Protein AF-A0A8J6Y4W2-F1 (afdb_monomer_lite)

Structure (mmCIF, N/CA/C/O backbone):
data_AF-A0A8J6Y4W2-F1
#
_entry.id   AF-A0A8J6Y4W2-F1
#
loop_
_atom_site.group_PDB
_atom_site.id
_atom_site.type_symbol
_atom_site.label_atom_id
_atom_site.label_alt_id
_atom_site.label_comp_id
_atom_site.label_asym_id
_atom_site.label_entity_id
_atom_site.label_seq_id
_atom_site.pdbx_PDB_ins_code
_atom_site.Cartn_x
_atom_site.Cartn_y
_atom_site.Cartn_z
_atom_site.occupancy
_atom_site.B_iso_or_equiv
_atom_site.auth_seq_id
_atom_site.auth_comp_id
_atom_site.auth_asym_id
_atom_site.auth_atom_id
_atom_site.pdbx_PDB_model_num
ATOM 1 N N . MET A 1 1 ? 24.959 13.293 -28.624 1.00 49.94 1 MET A N 1
ATOM 2 C CA . MET A 1 1 ? 25.582 13.054 -27.313 1.00 49.94 1 MET A CA 1
ATOM 3 C C . MET A 1 1 ? 24.475 12.639 -26.372 1.00 49.94 1 MET A C 1
ATOM 5 O O . MET A 1 1 ? 23.675 13.485 -25.982 1.00 49.94 1 MET A O 1
ATOM 9 N N . LEU A 1 2 ? 24.389 11.329 -26.160 1.00 56.75 2 LEU A N 1
ATOM 10 C CA . LEU A 1 2 ? 23.534 10.694 -25.172 1.00 56.75 2 LEU A CA 1
ATOM 11 C C . LEU A 1 2 ? 24.164 10.972 -23.798 1.00 56.75 2 LEU A C 1
ATOM 13 O O . LEU A 1 2 ? 25.371 10.784 -23.651 1.00 56.75 2 LEU A O 1
ATOM 17 N N . ARG A 1 3 ? 23.400 11.491 -22.835 1.00 58.28 3 ARG A N 1
ATOM 18 C CA . ARG A 1 3 ? 23.844 11.571 -21.434 1.00 58.28 3 ARG A CA 1
ATOM 19 C C . ARG A 1 3 ? 23.109 10.473 -20.689 1.00 58.28 3 ARG A C 1
ATOM 21 O O . ARG A 1 3 ? 21.881 10.516 -20.653 1.00 58.28 3 ARG A O 1
ATOM 28 N N . ILE A 1 4 ? 23.868 9.511 -20.182 1.00 61.88 4 ILE A N 1
ATOM 29 C CA . ILE A 1 4 ? 23.374 8.455 -19.313 1.00 61.88 4 ILE A CA 1
ATOM 30 C C . ILE A 1 4 ? 23.851 8.757 -17.901 1.00 61.88 4 ILE A C 1
ATOM 32 O O . ILE A 1 4 ? 25.030 9.053 -17.717 1.00 61.88 4 ILE A O 1
ATOM 36 N N . GLU A 1 5 ? 22.940 8.687 -16.939 1.00 58.00 5 GLU A N 1
ATOM 37 C CA . GLU A 1 5 ? 23.265 8.788 -15.518 1.00 58.00 5 GLU A CA 1
ATOM 38 C C . GLU A 1 5 ? 22.785 7.527 -14.790 1.00 58.00 5 GLU A C 1
ATOM 40 O O . GLU A 1 5 ? 21.674 7.058 -15.069 1.00 58.00 5 GLU A O 1
ATOM 45 N N . PRO A 1 6 ? 23.592 6.952 -13.882 1.00 57.84 6 PRO A N 1
ATOM 46 C CA . PRO A 1 6 ? 23.129 5.882 -13.010 1.00 57.84 6 PRO A CA 1
ATOM 47 C C . PRO A 1 6 ? 21.981 6.385 -12.133 1.00 57.84 6 PRO A C 1
ATOM 49 O O . PRO A 1 6 ? 22.098 7.435 -11.502 1.00 57.84 6 PRO A O 1
ATOM 52 N N . VAL A 1 7 ? 20.898 5.613 -12.032 1.00 52.00 7 VAL A N 1
ATOM 53 C CA . VAL A 1 7 ? 19.737 5.960 -11.182 1.00 52.00 7 VAL A CA 1
ATOM 54 C C . VAL A 1 7 ? 19.938 5.488 -9.722 1.00 52.00 7 VAL A C 1
ATOM 56 O O . VAL A 1 7 ? 19.042 5.571 -8.889 1.00 52.00 7 VAL A O 1
ATOM 59 N N . GLY A 1 8 ? 21.154 5.048 -9.373 1.00 49.00 8 GLY A N 1
ATOM 60 C CA . GLY A 1 8 ? 21.502 4.455 -8.077 1.00 49.00 8 GLY A CA 1
ATOM 61 C C . GLY A 1 8 ? 21.324 2.932 -8.050 1.00 49.00 8 GLY A C 1
ATOM 62 O O . GLY A 1 8 ? 20.719 2.341 -8.944 1.00 49.00 8 GLY A O 1
ATOM 63 N N . GLU A 1 9 ? 21.895 2.276 -7.036 1.00 41.94 9 GLU A N 1
ATOM 64 C CA . GLU A 1 9 ? 21.735 0.831 -6.840 1.00 41.94 9 GLU A CA 1
ATOM 65 C C . GLU A 1 9 ? 20.296 0.498 -6.417 1.00 41.94 9 GLU A C 1
ATOM 67 O O . GLU A 1 9 ? 19.763 1.069 -5.463 1.00 41.94 9 G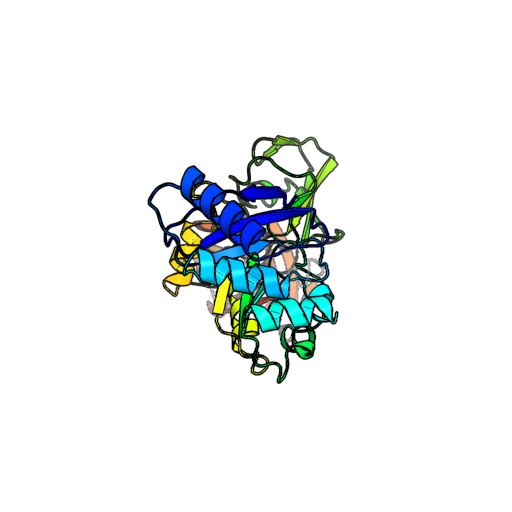LU A O 1
ATOM 72 N N . VAL A 1 10 ? 19.676 -0.486 -7.075 1.00 44.88 10 VAL A N 1
ATOM 73 C CA . VAL A 1 10 ? 18.480 -1.155 -6.542 1.00 44.88 10 VAL A CA 1
ATOM 74 C C . VAL A 1 10 ? 18.951 -2.064 -5.402 1.00 44.88 10 VAL A C 1
ATOM 76 O O . VAL A 1 10 ? 19.324 -3.218 -5.609 1.00 44.88 10 VAL A O 1
ATOM 79 N N . VAL A 1 11 ? 19.040 -1.507 -4.194 1.00 36.44 11 VAL A N 1
ATOM 80 C CA . VAL A 1 11 ? 19.589 -2.198 -3.018 1.00 36.44 11 VAL A CA 1
ATOM 81 C C . VAL A 1 11 ? 18.690 -3.376 -2.621 1.00 36.44 11 VAL A C 1
ATOM 83 O O . VAL A 1 11 ? 17.518 -3.182 -2.322 1.00 36.44 11 VAL A O 1
ATOM 86 N N . GLY A 1 12 ? 19.250 -4.594 -2.569 1.00 39.00 12 GLY A N 1
ATOM 87 C CA . GLY A 1 12 ? 18.579 -5.796 -2.038 1.00 39.00 12 GLY A CA 1
ATOM 88 C C . GLY A 1 12 ? 18.692 -7.070 -2.893 1.00 39.00 12 GLY A C 1
ATOM 89 O O . GLY A 1 12 ? 17.716 -7.783 -3.072 1.00 39.00 12 GLY A O 1
ATOM 90 N N . SER A 1 13 ? 19.893 -7.355 -3.405 1.00 32.88 13 SER A N 1
ATOM 91 C CA . SER A 1 13 ? 20.423 -8.674 -3.814 1.00 32.88 13 SER A CA 1
ATOM 92 C C . SER A 1 13 ? 19.488 -9.674 -4.520 1.00 32.88 13 SER A C 1
ATOM 94 O O . SER A 1 13 ? 19.167 -10.722 -3.964 1.00 32.88 13 SER A O 1
ATOM 96 N N . ILE A 1 14 ? 19.214 -9.412 -5.800 1.00 36.06 14 ILE A N 1
ATOM 97 C CA . ILE A 1 14 ? 19.771 -10.174 -6.938 1.00 36.06 14 ILE A CA 1
ATOM 98 C C . ILE A 1 14 ? 20.211 -9.104 -7.967 1.00 36.06 14 ILE A C 1
ATOM 100 O O . ILE A 1 14 ? 19.430 -8.186 -8.210 1.00 36.06 14 ILE A O 1
ATOM 104 N N . PRO A 1 15 ? 21.430 -9.134 -8.546 1.00 47.62 15 PRO A N 1
ATOM 105 C CA . PRO A 1 15 ? 21.880 -8.128 -9.513 1.00 47.62 15 PRO A CA 1
ATOM 106 C C . PRO A 1 15 ? 21.200 -8.375 -10.865 1.00 47.62 15 PRO A C 1
ATOM 108 O O . PRO A 1 15 ? 21.809 -8.916 -11.786 1.00 47.62 15 PRO A O 1
ATOM 111 N N . VAL A 1 16 ? 19.907 -8.069 -10.978 1.00 56.66 16 VAL A N 1
ATOM 112 C CA . VAL A 1 16 ? 19.171 -8.391 -12.207 1.00 56.66 16 VAL A CA 1
ATOM 113 C C . VAL A 1 16 ? 19.338 -7.299 -13.261 1.00 56.66 16 VAL A C 1
ATOM 115 O O . VAL A 1 16 ? 19.336 -7.631 -14.436 1.00 56.66 16 VAL A O 1
ATOM 118 N N . GLY A 1 17 ? 19.646 -6.046 -12.900 1.00 62.44 17 GLY A N 1
ATOM 119 C CA . GLY A 1 17 ? 19.984 -5.040 -13.906 1.00 62.44 17 GLY A CA 1
ATOM 120 C C . GLY A 1 17 ? 20.586 -3.736 -13.396 1.00 62.44 17 GLY A C 1
ATOM 121 O O . 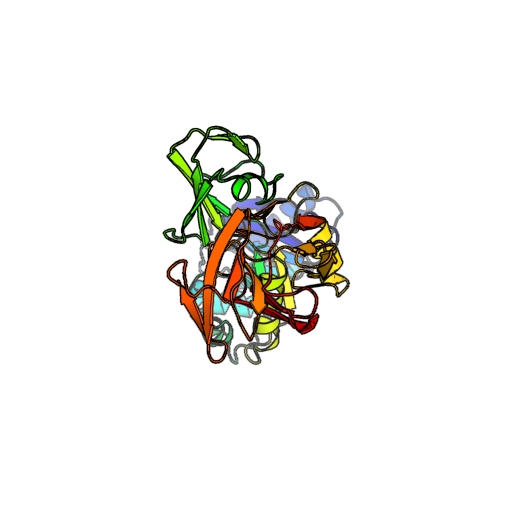GLY A 1 17 ? 20.523 -3.435 -12.206 1.00 62.44 17 GLY A O 1
ATOM 122 N N . ILE A 1 18 ? 21.165 -2.958 -14.314 1.00 71.81 18 ILE A N 1
ATOM 123 C CA . ILE A 1 18 ? 21.596 -1.570 -14.071 1.00 71.81 18 ILE A CA 1
ATOM 124 C C . ILE A 1 18 ? 20.536 -0.633 -14.650 1.00 71.81 18 ILE A C 1
ATOM 126 O O . ILE A 1 18 ? 20.249 -0.698 -15.846 1.00 71.81 18 ILE A O 1
ATOM 130 N N . ALA A 1 19 ? 19.971 0.240 -13.813 1.00 73.94 19 ALA A N 1
ATOM 131 C CA . ALA A 1 19 ? 19.032 1.273 -14.240 1.00 73.94 19 ALA A CA 1
ATOM 132 C C . ALA A 1 19 ? 19.774 2.554 -14.646 1.00 73.94 19 ALA A C 1
ATOM 134 O O . ALA A 1 19 ? 20.547 3.122 -13.872 1.00 73.94 19 ALA A O 1
ATOM 135 N N . LEU A 1 20 ? 19.518 3.006 -15.870 1.00 75.25 20 LEU A N 1
ATOM 136 C CA . LEU A 1 20 ? 20.196 4.129 -16.509 1.00 75.25 20 LEU A CA 1
ATOM 137 C C . LEU A 1 20 ? 19.167 5.145 -16.997 1.00 75.25 20 LEU A C 1
ATOM 139 O O . LEU A 1 20 ? 18.255 4.785 -17.742 1.00 75.25 20 LEU A O 1
ATOM 143 N N . GLU A 1 21 ? 19.317 6.415 -16.633 1.00 76.44 21 GLU A N 1
ATOM 144 C CA . GLU A 1 21 ? 18.465 7.485 -17.152 1.00 76.44 21 GLU A CA 1
ATOM 145 C C . GLU A 1 21 ? 19.062 8.137 -18.391 1.00 76.44 21 GLU A C 1
ATOM 147 O O . GLU A 1 21 ? 20.216 8.561 -18.396 1.00 76.44 21 GLU A O 1
ATOM 152 N N . VAL A 1 22 ? 18.250 8.253 -19.446 1.00 74.12 22 VAL A N 1
ATOM 153 C CA . VAL A 1 22 ? 18.640 8.909 -20.696 1.00 74.12 22 VAL A CA 1
ATOM 154 C C . VAL A 1 22 ? 18.147 10.355 -20.695 1.00 74.12 22 VAL A C 1
ATOM 156 O O . VAL A 1 22 ? 17.012 10.649 -21.067 1.00 74.12 22 VAL A O 1
ATOM 159 N N . GLY A 1 23 ? 19.028 11.282 -20.318 1.00 64.25 23 GLY A N 1
ATOM 160 C CA . GLY A 1 23 ? 18.662 12.692 -20.144 1.00 64.25 23 GLY A CA 1
ATOM 161 C C . GLY A 1 23 ? 18.491 13.483 -21.449 1.00 64.25 23 GLY A C 1
ATOM 162 O O . GLY A 1 23 ? 17.768 14.478 -21.480 1.00 64.25 23 GLY A O 1
ATOM 163 N N . ARG A 1 24 ? 19.166 13.094 -22.544 1.00 66.69 24 ARG A N 1
ATOM 164 C CA . ARG A 1 24 ? 19.028 13.730 -23.874 1.00 66.69 24 ARG A CA 1
ATOM 165 C C . ARG A 1 24 ? 19.304 12.742 -25.001 1.00 66.69 24 ARG A C 1
ATOM 167 O O . ARG A 1 24 ? 20.368 12.128 -25.027 1.00 66.69 24 ARG A O 1
ATOM 174 N N . VAL A 1 25 ? 18.413 12.702 -25.989 1.00 64.25 25 VAL A N 1
ATOM 175 C CA . VAL A 1 25 ? 18.603 11.956 -27.240 1.00 64.25 25 VAL A CA 1
ATOM 176 C C . VAL A 1 25 ? 18.841 12.948 -28.378 1.00 64.25 25 VAL A C 1
ATOM 178 O O . VAL A 1 25 ? 18.067 13.885 -28.562 1.00 64.25 25 VAL A O 1
ATOM 181 N N . ARG A 1 26 ? 19.947 12.794 -29.117 1.00 65.31 26 ARG A N 1
ATOM 182 C CA . ARG A 1 26 ? 20.190 13.541 -30.365 1.00 65.31 26 ARG A CA 1
ATOM 183 C C . ARG A 1 26 ? 19.914 12.623 -31.562 1.00 65.31 26 ARG A C 1
ATOM 185 O O . ARG A 1 26 ? 20.117 11.421 -31.409 1.00 65.31 26 ARG A O 1
ATOM 192 N N . PRO A 1 27 ? 19.557 13.169 -32.737 1.00 57.78 27 PRO A N 1
ATOM 193 C CA . PRO A 1 27 ? 19.493 12.392 -33.974 1.00 57.78 27 PRO A CA 1
ATOM 194 C C . PRO A 1 27 ? 20.833 11.694 -34.262 1.00 57.78 27 PRO A C 1
ATOM 196 O O . PRO A 1 27 ? 21.890 12.277 -33.996 1.00 57.78 27 PRO A O 1
ATOM 199 N N . GLY A 1 28 ? 20.785 10.478 -34.814 1.00 63.09 28 GLY A N 1
ATOM 200 C CA . GLY A 1 28 ? 21.975 9.706 -35.199 1.00 63.09 28 GLY A CA 1
ATOM 201 C C . GLY A 1 28 ? 22.511 8.760 -34.120 1.00 63.09 28 GLY A C 1
ATOM 202 O O . GLY A 1 28 ? 23.722 8.691 -33.923 1.00 63.09 28 GLY A O 1
ATOM 203 N N . LEU A 1 29 ? 21.632 8.057 -33.398 1.00 73.62 29 LEU A N 1
ATOM 204 C CA . LEU A 1 29 ? 22.036 6.952 -32.526 1.00 73.62 29 LEU A CA 1
ATOM 205 C C . LEU A 1 29 ? 22.381 5.719 -33.372 1.00 73.62 29 LEU A C 1
ATOM 207 O O . LEU A 1 29 ? 21.519 4.912 -33.702 1.00 73.62 29 LEU A O 1
ATOM 211 N N . ASP A 1 30 ? 23.647 5.600 -33.751 1.00 81.12 30 ASP A N 1
ATOM 212 C CA . ASP A 1 30 ? 24.157 4.479 -34.534 1.00 81.12 30 ASP A CA 1
ATOM 213 C C . ASP A 1 30 ? 24.869 3.432 -33.658 1.00 81.12 30 ASP A C 1
ATOM 215 O O . ASP A 1 30 ? 24.926 3.520 -32.427 1.00 81.12 30 ASP A O 1
ATOM 219 N N . LYS A 1 31 ? 25.424 2.411 -34.312 1.00 86.75 31 LYS A N 1
ATOM 220 C CA . LYS A 1 31 ? 26.173 1.340 -33.655 1.00 86.75 31 LYS A CA 1
ATOM 221 C C . LYS A 1 31 ? 27.381 1.856 -32.861 1.00 86.75 31 LYS A C 1
ATOM 223 O O . LYS A 1 31 ? 27.627 1.376 -31.758 1.00 86.75 31 LYS A O 1
ATOM 228 N N . ALA A 1 32 ? 28.108 2.845 -33.387 1.0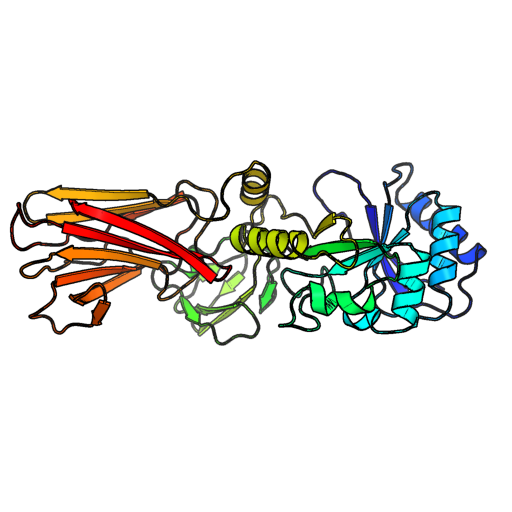0 86.25 32 ALA A N 1
ATOM 229 C CA . ALA A 1 32 ? 29.290 3.392 -32.722 1.00 86.25 32 ALA A CA 1
ATOM 230 C C . ALA A 1 32 ? 28.914 4.122 -31.423 1.00 86.25 32 ALA A C 1
ATOM 232 O O . ALA A 1 32 ? 29.631 4.034 -30.426 1.00 86.25 32 ALA A O 1
ATOM 233 N N . ALA A 1 33 ? 27.763 4.802 -31.407 1.00 84.44 33 ALA A N 1
ATOM 234 C CA . ALA A 1 33 ? 27.232 5.408 -30.193 1.00 84.44 33 ALA A CA 1
ATOM 235 C C . ALA A 1 33 ? 26.889 4.360 -29.118 1.00 84.44 33 ALA A C 1
ATOM 237 O O . ALA A 1 33 ? 27.184 4.582 -27.944 1.00 84.44 33 ALA A O 1
ATOM 238 N N . ALA A 1 34 ? 26.297 3.226 -29.504 1.00 86.19 34 ALA A N 1
ATOM 239 C CA . ALA A 1 34 ? 25.965 2.142 -28.579 1.00 86.19 34 ALA A CA 1
ATOM 240 C C . ALA A 1 34 ? 27.213 1.468 -27.982 1.00 86.19 34 ALA A C 1
ATOM 242 O O . ALA A 1 34 ? 27.277 1.265 -26.770 1.00 86.19 34 ALA A O 1
ATOM 243 N N . GLU A 1 35 ? 28.231 1.192 -28.803 1.00 88.19 35 GLU A N 1
ATOM 244 C CA . GLU A 1 35 ? 29.517 0.641 -28.344 1.00 88.19 35 GLU A CA 1
ATOM 245 C C . GLU A 1 35 ? 30.221 1.587 -27.361 1.00 88.19 35 GLU A C 1
ATOM 247 O O . GLU A 1 35 ? 30.677 1.159 -26.302 1.00 88.19 35 GLU A O 1
ATOM 252 N N . ALA A 1 36 ? 30.245 2.890 -27.662 1.00 85.75 36 ALA A N 1
ATOM 253 C CA . ALA A 1 36 ? 30.844 3.890 -26.782 1.00 85.75 36 ALA A CA 1
ATOM 254 C C . ALA A 1 36 ? 30.125 3.994 -25.426 1.00 85.75 36 ALA A C 1
ATOM 256 O O . ALA A 1 36 ? 30.775 4.153 -24.393 1.00 85.75 36 ALA A O 1
ATOM 257 N N . VAL A 1 37 ? 28.790 3.896 -25.422 1.00 84.69 37 VAL A N 1
ATOM 258 C CA . VAL A 1 37 ? 27.989 3.860 -24.190 1.00 84.69 37 VAL A CA 1
ATOM 259 C C . VAL A 1 37 ? 28.324 2.625 -23.364 1.00 84.69 37 VAL A C 1
ATOM 261 O O . VAL A 1 37 ? 28.574 2.753 -22.167 1.00 84.69 37 VAL A O 1
ATOM 264 N N . TRP A 1 38 ? 28.363 1.449 -23.994 1.00 87.06 38 TRP A N 1
ATOM 265 C CA . TRP A 1 38 ? 28.682 0.208 -23.296 1.00 87.06 38 TRP A CA 1
ATOM 266 C C . TRP A 1 38 ? 30.074 0.247 -22.662 1.00 87.06 38 TRP A C 1
ATOM 268 O O . TRP A 1 38 ? 30.204 -0.071 -21.484 1.00 87.06 38 TRP A O 1
ATOM 278 N N . TRP A 1 39 ? 31.093 0.724 -23.381 1.00 85.88 39 TRP A N 1
ATOM 279 C CA . TRP A 1 39 ? 32.435 0.884 -22.809 1.00 85.88 39 TRP A CA 1
ATOM 280 C C . TRP A 1 39 ? 32.473 1.851 -21.625 1.00 85.88 39 TRP A C 1
ATOM 282 O O . TRP A 1 39 ? 33.235 1.632 -20.686 1.00 85.88 39 TRP A O 1
ATOM 292 N N . GLY A 1 40 ? 31.655 2.907 -21.649 1.00 82.62 40 GLY A N 1
ATOM 293 C CA . GLY A 1 40 ? 31.503 3.810 -20.508 1.00 82.62 40 GLY A CA 1
ATOM 294 C C . GLY A 1 40 ? 30.934 3.097 -19.279 1.00 82.62 40 GLY A C 1
ATOM 295 O O . GLY A 1 40 ? 31.502 3.209 -18.197 1.00 82.62 40 GLY A O 1
ATOM 296 N N . ILE A 1 41 ? 29.864 2.317 -19.467 1.00 79.88 41 ILE A N 1
ATOM 297 C CA . ILE A 1 41 ? 29.231 1.519 -18.405 1.00 79.88 41 ILE A CA 1
ATOM 298 C C . ILE A 1 41 ? 30.221 0.475 -17.862 1.00 79.88 41 ILE A C 1
ATOM 300 O O . ILE A 1 41 ? 30.428 0.390 -16.657 1.00 79.88 41 ILE A O 1
ATOM 304 N N . GLU A 1 42 ? 30.885 -0.289 -18.730 1.00 81.81 42 GLU A N 1
ATOM 305 C CA . GLU A 1 42 ? 31.867 -1.306 -18.326 1.00 81.81 42 GLU A CA 1
ATOM 306 C C . GLU A 1 42 ? 33.032 -0.694 -17.526 1.00 81.81 42 GLU A C 1
ATOM 308 O O . GLU A 1 42 ? 33.483 -1.263 -16.530 1.00 81.81 42 GLU A O 1
ATOM 313 N N . ALA A 1 43 ? 33.494 0.498 -17.916 1.00 82.00 43 ALA A N 1
ATOM 314 C CA . ALA A 1 43 ? 34.538 1.213 -17.190 1.00 82.00 43 ALA A CA 1
ATOM 315 C C . ALA A 1 43 ? 34.088 1.680 -15.793 1.00 82.00 43 ALA A C 1
ATOM 317 O O . ALA A 1 43 ? 34.905 1.694 -14.872 1.00 82.00 43 ALA A O 1
ATOM 318 N N . GLU A 1 44 ? 32.816 2.054 -15.630 1.00 76.88 44 GLU A N 1
ATOM 319 C CA . GLU A 1 44 ? 32.251 2.536 -14.364 1.00 76.88 44 GLU A CA 1
ATOM 320 C C . GLU A 1 44 ? 31.937 1.393 -13.383 1.00 76.88 44 GLU A C 1
ATOM 322 O O . GLU A 1 44 ? 32.274 1.483 -12.203 1.00 76.88 44 GLU A O 1
ATOM 327 N N . PHE A 1 45 ? 31.355 0.291 -13.867 1.00 69.81 45 PHE A N 1
ATOM 328 C CA . PHE A 1 45 ? 30.903 -0.835 -13.033 1.00 69.81 45 PHE A CA 1
ATOM 329 C C . PHE A 1 45 ? 31.918 -1.994 -12.930 1.00 69.81 45 PHE A C 1
ATOM 331 O O . PHE A 1 45 ? 31.712 -2.958 -12.184 1.00 69.81 45 PHE A O 1
ATOM 338 N N . GLY A 1 46 ? 33.050 -1.910 -13.636 1.00 68.56 46 GLY A N 1
ATOM 339 C CA . GLY A 1 46 ? 34.108 -2.920 -13.606 1.00 68.56 46 GLY A CA 1
ATOM 340 C C . GLY A 1 46 ? 33.666 -4.273 -14.183 1.00 68.56 46 GLY A C 1
ATOM 341 O O . GLY A 1 46 ? 32.905 -4.345 -15.139 1.00 68.56 46 GLY A O 1
ATOM 342 N N . LYS A 1 47 ? 34.155 -5.386 -13.611 1.00 62.97 47 LYS A N 1
ATOM 343 C CA . LYS A 1 47 ? 33.859 -6.755 -14.099 1.00 62.97 47 LYS A CA 1
ATOM 344 C C . LYS A 1 47 ? 32.518 -7.331 -13.619 1.00 62.97 47 LYS A C 1
ATOM 346 O O . LYS A 1 47 ? 32.234 -8.498 -13.893 1.00 62.97 47 LYS A O 1
ATOM 351 N N . SER A 1 48 ? 31.724 -6.572 -12.870 1.00 67.94 48 SER A N 1
ATOM 352 C CA . SER A 1 48 ? 30.412 -7.023 -12.406 1.00 67.94 48 SER A CA 1
ATOM 353 C C . SER A 1 48 ? 29.402 -6.863 -13.538 1.00 67.94 48 SER A C 1
ATOM 355 O O . SER A 1 48 ? 28.859 -5.784 -13.746 1.00 67.94 48 SER A O 1
ATOM 357 N N . VAL A 1 49 ? 29.178 -7.936 -14.295 1.00 70.50 49 VAL A N 1
ATOM 358 C CA . VAL A 1 49 ? 28.230 -7.937 -15.415 1.00 70.50 49 VAL A CA 1
ATOM 359 C C . VAL A 1 49 ? 26.808 -8.134 -14.867 1.00 70.50 49 VAL A C 1
ATOM 361 O O . VAL A 1 49 ? 26.559 -9.164 -14.233 1.00 70.50 49 VAL A O 1
ATOM 364 N N . PRO A 1 50 ? 25.878 -7.182 -15.068 1.00 77.50 50 PRO A N 1
ATOM 365 C CA . PRO A 1 50 ? 24.486 -7.351 -14.654 1.00 77.50 50 PRO A CA 1
ATOM 366 C C . PRO A 1 50 ? 23.759 -8.355 -15.560 1.00 77.50 50 PRO A C 1
ATOM 368 O O . PRO A 1 50 ? 24.233 -8.660 -16.653 1.00 77.50 50 PRO A O 1
ATOM 371 N N . ALA A 1 51 ? 22.591 -8.852 -15.142 1.00 80.88 51 ALA A N 1
ATOM 372 C CA . ALA A 1 51 ? 21.795 -9.726 -16.011 1.00 80.88 51 ALA A CA 1
ATOM 373 C C . ALA A 1 51 ? 21.099 -8.959 -17.159 1.00 80.88 51 ALA A C 1
ATOM 375 O O . ALA A 1 51 ? 20.926 -9.512 -18.246 1.00 80.88 51 ALA A O 1
ATOM 376 N N . GLU A 1 52 ? 20.743 -7.687 -16.949 1.00 86.44 52 GLU A N 1
ATOM 377 C CA . GLU A 1 52 ? 20.124 -6.820 -17.958 1.00 86.44 52 GLU A CA 1
ATOM 378 C C . GLU A 1 52 ? 20.479 -5.330 -17.771 1.00 86.44 52 GLU A C 1
ATOM 380 O O . GLU A 1 52 ? 21.014 -4.904 -16.746 1.00 86.44 52 GLU A O 1
ATOM 385 N N . LEU A 1 53 ? 20.169 -4.511 -18.775 1.00 87.50 53 LEU A N 1
ATOM 386 C CA . LEU A 1 53 ? 20.234 -3.052 -18.711 1.00 87.50 53 LEU A CA 1
ATOM 387 C C . LEU A 1 53 ? 18.816 -2.488 -18.774 1.00 87.50 53 LEU A C 1
ATOM 389 O O . LEU A 1 53 ? 18.096 -2.742 -19.737 1.00 87.50 53 LEU A O 1
ATOM 393 N N . ILE A 1 54 ? 18.424 -1.694 -17.781 1.00 87.50 54 ILE A N 1
ATOM 394 C CA . ILE A 1 54 ? 17.119 -1.034 -17.740 1.00 87.50 54 ILE A CA 1
ATOM 395 C C . ILE A 1 54 ? 17.303 0.421 -18.164 1.00 87.50 54 ILE A C 1
ATOM 397 O O . ILE A 1 54 ? 17.986 1.192 -17.491 1.00 87.50 54 ILE A O 1
ATOM 401 N N . LEU A 1 55 ? 16.685 0.815 -19.279 1.00 87.62 55 LEU A N 1
ATOM 402 C CA . LEU A 1 55 ? 16.777 2.184 -19.788 1.00 87.62 55 LEU A CA 1
ATOM 403 C C . LEU A 1 55 ? 15.539 2.992 -19.414 1.00 87.62 55 LEU A C 1
ATOM 405 O O . LEU A 1 55 ? 14.446 2.779 -19.938 1.00 87.62 55 LEU A O 1
ATOM 409 N N . ASN A 1 56 ? 15.727 3.978 -18.548 1.00 85.56 56 ASN A N 1
ATOM 410 C CA . ASN A 1 56 ? 14.720 4.961 -18.204 1.00 85.56 56 ASN A CA 1
ATOM 411 C C . ASN A 1 56 ? 14.663 6.052 -19.294 1.00 85.56 56 ASN A C 1
ATOM 413 O O . ASN A 1 56 ? 15.541 6.910 -19.368 1.00 85.56 56 ASN A O 1
ATOM 417 N N . LEU A 1 57 ? 13.639 5.992 -20.160 1.00 84.06 57 LEU A N 1
ATOM 418 C CA . LEU A 1 57 ? 13.482 6.849 -21.354 1.00 84.06 57 LEU A CA 1
ATOM 419 C C . LEU A 1 57 ? 12.402 7.950 -21.195 1.00 84.06 57 LEU A C 1
ATOM 421 O O . LEU A 1 57 ? 11.295 7.799 -21.724 1.00 84.06 57 LEU A O 1
ATOM 425 N N . PRO A 1 58 ? 12.667 9.071 -20.491 1.00 81.75 58 PRO A N 1
ATOM 426 C CA . PRO A 1 58 ? 11.659 10.114 -20.241 1.00 81.75 58 PRO A CA 1
ATOM 427 C C . PRO A 1 58 ? 11.124 10.760 -21.520 1.00 81.75 58 PRO A C 1
ATOM 429 O O . PRO A 1 58 ? 9.971 11.189 -21.572 1.00 81.75 58 PRO A O 1
ATOM 432 N N . HIS A 1 59 ? 11.938 10.776 -22.573 1.00 84.81 59 HIS A N 1
ATOM 433 C CA . HIS A 1 59 ? 11.568 11.286 -23.883 1.00 84.81 59 HIS A CA 1
ATOM 434 C C . HIS A 1 59 ? 11.913 10.261 -24.960 1.00 84.81 59 HIS A C 1
ATOM 436 O O . HIS A 1 59 ? 13.013 9.708 -24.972 1.00 84.81 59 HIS A O 1
ATOM 442 N N . LEU A 1 60 ? 10.968 10.033 -25.871 1.00 88.00 60 LEU A N 1
ATOM 443 C CA . LEU A 1 60 ? 11.163 9.175 -27.034 1.00 88.00 60 LEU A CA 1
ATOM 444 C C . LEU A 1 60 ? 11.637 10.006 -28.228 1.00 88.00 60 LEU A C 1
ATOM 446 O O . LEU A 1 60 ? 11.228 11.154 -28.397 1.00 88.00 60 LEU A O 1
ATOM 450 N N . ALA A 1 61 ? 12.491 9.413 -29.053 1.00 86.88 61 ALA A N 1
ATOM 451 C CA . ALA A 1 61 ? 13.016 9.998 -30.276 1.00 86.88 61 ALA A CA 1
ATOM 452 C C . ALA A 1 61 ? 13.238 8.900 -31.324 1.00 86.88 61 ALA A C 1
ATOM 454 O O . ALA A 1 61 ? 13.438 7.734 -30.975 1.00 86.88 61 ALA A O 1
ATOM 455 N N . GLU A 1 62 ? 13.227 9.288 -32.598 1.00 86.56 62 GLU A N 1
ATOM 456 C CA . GLU A 1 62 ? 13.532 8.393 -33.718 1.00 86.56 62 GLU A CA 1
ATOM 457 C C . GLU A 1 62 ? 14.925 7.754 -33.568 1.00 86.56 62 GLU A C 1
ATOM 459 O O . GLU A 1 62 ? 15.879 8.397 -33.114 1.00 86.56 62 GLU A O 1
ATOM 464 N N . GLY A 1 63 ? 15.042 6.480 -33.954 1.00 86.88 63 GLY A N 1
ATOM 465 C CA . GLY A 1 63 ? 16.290 5.711 -33.885 1.00 86.88 63 GLY A CA 1
ATOM 466 C C . GLY A 1 63 ? 16.605 5.105 -32.512 1.00 86.88 63 GLY A C 1
ATOM 467 O O . GLY A 1 63 ? 17.620 4.425 -32.367 1.00 86.88 63 GLY A O 1
ATOM 468 N N . LEU A 1 64 ? 15.754 5.301 -31.494 1.00 88.94 64 LEU A N 1
ATOM 469 C CA . LEU A 1 64 ? 15.923 4.630 -30.197 1.00 88.94 64 LEU A CA 1
ATOM 470 C C . LEU A 1 64 ? 15.768 3.107 -30.289 1.00 88.94 64 LEU A C 1
ATOM 472 O O . LEU A 1 64 ? 16.458 2.397 -29.561 1.00 88.94 64 LEU A O 1
ATOM 476 N N . GLY A 1 65 ? 14.901 2.605 -31.175 1.00 90.94 65 GLY A N 1
ATOM 477 C CA . GLY A 1 65 ? 14.761 1.166 -31.409 1.00 90.94 65 GLY A CA 1
ATOM 478 C C . GLY A 1 65 ? 16.075 0.542 -31.885 1.00 90.94 65 GLY A C 1
ATOM 479 O O . GLY A 1 65 ? 16.589 -0.383 -31.256 1.00 90.94 65 GLY A O 1
ATOM 480 N N . ASP A 1 66 ? 16.676 1.117 -32.929 1.00 90.88 66 ASP A N 1
ATOM 481 C CA . ASP A 1 66 ? 17.974 0.679 -33.462 1.00 90.88 66 ASP A CA 1
ATOM 482 C C . ASP A 1 66 ? 19.092 0.787 -32.419 1.00 90.88 66 ASP A C 1
ATOM 484 O O . ASP A 1 66 ? 19.933 -0.105 -32.298 1.00 90.88 66 ASP A O 1
ATOM 488 N N . PHE A 1 67 ? 19.094 1.860 -31.625 1.00 90.69 67 PHE A N 1
ATOM 489 C CA . PHE A 1 67 ? 20.056 2.031 -30.539 1.00 90.69 67 PHE A CA 1
ATOM 490 C C . PHE A 1 67 ? 19.971 0.913 -29.499 1.00 90.69 67 PHE A C 1
ATOM 492 O O . PHE A 1 67 ? 21.003 0.382 -29.096 1.00 90.69 67 PHE A O 1
ATOM 499 N N . ILE A 1 68 ? 18.760 0.537 -29.079 1.00 92.25 68 ILE A N 1
ATOM 500 C CA . ILE A 1 68 ? 18.537 -0.556 -28.125 1.00 92.25 68 ILE A CA 1
ATOM 501 C C . ILE A 1 68 ? 19.074 -1.874 -28.682 1.00 92.25 68 ILE A C 1
ATOM 503 O O . ILE A 1 68 ? 19.783 -2.593 -27.976 1.00 92.25 68 ILE A O 1
ATOM 507 N N . VAL A 1 69 ? 18.801 -2.164 -29.957 1.00 94.06 69 VAL A N 1
ATOM 508 C CA . VAL A 1 69 ? 19.309 -3.367 -30.631 1.00 94.06 69 VAL A CA 1
ATOM 509 C C . VAL A 1 69 ? 20.838 -3.367 -30.659 1.00 94.06 69 VAL A C 1
ATOM 511 O O . VAL A 1 69 ? 21.461 -4.359 -30.279 1.00 94.06 69 VAL A O 1
ATOM 514 N N . HIS A 1 70 ? 21.462 -2.255 -31.052 1.00 94.00 70 HIS A N 1
ATOM 515 C CA . HIS A 1 70 ? 22.919 -2.144 -31.078 1.00 94.00 70 HIS A CA 1
ATOM 516 C C . HIS A 1 70 ? 23.544 -2.230 -29.681 1.00 94.00 70 HIS A C 1
ATOM 518 O O . HIS A 1 70 ? 24.586 -2.864 -29.527 1.00 94.00 70 HIS A O 1
ATOM 524 N N . LEU A 1 71 ? 22.919 -1.642 -28.657 1.00 92.00 71 LEU A N 1
ATOM 525 C CA . LEU A 1 71 ? 23.413 -1.707 -27.281 1.00 92.00 71 LEU A CA 1
ATOM 526 C C . LEU A 1 71 ? 23.313 -3.127 -26.722 1.00 92.00 71 LEU A C 1
ATOM 528 O O . LEU A 1 71 ? 24.245 -3.593 -26.068 1.00 92.00 71 LEU A O 1
ATOM 532 N N . SER A 1 72 ? 22.229 -3.842 -27.024 1.00 93.31 72 SER A N 1
ATOM 533 C CA . SER A 1 72 ? 22.087 -5.252 -26.659 1.00 93.31 72 SER A CA 1
ATOM 534 C C . SER A 1 72 ? 23.157 -6.114 -27.335 1.00 93.31 72 SER A C 1
ATOM 536 O O . SER A 1 72 ? 23.802 -6.927 -26.679 1.00 93.31 72 SER A O 1
ATOM 538 N N . GLN A 1 73 ? 23.440 -5.877 -28.620 1.00 94.06 73 GLN A N 1
ATOM 539 C CA . GLN A 1 73 ? 24.509 -6.574 -29.344 1.00 94.06 73 GLN A CA 1
ATOM 540 C C . GLN A 1 73 ? 25.909 -6.260 -28.799 1.00 94.06 73 GLN A C 1
ATOM 542 O O . GLN A 1 73 ? 26.734 -7.165 -28.698 1.00 94.06 73 GLN A O 1
ATOM 547 N N . ALA A 1 74 ? 26.185 -4.995 -28.467 1.00 91.19 74 ALA A N 1
ATOM 548 C CA . ALA A 1 74 ? 27.484 -4.560 -27.959 1.00 91.19 74 ALA A CA 1
ATOM 549 C C . ALA A 1 74 ? 27.759 -5.077 -26.540 1.00 91.19 74 ALA A C 1
ATOM 551 O O . ALA A 1 74 ? 28.878 -5.489 -26.245 1.00 91.19 74 ALA A O 1
ATOM 552 N N . SER A 1 75 ? 26.736 -5.074 -25.680 1.00 89.19 75 SER A N 1
ATOM 553 C CA . SER A 1 75 ? 26.840 -5.541 -24.292 1.00 89.19 75 SER A CA 1
ATOM 554 C C . SER A 1 75 ? 26.717 -7.058 -24.142 1.00 89.19 75 SER A C 1
ATOM 556 O O . SER A 1 75 ? 27.217 -7.624 -23.173 1.00 89.19 75 SER A O 1
ATOM 558 N N . GLY A 1 76 ? 26.037 -7.730 -25.077 1.00 90.19 76 GLY A N 1
ATOM 559 C CA . GLY A 1 76 ? 25.619 -9.123 -24.917 1.00 90.19 76 GLY A CA 1
ATOM 560 C C . GLY A 1 76 ? 24.498 -9.311 -23.886 1.00 90.19 76 GLY A C 1
ATOM 561 O O . GLY A 1 76 ? 24.218 -10.446 -23.503 1.00 90.19 76 GLY A O 1
ATOM 562 N N . LEU A 1 77 ? 23.868 -8.221 -23.434 1.00 89.56 77 LEU A N 1
ATOM 563 C CA . LEU A 1 77 ? 22.828 -8.210 -22.406 1.00 89.56 77 LEU A CA 1
ATOM 564 C C . LEU A 1 77 ? 21.457 -7.869 -22.992 1.00 89.56 77 LEU A C 1
ATOM 566 O O . LEU A 1 77 ? 21.341 -7.219 -24.036 1.00 89.56 77 LEU A O 1
ATOM 570 N N . ALA A 1 78 ? 20.398 -8.269 -22.286 1.00 89.88 78 ALA A N 1
ATOM 571 C CA . ALA A 1 78 ? 19.062 -7.758 -22.565 1.00 89.88 78 ALA A CA 1
ATOM 572 C C . ALA A 1 78 ? 19.003 -6.262 -22.217 1.00 89.88 78 ALA A C 1
ATOM 574 O O . ALA A 1 78 ? 19.453 -5.854 -21.148 1.00 89.88 78 ALA A O 1
ATOM 575 N N . VAL A 1 79 ? 18.448 -5.449 -23.116 1.00 92.12 79 VAL A N 1
ATOM 576 C CA . VAL A 1 79 ? 18.227 -4.013 -22.898 1.00 92.12 79 VAL A CA 1
ATOM 577 C C . VAL A 1 79 ? 16.725 -3.777 -22.847 1.00 92.12 79 VAL A C 1
ATOM 579 O O . VAL A 1 79 ? 16.040 -3.914 -23.858 1.00 92.12 79 VAL A O 1
ATOM 582 N N . VAL A 1 80 ? 16.212 -3.441 -21.666 1.00 91.56 80 VAL A N 1
ATOM 583 C CA . VAL A 1 80 ? 14.779 -3.349 -21.385 1.00 91.56 80 VAL A CA 1
ATOM 584 C C . VAL A 1 80 ? 14.389 -1.884 -21.158 1.00 91.56 80 VAL A C 1
ATOM 586 O O . VAL A 1 80 ? 14.835 -1.269 -20.186 1.00 91.56 80 VAL A O 1
ATOM 589 N N . PRO A 1 81 ? 13.568 -1.279 -22.031 1.00 93.00 81 PRO A N 1
ATOM 590 C CA . PRO A 1 81 ? 13.105 0.085 -21.844 1.00 93.00 81 PRO A CA 1
ATOM 591 C C . PRO A 1 81 ? 12.022 0.149 -20.762 1.00 93.00 81 PRO A C 1
ATOM 593 O O . PRO A 1 81 ? 11.086 -0.652 -20.737 1.00 93.00 81 PRO A O 1
ATOM 596 N N . LEU A 1 82 ? 12.124 1.154 -19.899 1.00 91.06 82 LEU A N 1
ATOM 597 C CA . LEU A 1 82 ? 11.058 1.581 -19.004 1.00 91.06 82 LEU A CA 1
ATOM 598 C C . LEU A 1 82 ? 10.198 2.601 -19.751 1.00 91.06 82 LEU A C 1
ATOM 600 O O . LEU A 1 82 ? 10.693 3.668 -20.133 1.00 91.06 82 LEU A O 1
ATOM 604 N N . LEU A 1 83 ? 8.923 2.271 -19.951 1.00 92.25 83 LEU A N 1
ATOM 605 C CA . LEU A 1 83 ? 7.959 3.068 -20.708 1.00 92.25 83 LEU A CA 1
ATOM 606 C C . LEU A 1 83 ? 6.701 3.332 -19.871 1.00 92.25 83 LEU A C 1
ATOM 608 O O . LEU A 1 83 ? 6.173 2.429 -19.227 1.00 92.25 83 LEU A O 1
ATOM 612 N N . GLY A 1 84 ? 6.212 4.573 -19.900 1.00 91.62 84 GLY A N 1
ATOM 613 C CA . GLY A 1 84 ? 4.899 4.930 -19.354 1.00 91.62 84 GLY A CA 1
ATOM 614 C C . GLY A 1 84 ? 3.758 4.401 -20.228 1.00 91.62 84 GLY A C 1
ATOM 615 O O . GLY A 1 84 ? 3.950 4.087 -21.408 1.00 91.62 84 GLY A O 1
ATOM 616 N N . PHE A 1 85 ? 2.549 4.340 -19.675 1.00 92.62 85 PHE A N 1
ATOM 617 C CA . PHE A 1 85 ? 1.374 3.894 -20.422 1.00 92.62 85 PHE A CA 1
ATOM 618 C C . PHE A 1 85 ? 1.040 4.834 -21.582 1.00 92.62 85 PHE A C 1
ATOM 620 O O . PHE A 1 85 ? 0.680 4.367 -22.660 1.00 92.62 85 PHE A O 1
ATOM 627 N N . GLU A 1 86 ? 1.212 6.144 -21.405 1.00 92.12 86 GLU A N 1
ATOM 628 C CA . GLU A 1 86 ? 0.994 7.116 -22.481 1.00 92.12 86 GLU A CA 1
ATOM 629 C C . GLU A 1 86 ? 2.024 6.955 -23.608 1.00 92.12 86 GLU A C 1
ATOM 631 O O . GLU A 1 86 ? 1.688 7.045 -24.789 1.00 92.12 86 GLU A O 1
ATOM 636 N N . GLN A 1 87 ? 3.276 6.626 -23.266 1.00 93.31 87 GLN A N 1
ATOM 637 C CA . GLN A 1 87 ? 4.328 6.365 -24.254 1.00 93.31 87 GLN A CA 1
ATOM 638 C C . GLN A 1 87 ? 3.972 5.163 -25.140 1.00 93.31 87 GLN A C 1
ATOM 640 O O . GLN A 1 87 ? 4.129 5.236 -26.360 1.00 93.31 87 GLN A O 1
ATOM 645 N N . LEU A 1 88 ? 3.418 4.095 -24.559 1.00 93.50 88 LEU A N 1
ATOM 646 C CA . LEU A 1 88 ? 2.986 2.892 -25.283 1.00 93.50 88 LEU A CA 1
ATOM 647 C C . LEU A 1 88 ? 1.829 3.130 -26.266 1.00 93.50 88 LEU A C 1
ATOM 649 O O . LEU A 1 88 ? 1.583 2.299 -27.135 1.00 93.50 88 LEU A O 1
ATOM 653 N N . ARG A 1 89 ? 1.125 4.262 -26.171 1.00 92.75 89 ARG A N 1
ATOM 654 C CA . ARG A 1 89 ? 0.069 4.646 -27.124 1.00 92.75 89 ARG A CA 1
ATOM 655 C C . ARG A 1 89 ? 0.612 5.363 -28.361 1.00 92.75 89 ARG A C 1
ATOM 657 O O . ARG A 1 89 ? -0.151 5.645 -29.282 1.00 92.75 89 ARG A O 1
ATOM 664 N N . THR A 1 90 ? 1.906 5.675 -28.384 1.00 94.75 90 THR A N 1
ATOM 665 C CA . THR A 1 90 ? 2.576 6.352 -29.501 1.00 94.75 90 THR A CA 1
ATOM 666 C C . THR A 1 90 ? 3.281 5.352 -30.417 1.00 94.75 90 THR A C 1
ATOM 668 O O . THR A 1 90 ? 3.725 4.294 -29.969 1.00 94.75 90 THR A O 1
ATOM 671 N N . GLU A 1 91 ? 3.443 5.700 -31.698 1.00 94.19 91 GLU A N 1
ATOM 672 C CA . GLU A 1 91 ? 4.183 4.867 -32.658 1.00 94.19 91 GLU A CA 1
ATOM 673 C C . GLU A 1 91 ? 5.634 4.633 -32.213 1.00 94.19 91 GLU A C 1
ATOM 675 O O . GLU A 1 91 ? 6.092 3.492 -32.211 1.00 94.19 91 GLU A O 1
ATOM 680 N N . LEU A 1 92 ? 6.315 5.681 -31.734 1.00 93.56 92 LEU A N 1
ATOM 681 C CA . LEU A 1 92 ? 7.691 5.591 -31.232 1.00 93.56 92 LEU A CA 1
ATOM 682 C C . LEU A 1 92 ? 7.809 4.676 -30.007 1.00 93.56 92 LEU A C 1
ATOM 684 O O . LEU A 1 92 ? 8.761 3.908 -29.899 1.00 93.56 92 LEU A O 1
ATOM 688 N N . GLY A 1 93 ? 6.853 4.733 -29.075 1.00 94.31 93 GLY A N 1
ATOM 689 C CA . GLY A 1 93 ? 6.877 3.868 -27.891 1.00 94.31 93 GLY A CA 1
ATOM 690 C C . GLY A 1 93 ? 6.689 2.402 -28.260 1.00 94.31 93 GLY A C 1
ATOM 691 O O . GLY A 1 93 ? 7.391 1.534 -27.743 1.00 94.31 93 GLY A O 1
ATOM 692 N N . MET A 1 94 ? 5.799 2.137 -29.218 1.00 95.25 94 MET A N 1
ATOM 693 C CA . MET A 1 94 ? 5.589 0.801 -29.768 1.00 95.25 94 MET A CA 1
ATOM 694 C C . MET A 1 94 ? 6.799 0.275 -30.544 1.00 95.25 94 MET A C 1
ATOM 696 O O . MET A 1 94 ? 7.117 -0.908 -30.433 1.00 95.25 94 MET A O 1
ATOM 700 N N . GLU A 1 95 ? 7.469 1.122 -31.323 1.00 95.12 95 GLU A N 1
ATOM 701 C CA . GLU A 1 95 ? 8.710 0.781 -32.026 1.00 95.12 95 GLU A CA 1
ATOM 702 C C . GLU A 1 95 ? 9.805 0.371 -31.035 1.00 95.12 95 GLU A C 1
ATOM 704 O O . GLU A 1 95 ? 10.371 -0.716 -31.155 1.00 95.12 95 GLU A O 1
ATOM 709 N N . VAL A 1 96 ? 10.037 1.195 -30.009 1.00 95.06 96 VAL A N 1
ATOM 710 C CA . VAL A 1 96 ? 11.025 0.949 -28.950 1.00 95.06 96 VAL A CA 1
ATOM 711 C C . VAL A 1 96 ? 10.741 -0.358 -28.205 1.00 95.06 96 VAL A C 1
ATOM 713 O O . VAL A 1 96 ? 11.642 -1.179 -28.036 1.00 95.06 96 VAL A O 1
ATOM 716 N N . ALA A 1 97 ? 9.489 -0.591 -27.801 1.00 95.38 97 ALA A N 1
ATOM 717 C CA . ALA A 1 97 ? 9.106 -1.811 -27.092 1.00 95.38 97 ALA A CA 1
ATOM 718 C C . ALA A 1 97 ? 9.272 -3.074 -27.960 1.00 95.38 97 ALA A C 1
ATOM 720 O O . ALA A 1 97 ? 9.714 -4.116 -27.474 1.00 95.38 97 ALA A O 1
ATOM 721 N N . LYS A 1 98 ? 8.958 -2.987 -29.261 1.00 95.38 98 LYS A N 1
ATOM 722 C CA . LYS A 1 98 ? 9.148 -4.091 -30.216 1.00 95.38 98 LYS A CA 1
ATOM 723 C C . LYS A 1 98 ? 10.619 -4.383 -30.479 1.00 95.38 98 LYS A C 1
ATOM 725 O O . LYS A 1 98 ? 10.983 -5.554 -30.510 1.00 95.38 98 LYS A O 1
ATOM 730 N N . ALA A 1 99 ? 11.448 -3.351 -30.632 1.00 95.19 99 ALA A N 1
ATOM 731 C CA . ALA A 1 99 ? 12.889 -3.494 -30.832 1.00 95.19 99 ALA A CA 1
ATOM 732 C C . ALA A 1 99 ? 13.566 -4.210 -29.650 1.00 95.19 99 ALA A C 1
ATOM 734 O O . ALA A 1 99 ? 14.466 -5.021 -29.846 1.00 95.19 99 ALA A O 1
ATOM 735 N N . ALA A 1 100 ? 13.086 -3.955 -28.431 1.00 94.44 100 ALA A N 1
ATOM 736 C CA . ALA A 1 100 ? 13.543 -4.617 -27.211 1.00 94.44 100 ALA A CA 1
ATOM 737 C C . ALA A 1 100 ? 12.908 -6.001 -26.964 1.00 94.44 100 ALA A C 1
ATOM 739 O O . ALA A 1 100 ? 13.317 -6.707 -26.044 1.00 94.44 100 ALA A O 1
ATOM 740 N N . HIS A 1 101 ? 11.872 -6.378 -27.724 1.00 93.50 101 HIS A N 1
ATOM 741 C CA . HIS A 1 101 ? 10.994 -7.527 -27.452 1.00 93.50 101 HIS A CA 1
ATOM 742 C C . HIS A 1 101 ? 10.339 -7.531 -26.055 1.00 93.50 101 HIS A C 1
ATOM 744 O O . HIS A 1 101 ? 9.780 -8.542 -25.621 1.00 93.50 101 HIS A O 1
ATOM 750 N N . GLY A 1 102 ? 10.351 -6.398 -25.357 1.00 93.00 102 GLY A N 1
ATOM 751 C CA . GLY A 1 102 ? 9.760 -6.257 -24.039 1.00 93.00 102 GLY A CA 1
ATOM 752 C C . GLY A 1 102 ? 9.937 -4.864 -23.451 1.00 93.00 102 GLY A C 1
ATOM 753 O O . GLY A 1 102 ? 10.702 -4.052 -23.964 1.00 93.00 102 GLY A O 1
ATOM 754 N N . CYS A 1 103 ? 9.216 -4.577 -22.373 1.00 93.69 103 CYS A N 1
ATOM 755 C CA . CYS A 1 103 ? 9.351 -3.330 -21.626 1.00 93.69 103 CYS A CA 1
ATOM 756 C C . CYS A 1 103 ? 8.943 -3.494 -20.159 1.00 93.69 103 CYS A C 1
ATOM 758 O O . CYS A 1 103 ? 8.151 -4.374 -19.810 1.00 93.69 103 CYS A O 1
ATOM 760 N N . ILE A 1 104 ? 9.443 -2.592 -19.316 1.00 92.25 104 ILE A N 1
ATOM 761 C CA . ILE A 1 104 ? 8.968 -2.401 -17.944 1.00 92.25 104 ILE A CA 1
ATOM 762 C C . ILE A 1 104 ? 7.974 -1.239 -17.938 1.00 92.25 104 ILE A C 1
ATOM 764 O O . ILE A 1 104 ? 8.249 -0.186 -18.515 1.00 92.25 104 ILE A O 1
ATOM 768 N N . VAL A 1 105 ? 6.834 -1.419 -17.273 1.00 91.88 105 VAL A N 1
ATOM 769 C CA . VAL A 1 105 ? 5.793 -0.390 -17.132 1.00 91.88 105 VAL A CA 1
ATOM 770 C C . VAL A 1 105 ? 5.537 -0.086 -15.656 1.00 91.88 105 VAL A C 1
ATOM 772 O O . VAL A 1 105 ? 5.208 -1.001 -14.900 1.00 91.88 105 VAL A O 1
ATOM 775 N N . PRO A 1 106 ? 5.672 1.170 -15.205 1.00 90.62 106 PRO A N 1
ATOM 776 C CA . PRO A 1 106 ? 5.321 1.555 -13.838 1.00 90.62 106 PRO A CA 1
ATOM 777 C C . PRO A 1 106 ? 3.803 1.515 -13.637 1.00 90.62 106 PRO A C 1
ATOM 779 O O . PRO A 1 106 ? 3.076 2.419 -14.043 1.00 90.62 106 PRO A O 1
ATOM 782 N N . ALA A 1 107 ? 3.312 0.425 -13.050 1.00 90.50 107 ALA A N 1
ATOM 783 C CA . ALA A 1 107 ? 1.890 0.094 -13.041 1.00 90.50 107 ALA A CA 1
ATOM 784 C C . ALA A 1 107 ? 1.189 0.447 -11.725 1.00 90.50 107 ALA A C 1
ATOM 786 O O . ALA A 1 107 ? 0.034 0.878 -11.738 1.00 90.50 107 ALA A O 1
ATOM 787 N N . PHE A 1 108 ? 1.891 0.285 -10.603 1.00 91.50 108 PHE A N 1
ATOM 788 C CA . PHE A 1 108 ? 1.346 0.438 -9.254 1.00 91.50 108 PHE A CA 1
ATOM 789 C C . PHE A 1 108 ? 2.344 1.144 -8.347 1.00 91.50 108 PHE A C 1
ATOM 791 O O . PHE A 1 108 ? 3.532 1.217 -8.659 1.00 91.50 108 PHE A O 1
ATOM 798 N N . GLY A 1 109 ? 1.872 1.604 -7.191 1.00 88.50 109 GLY A N 1
ATOM 799 C CA . GLY A 1 109 ? 2.726 2.215 -6.184 1.00 88.50 109 GLY A CA 1
ATOM 800 C C . GLY A 1 109 ? 2.420 3.671 -5.923 1.00 88.50 109 GLY A C 1
ATOM 801 O O . GLY A 1 109 ? 1.336 4.172 -6.227 1.00 88.50 109 GLY A O 1
ATOM 802 N N . THR A 1 110 ? 3.396 4.336 -5.323 1.00 83.62 110 THR A N 1
ATOM 803 C CA . THR A 1 110 ? 3.350 5.776 -5.129 1.00 83.62 110 THR A CA 1
ATOM 804 C C . THR A 1 110 ? 3.878 6.450 -6.393 1.00 83.62 110 THR A C 1
ATOM 806 O O . THR A 1 110 ? 4.881 6.039 -6.976 1.00 83.62 110 THR A O 1
ATOM 809 N N . ASP A 1 111 ? 3.160 7.453 -6.880 1.00 73.06 111 ASP A N 1
ATOM 810 C CA . ASP A 1 111 ? 3.636 8.322 -7.946 1.00 73.06 111 ASP A CA 1
ATOM 811 C C . ASP A 1 111 ? 4.786 9.160 -7.382 1.00 73.06 111 ASP A C 1
ATOM 813 O O . ASP A 1 111 ? 4.565 10.147 -6.688 1.00 73.06 111 ASP A O 1
ATOM 817 N N . ASN A 1 112 ? 6.027 8.730 -7.592 1.00 63.16 112 ASN A N 1
ATOM 818 C CA . ASN A 1 112 ? 7.207 9.399 -7.048 1.00 63.16 112 ASN A CA 1
ATOM 819 C C . ASN A 1 112 ? 8.298 9.556 -8.116 1.00 63.16 112 ASN A C 1
ATOM 821 O O . ASN A 1 112 ? 8.193 9.012 -9.214 1.00 63.16 112 ASN A O 1
ATOM 825 N N . ALA A 1 113 ? 9.360 10.293 -7.783 1.00 58.44 113 ALA A N 1
ATOM 826 C CA . ALA A 1 113 ? 10.527 10.482 -8.644 1.00 58.44 113 ALA A CA 1
ATOM 827 C C . ALA A 1 113 ? 11.197 9.157 -9.061 1.00 58.44 113 ALA A C 1
ATOM 829 O O . ALA A 1 113 ? 11.845 9.109 -10.102 1.00 58.44 113 ALA A O 1
ATOM 830 N N . ASP A 1 114 ? 11.012 8.092 -8.274 1.00 65.25 114 ASP A N 1
ATOM 831 C CA . ASP A 1 114 ? 11.675 6.800 -8.475 1.00 65.25 114 ASP A CA 1
ATOM 832 C C . ASP A 1 114 ? 11.258 6.100 -9.774 1.00 65.25 114 ASP A C 1
ATOM 834 O O . ASP A 1 114 ? 12.094 5.490 -10.438 1.00 65.25 114 ASP A O 1
ATOM 838 N N . LEU A 1 115 ? 9.982 6.196 -10.164 1.00 75.62 115 LEU A N 1
ATOM 839 C CA . LEU A 1 115 ? 9.486 5.687 -11.442 1.00 75.62 115 LEU A CA 1
ATOM 840 C C . LEU A 1 115 ? 8.370 6.588 -11.976 1.00 75.62 115 LEU A C 1
ATOM 842 O O . LEU A 1 115 ? 7.287 6.684 -11.398 1.00 75.62 115 LEU A O 1
ATOM 846 N N . ARG A 1 116 ? 8.613 7.212 -13.134 1.00 77.19 116 ARG A N 1
ATOM 847 C CA . ARG A 1 116 ? 7.602 8.032 -13.816 1.00 77.19 116 ARG A CA 1
ATOM 848 C C . ARG A 1 116 ? 6.440 7.185 -14.337 1.00 77.19 116 ARG A C 1
ATOM 850 O O . ARG A 1 116 ? 6.617 6.027 -14.687 1.00 77.19 116 ARG A O 1
ATOM 857 N N . GLY A 1 117 ? 5.275 7.798 -14.489 1.00 74.94 117 GLY A N 1
ATOM 858 C CA . GLY A 1 117 ? 4.130 7.178 -15.158 1.00 74.94 117 GLY A CA 1
ATOM 859 C C . GLY A 1 117 ? 3.247 6.306 -14.265 1.00 74.94 117 GLY A C 1
ATOM 860 O O . GLY A 1 117 ? 2.177 5.883 -14.700 1.00 74.94 117 GLY A O 1
ATOM 861 N N . VAL A 1 118 ? 3.619 6.102 -12.995 1.00 80.62 118 VAL A N 1
ATOM 862 C CA . VAL A 1 118 ? 2.699 5.536 -12.000 1.00 80.62 118 VAL A CA 1
ATOM 863 C C . VAL A 1 118 ? 1.466 6.436 -11.896 1.00 80.62 118 VAL A C 1
ATOM 865 O O . VAL A 1 118 ? 1.577 7.646 -11.709 1.00 80.62 118 VAL A O 1
ATOM 868 N N . GLY A 1 119 ? 0.283 5.839 -12.038 1.00 80.00 119 GLY A N 1
ATOM 869 C CA . GLY A 1 119 ? -0.994 6.557 -12.021 1.00 80.00 119 GLY A CA 1
ATOM 870 C C . GLY A 1 119 ? -1.453 7.101 -13.380 1.00 80.00 119 GLY A C 1
ATOM 871 O O . GLY A 1 119 ? -2.598 7.550 -13.477 1.00 80.00 119 GLY A O 1
ATOM 872 N N . GLU A 1 120 ? -0.640 7.009 -14.441 1.00 84.12 120 GLU A N 1
ATOM 873 C CA . GLU A 1 120 ? -1.097 7.321 -15.801 1.00 84.12 120 GLU A CA 1
ATOM 874 C C . GLU A 1 120 ? -2.327 6.485 -16.159 1.00 84.12 120 GLU A C 1
ATOM 876 O O . GLU A 1 120 ? -2.434 5.304 -15.809 1.00 84.12 120 GLU A O 1
ATOM 881 N N . LEU A 1 121 ? -3.274 7.120 -16.855 1.00 81.81 121 LEU A N 1
ATOM 882 C CA . LEU A 1 121 ? -4.549 6.517 -17.241 1.00 81.81 121 LEU A CA 1
ATOM 883 C C . LEU A 1 121 ? -5.370 5.972 -16.052 1.00 81.81 121 LEU A C 1
ATOM 885 O O . LEU A 1 121 ? -6.243 5.125 -16.241 1.00 81.81 121 LEU A O 1
ATOM 889 N N . GLY A 1 122 ? -5.116 6.416 -14.816 1.00 80.81 122 GLY A N 1
ATOM 890 C CA . GLY A 1 122 ? -6.002 6.129 -13.687 1.00 80.81 122 GLY A CA 1
ATOM 891 C C . GLY A 1 122 ? -7.411 6.693 -13.942 1.00 80.81 122 GLY A C 1
ATOM 892 O O . GLY A 1 122 ? -7.522 7.814 -14.440 1.00 80.81 122 GLY A O 1
ATOM 893 N N . PRO A 1 123 ? -8.498 5.952 -13.635 1.00 84.12 123 PRO A N 1
ATOM 894 C CA . PRO A 1 123 ? -8.570 4.714 -12.850 1.00 84.12 123 PRO A CA 1
ATOM 895 C C . PRO A 1 123 ? -8.661 3.422 -13.693 1.00 84.12 123 PRO A C 1
ATOM 897 O O . PRO A 1 123 ? -9.203 2.427 -13.216 1.00 84.12 123 PRO A O 1
ATOM 900 N N . LEU A 1 124 ? -8.208 3.415 -14.953 1.00 89.75 124 LEU A N 1
ATOM 901 C CA . LEU A 1 124 ? -8.381 2.245 -15.824 1.00 89.75 124 LEU A CA 1
ATOM 902 C C . LEU A 1 124 ? -7.674 0.990 -15.254 1.00 89.75 124 LEU A C 1
ATOM 904 O O . LEU A 1 124 ? -6.559 1.111 -14.734 1.00 89.75 124 LEU A O 1
ATOM 908 N N . PRO A 1 125 ? -8.267 -0.213 -15.396 1.00 91.38 125 PRO A N 1
ATOM 909 C CA . PRO A 1 125 ? -7.590 -1.475 -15.094 1.00 91.38 125 PRO A CA 1
ATOM 910 C C . PRO A 1 125 ? -6.332 -1.678 -15.948 1.00 91.38 125 PRO A C 1
ATOM 912 O O . PRO A 1 125 ? -6.270 -1.220 -17.094 1.00 91.38 125 PRO A O 1
ATOM 915 N N . LEU A 1 126 ? -5.358 -2.427 -15.429 1.00 92.81 126 LEU A N 1
ATOM 916 C CA . LEU A 1 126 ? -4.075 -2.699 -16.081 1.00 92.81 126 LEU A CA 1
ATOM 917 C C . LEU A 1 126 ? -4.234 -3.290 -17.488 1.00 92.81 126 LEU A C 1
ATOM 919 O O . LEU A 1 126 ? -3.559 -2.848 -18.413 1.00 92.81 126 LEU A O 1
ATOM 923 N N . GLU A 1 127 ? -5.168 -4.225 -17.674 1.00 92.56 127 GLU A N 1
ATOM 924 C CA . GLU A 1 127 ? -5.481 -4.812 -18.986 1.00 92.56 127 GLU A CA 1
ATOM 925 C C . GLU A 1 127 ? -5.829 -3.735 -20.028 1.00 92.56 127 GLU A C 1
ATOM 927 O O . GLU A 1 127 ? -5.330 -3.746 -21.152 1.00 92.56 127 GLU A O 1
ATOM 932 N N . GLN A 1 128 ? -6.639 -2.743 -19.645 1.00 92.38 128 GLN A N 1
ATOM 933 C CA . GLN A 1 128 ? -7.037 -1.665 -20.551 1.00 92.38 128 GLN A CA 1
ATOM 934 C C . GLN A 1 128 ? -5.877 -0.713 -20.836 1.00 92.38 128 GLN A C 1
ATOM 936 O O . GLN A 1 128 ? -5.699 -0.287 -21.981 1.00 92.38 128 GLN A O 1
ATOM 941 N N . LYS A 1 129 ? -5.059 -0.415 -19.820 1.00 93.06 129 LYS A N 1
ATOM 942 C CA . LYS A 1 129 ? -3.850 0.405 -19.972 1.00 93.06 129 LYS A CA 1
ATOM 943 C C . LYS A 1 129 ? -2.845 -0.234 -20.935 1.00 93.06 129 LYS A C 1
ATOM 945 O O . LYS A 1 129 ? -2.210 0.476 -21.710 1.00 93.06 129 LYS A O 1
ATOM 950 N N . LEU A 1 130 ? -2.748 -1.564 -20.927 1.00 93.50 130 LEU A N 1
ATOM 951 C CA . LEU A 1 130 ? -1.841 -2.341 -21.772 1.00 93.50 130 LEU A CA 1
ATOM 952 C C . LEU A 1 130 ? -2.437 -2.783 -23.114 1.00 93.50 130 LEU A C 1
ATOM 954 O O . LEU A 1 130 ? -1.722 -3.363 -23.932 1.00 93.50 130 LEU A O 1
ATOM 958 N N . SER A 1 131 ? -3.702 -2.463 -23.392 1.00 91.75 131 SER A N 1
ATOM 959 C CA . SER A 1 131 ? -4.354 -2.795 -24.665 1.00 91.75 131 SER A CA 1
ATOM 960 C C . SER A 1 131 ? -3.580 -2.390 -25.937 1.00 91.75 131 SER A C 1
ATOM 962 O O . SER A 1 131 ? -3.657 -3.155 -26.901 1.00 91.75 131 SER A O 1
ATOM 964 N N . PRO A 1 132 ? -2.772 -1.301 -25.986 1.00 91.88 132 PRO A N 1
ATOM 965 C CA . PRO A 1 132 ? -1.953 -0.994 -27.166 1.00 91.88 132 PRO A CA 1
ATOM 966 C C . PRO A 1 132 ? -0.927 -2.081 -27.526 1.00 91.88 132 PRO A C 1
ATOM 968 O O . PRO A 1 132 ? -0.522 -2.198 -28.681 1.00 91.88 132 PRO A O 1
ATOM 971 N N . LEU A 1 133 ? -0.515 -2.897 -26.550 1.00 92.44 133 LEU A N 1
ATOM 972 C CA . LEU A 1 133 ? 0.449 -3.982 -26.732 1.00 92.44 133 LEU A CA 1
ATOM 973 C C . LEU A 1 133 ? -0.203 -5.304 -27.158 1.00 92.44 133 LEU A C 1
ATOM 975 O O . LEU A 1 133 ? 0.512 -6.258 -27.484 1.00 92.44 133 LEU A O 1
ATOM 979 N N . ALA A 1 134 ? -1.533 -5.392 -27.179 1.00 90.62 134 ALA A N 1
ATOM 980 C CA . ALA A 1 134 ? -2.233 -6.612 -27.557 1.00 90.62 134 ALA A CA 1
ATOM 981 C C . ALA A 1 134 ? -1.847 -7.059 -28.980 1.00 90.62 134 ALA A C 1
ATOM 983 O O . ALA A 1 134 ? -1.900 -6.287 -29.935 1.00 90.62 134 ALA A O 1
ATOM 984 N N . GLY A 1 135 ? -1.418 -8.317 -29.122 1.00 88.62 135 GLY A N 1
ATOM 985 C CA . GLY A 1 135 ? -0.992 -8.883 -30.409 1.00 88.62 135 GLY A CA 1
ATOM 986 C C . GLY A 1 135 ? 0.345 -8.354 -30.950 1.00 88.62 135 GLY A C 1
ATOM 987 O O . GLY A 1 135 ? 0.737 -8.727 -32.052 1.00 88.62 135 GLY A O 1
ATOM 988 N N . SER A 1 136 ? 1.066 -7.516 -30.196 1.00 90.81 136 SER A N 1
ATOM 989 C CA . SER A 1 136 ? 2.358 -6.956 -30.623 1.00 90.81 136 SER A CA 1
ATOM 990 C C . SER A 1 136 ? 3.544 -7.916 -30.465 1.00 90.81 136 SER A C 1
ATOM 992 O O . SER A 1 136 ? 4.589 -7.685 -31.070 1.00 90.81 136 SER A O 1
ATOM 994 N N . GLY A 1 137 ? 3.396 -8.966 -29.647 1.00 89.94 137 GLY A N 1
ATOM 995 C CA . GLY A 1 137 ? 4.477 -9.884 -29.269 1.00 89.94 137 GLY A CA 1
ATOM 996 C C . GLY A 1 137 ? 5.456 -9.323 -28.229 1.00 89.94 137 GLY A C 1
ATOM 997 O O . GLY A 1 137 ? 6.399 -10.015 -27.857 1.00 89.94 137 GLY A O 1
ATOM 998 N N . VAL A 1 138 ? 5.242 -8.091 -27.754 1.00 93.06 138 VAL A N 1
ATOM 999 C CA . VAL A 1 138 ? 6.032 -7.462 -26.689 1.00 93.06 138 VAL A CA 1
ATOM 1000 C C . VAL A 1 138 ? 5.653 -8.062 -25.339 1.00 93.06 138 VAL A C 1
ATOM 1002 O O . VAL A 1 138 ? 4.470 -8.140 -25.000 1.00 93.06 138 VAL A O 1
ATOM 1005 N N . ARG A 1 139 ? 6.666 -8.436 -24.555 1.00 91.44 139 ARG A N 1
ATOM 1006 C CA . ARG A 1 139 ? 6.509 -8.896 -23.172 1.00 91.44 139 ARG A CA 1
ATOM 1007 C C . ARG A 1 139 ? 6.561 -7.748 -22.178 1.00 91.44 139 ARG A C 1
ATOM 1009 O O . ARG A 1 139 ? 7.412 -6.871 -22.284 1.00 91.44 139 ARG A O 1
ATOM 1016 N N . VAL A 1 140 ? 5.695 -7.775 -21.174 1.00 92.38 140 VAL A N 1
ATOM 1017 C CA . VAL A 1 140 ? 5.608 -6.693 -20.186 1.00 92.38 140 VAL A CA 1
ATOM 1018 C C . VAL A 1 140 ? 6.040 -7.184 -18.815 1.00 92.38 140 VAL A C 1
ATOM 1020 O O . VAL A 1 140 ? 5.566 -8.222 -18.358 1.00 92.38 140 VAL A O 1
ATOM 1023 N N . ARG A 1 141 ? 6.893 -6.415 -18.132 1.00 92.69 141 ARG A N 1
ATOM 1024 C CA . ARG A 1 141 ? 7.043 -6.514 -16.677 1.00 92.69 141 ARG A CA 1
ATOM 1025 C C . ARG A 1 141 ? 6.388 -5.319 -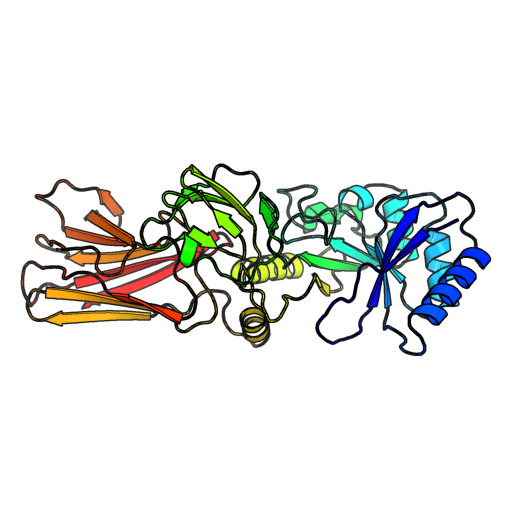16.004 1.00 92.69 141 ARG A C 1
ATOM 1027 O O . ARG A 1 141 ? 6.657 -4.175 -16.366 1.00 92.69 141 ARG A O 1
ATOM 1034 N N . ALA A 1 142 ? 5.512 -5.574 -15.042 1.00 91.88 142 ALA A N 1
ATOM 1035 C CA . ALA A 1 142 ? 4.865 -4.512 -14.283 1.00 91.88 142 ALA A CA 1
ATOM 1036 C C . ALA A 1 142 ? 5.740 -4.105 -13.089 1.00 91.88 142 ALA A C 1
ATOM 1038 O O . ALA A 1 142 ? 5.971 -4.907 -12.188 1.00 91.88 142 ALA A O 1
ATOM 1039 N N . ALA A 1 143 ? 6.204 -2.860 -13.058 1.00 91.12 143 ALA A N 1
ATOM 1040 C CA . ALA A 1 143 ? 6.907 -2.314 -11.907 1.00 91.12 143 ALA A CA 1
ATOM 1041 C C . ALA A 1 143 ? 5.921 -1.774 -10.859 1.00 91.12 143 ALA A C 1
ATOM 1043 O O . ALA A 1 143 ? 4.942 -1.094 -11.187 1.00 91.12 143 ALA A O 1
ATOM 1044 N N . ILE A 1 144 ? 6.204 -2.078 -9.593 1.00 91.25 144 ILE A N 1
ATOM 1045 C CA . ILE A 1 144 ? 5.434 -1.687 -8.413 1.00 91.25 144 ILE A CA 1
ATOM 1046 C C . ILE A 1 144 ? 6.326 -0.811 -7.534 1.00 91.25 144 ILE A C 1
ATOM 1048 O O . ILE A 1 144 ? 7.336 -1.280 -7.001 1.00 91.25 144 ILE A O 1
ATOM 1052 N N . VAL A 1 145 ? 5.945 0.457 -7.365 1.00 89.12 145 VAL A N 1
ATOM 1053 C CA . VAL A 1 145 ? 6.687 1.392 -6.515 1.00 89.12 145 VAL A CA 1
ATOM 1054 C C . VAL A 1 145 ? 6.349 1.171 -5.046 1.00 89.12 145 VAL A C 1
ATOM 1056 O O . VAL A 1 145 ? 5.208 1.383 -4.632 1.00 89.12 145 VAL A O 1
ATOM 1059 N N . LEU A 1 146 ? 7.341 0.766 -4.251 1.00 88.19 146 LEU A N 1
ATOM 1060 C CA . LEU A 1 146 ? 7.143 0.483 -2.825 1.00 88.19 146 LEU A CA 1
ATOM 1061 C C . LEU A 1 146 ? 7.411 1.688 -1.922 1.00 88.19 146 LEU A C 1
ATOM 1063 O O . LEU A 1 146 ? 6.833 1.777 -0.839 1.00 88.19 146 LEU A O 1
ATOM 1067 N N . ARG A 1 147 ? 8.281 2.614 -2.343 1.00 86.94 147 ARG A N 1
ATOM 1068 C CA . ARG A 1 147 ? 8.669 3.757 -1.509 1.00 86.94 147 ARG A CA 1
ATOM 1069 C C . ARG A 1 147 ? 7.465 4.652 -1.234 1.00 86.94 147 ARG A C 1
ATOM 1071 O O . ARG A 1 147 ? 6.786 5.073 -2.163 1.00 86.94 147 ARG A O 1
ATOM 1078 N N . SER A 1 148 ? 7.233 4.997 0.027 1.00 90.88 148 SER A N 1
ATOM 1079 C CA . SER A 1 148 ? 6.190 5.950 0.416 1.00 90.88 148 SER A CA 1
ATOM 1080 C C . SER A 1 148 ? 6.493 7.370 -0.090 1.00 90.88 148 SER A C 1
ATOM 1082 O O . SER A 1 148 ? 7.649 7.785 -0.168 1.00 90.88 148 SER A O 1
ATOM 1084 N N . ARG A 1 149 ? 5.449 8.133 -0.424 1.00 90.69 149 ARG A N 1
ATOM 1085 C CA . ARG A 1 149 ? 5.521 9.553 -0.791 1.00 90.69 149 ARG A CA 1
ATOM 1086 C C . ARG A 1 149 ? 4.883 10.394 0.300 1.00 90.69 149 ARG A C 1
ATOM 1088 O O . ARG A 1 149 ? 3.774 10.096 0.744 1.00 90.69 149 ARG A O 1
ATOM 1095 N N . THR A 1 150 ? 5.553 11.482 0.663 1.00 93.25 150 THR A N 1
ATOM 1096 C CA . THR A 1 150 ? 5.028 12.477 1.596 1.00 93.25 150 THR A CA 1
ATOM 1097 C C . THR A 1 150 ? 4.996 13.864 0.968 1.00 93.25 150 THR A C 1
ATOM 1099 O O . THR A 1 150 ? 5.826 14.206 0.125 1.00 93.25 150 THR A O 1
ATOM 1102 N N . GLU A 1 151 ? 4.047 14.682 1.407 1.00 93.38 151 GLU A N 1
ATOM 1103 C CA . GLU A 1 151 ? 3.990 16.107 1.105 1.00 93.38 151 GLU A CA 1
ATOM 1104 C C . GLU A 1 151 ? 3.808 16.906 2.398 1.00 93.38 151 GLU A C 1
ATOM 1106 O O . GLU A 1 151 ? 2.771 16.767 3.047 1.00 93.38 151 GLU A O 1
ATOM 1111 N N . PRO A 1 152 ? 4.785 17.745 2.786 1.00 93.25 152 PRO A N 1
ATOM 1112 C CA . PRO A 1 152 ? 6.073 17.966 2.115 1.00 93.25 152 PRO A CA 1
ATOM 1113 C C . PRO A 1 152 ? 6.975 16.707 2.088 1.00 93.25 152 PRO A C 1
ATOM 1115 O O . PRO A 1 152 ? 6.824 15.832 2.946 1.00 93.25 152 PRO A O 1
ATOM 1118 N N . PRO A 1 153 ? 7.921 16.603 1.130 1.00 91.69 153 PRO A N 1
ATOM 1119 C CA . PRO A 1 153 ? 8.878 15.499 1.091 1.00 91.69 153 PRO A CA 1
ATOM 1120 C C . PRO A 1 153 ? 9.710 15.424 2.374 1.00 91.69 153 PRO A C 1
ATOM 1122 O O . PRO A 1 153 ? 10.199 16.447 2.863 1.00 91.69 153 PRO A O 1
ATOM 1125 N N . LEU A 1 154 ? 9.874 14.212 2.902 1.00 89.94 154 LEU A N 1
ATOM 1126 C CA . LEU A 1 154 ? 10.709 13.926 4.065 1.00 89.94 154 LEU A CA 1
ATOM 1127 C C . LEU A 1 154 ? 11.995 13.220 3.648 1.00 89.94 154 LEU A C 1
ATOM 1129 O O . LEU A 1 154 ? 12.010 12.429 2.708 1.00 89.94 154 LEU A O 1
ATOM 1133 N N . ALA A 1 155 ? 13.082 13.546 4.348 1.00 83.31 155 ALA A N 1
ATOM 1134 C CA . ALA A 1 155 ? 14.394 12.956 4.099 1.00 83.31 155 ALA A CA 1
ATOM 1135 C C . ALA A 1 155 ? 14.518 11.544 4.694 1.00 83.31 155 ALA A C 1
ATOM 1137 O O . ALA A 1 155 ? 15.237 10.718 4.140 1.00 83.31 155 ALA A O 1
ATOM 1138 N N . ALA A 1 156 ? 13.816 11.283 5.800 1.00 83.38 156 ALA A N 1
ATOM 1139 C CA . ALA A 1 156 ? 13.732 9.987 6.459 1.00 83.38 156 ALA A CA 1
ATOM 1140 C C . ALA A 1 156 ? 12.274 9.508 6.483 1.00 83.38 156 ALA A C 1
ATOM 1142 O O . ALA A 1 156 ? 11.351 10.322 6.507 1.00 83.38 156 ALA A O 1
ATOM 1143 N N . LEU A 1 157 ? 12.092 8.188 6.443 1.00 88.00 157 LEU A N 1
ATOM 1144 C CA . LEU A 1 157 ? 10.803 7.486 6.532 1.00 88.00 157 LEU A CA 1
ATOM 1145 C C . LEU A 1 157 ? 10.915 6.343 7.560 1.00 88.00 157 LEU A C 1
ATOM 1147 O O . LEU A 1 157 ? 10.471 5.215 7.327 1.00 88.00 157 LEU A O 1
ATOM 1151 N N . ASP A 1 158 ? 11.615 6.632 8.655 1.00 87.75 158 ASP A N 1
ATOM 1152 C CA . ASP A 1 158 ? 12.101 5.709 9.684 1.00 87.75 158 ASP A CA 1
ATOM 1153 C C . ASP A 1 158 ? 11.129 5.504 10.853 1.00 87.75 158 ASP A C 1
ATOM 1155 O O . ASP A 1 158 ? 11.352 4.645 11.706 1.00 87.75 158 ASP A O 1
ATOM 1159 N N . GLU A 1 159 ? 10.018 6.235 10.860 1.00 90.25 159 GLU A N 1
ATOM 1160 C CA . GLU A 1 159 ? 8.890 6.038 11.767 1.00 90.25 159 GLU A CA 1
ATOM 1161 C C . GL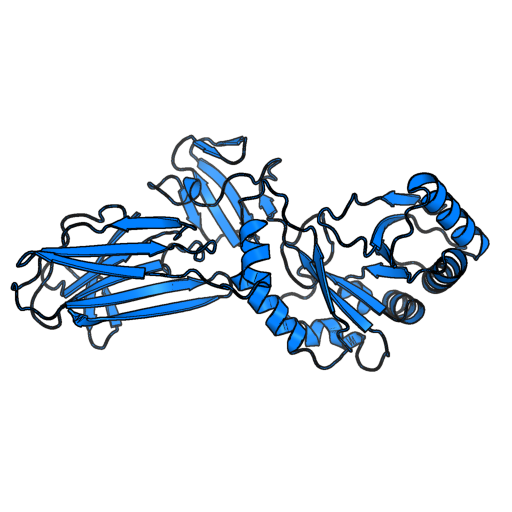U A 1 159 ? 7.651 5.567 10.990 1.00 90.25 159 GLU A C 1
ATOM 1163 O O . GLU A 1 159 ? 7.476 5.875 9.810 1.00 90.25 159 GLU A O 1
ATOM 1168 N N . ASP A 1 160 ? 6.795 4.782 11.644 1.00 91.44 160 ASP A N 1
ATOM 1169 C CA . ASP A 1 160 ? 5.523 4.335 11.077 1.00 91.44 160 ASP A CA 1
ATOM 1170 C C . ASP A 1 160 ? 4.403 5.364 11.344 1.00 91.44 160 ASP A C 1
ATOM 1172 O O . ASP A 1 160 ? 4.651 6.525 11.685 1.00 91.44 160 ASP A O 1
ATOM 1176 N N . PHE A 1 161 ? 3.147 4.953 11.147 1.00 93.44 161 PHE A N 1
ATOM 1177 C CA . PHE A 1 161 ? 1.986 5.807 11.395 1.00 93.44 161 PHE A CA 1
ATOM 1178 C C . PHE A 1 161 ? 1.653 5.988 12.878 1.00 93.44 161 PHE A C 1
ATOM 1180 O O . PHE A 1 161 ? 0.879 6.891 13.187 1.00 93.44 161 PHE A O 1
ATOM 1187 N N . ASN A 1 162 ? 2.217 5.185 13.784 1.00 90.50 162 ASN A N 1
ATOM 1188 C CA . ASN A 1 162 ? 1.770 5.127 15.171 1.00 90.50 162 ASN A CA 1
ATOM 1189 C C . ASN A 1 162 ? 1.831 6.496 15.884 1.00 90.50 162 ASN A C 1
ATOM 1191 O O . ASN A 1 162 ? 0.811 6.941 16.416 1.00 90.50 162 ASN A O 1
ATOM 1195 N N . PRO A 1 163 ? 2.935 7.270 15.789 1.00 91.56 163 PRO A N 1
ATOM 1196 C CA . PRO A 1 163 ? 3.001 8.606 16.389 1.00 91.56 163 PRO A CA 1
ATOM 1197 C C . PRO A 1 163 ? 1.989 9.603 15.807 1.00 91.56 163 PRO A C 1
ATOM 1199 O O . PRO A 1 163 ? 1.661 10.599 16.452 1.00 91.56 163 PRO A O 1
ATOM 1202 N N . LEU A 1 164 ? 1.503 9.367 14.583 1.00 93.06 164 LEU A N 1
ATOM 1203 C CA . LEU A 1 164 ? 0.510 10.221 13.934 1.00 93.06 164 LEU A CA 1
ATOM 1204 C C . LEU A 1 164 ? -0.915 9.871 14.363 1.00 93.06 164 LEU A C 1
ATOM 1206 O O . LEU A 1 164 ? -1.775 10.752 14.375 1.00 93.06 164 LEU A O 1
ATOM 1210 N N . THR A 1 165 ? -1.180 8.608 14.687 1.00 91.38 165 THR A N 1
ATOM 1211 C CA . THR A 1 165 ? -2.535 8.105 14.930 1.00 91.38 165 THR A CA 1
ATOM 1212 C C . THR A 1 165 ? -2.906 8.058 16.405 1.00 91.38 165 THR A C 1
ATOM 1214 O O . THR A 1 165 ? -4.075 8.242 16.721 1.00 91.38 165 THR A O 1
ATOM 1217 N N . GLU A 1 166 ? -1.932 7.922 17.305 1.00 85.94 166 GLU A N 1
ATOM 1218 C CA . GLU A 1 166 ? -2.191 7.817 18.741 1.00 85.94 166 GLU A CA 1
ATOM 1219 C C . GLU A 1 166 ? -2.489 9.161 19.425 1.00 85.94 166 GLU A C 1
ATOM 1221 O O . GLU A 1 166 ? -1.939 10.223 19.096 1.00 85.94 166 GLU A O 1
ATOM 1226 N N . GLY A 1 167 ? -3.304 9.102 20.485 1.00 79.50 167 GLY A N 1
ATOM 1227 C CA . GLY A 1 167 ? -3.372 10.146 21.514 1.00 79.50 167 GLY A CA 1
ATOM 1228 C C . GLY A 1 167 ? -3.804 11.515 20.988 1.00 79.50 167 GLY A C 1
ATOM 1229 O O . GLY A 1 167 ? -3.312 12.545 21.471 1.00 79.50 167 GLY A O 1
ATOM 1230 N N . GLN A 1 168 ? -4.673 11.511 19.969 1.00 81.38 168 GLN A N 1
ATOM 1231 C CA . GLN A 1 168 ? -5.182 12.706 19.285 1.00 81.38 168 GLN A CA 1
ATOM 1232 C C . GLN A 1 168 ? -4.053 13.626 18.802 1.00 81.38 168 GLN A C 1
ATOM 1234 O O . GLN A 1 168 ? -4.156 14.849 18.852 1.00 81.38 168 GLN A O 1
ATOM 1239 N N . THR A 1 169 ? -2.928 13.036 18.393 1.00 88.25 169 THR A N 1
ATOM 1240 C CA . THR A 1 169 ? -1.772 13.798 17.915 1.00 88.25 169 THR A CA 1
ATOM 1241 C C . THR A 1 169 ? -2.076 14.498 16.600 1.00 88.25 169 THR A C 1
ATOM 1243 O O . THR A 1 169 ? -1.633 15.630 16.392 1.00 88.25 169 THR A O 1
ATOM 1246 N N . THR A 1 170 ? -2.865 13.855 15.738 1.00 93.69 170 THR A N 1
ATOM 1247 C CA . THR A 1 170 ? -3.308 14.449 14.483 1.00 93.69 170 THR A CA 1
ATOM 1248 C C . THR A 1 170 ? -4.790 14.216 14.224 1.00 93.69 170 THR A C 1
ATOM 1250 O O . THR A 1 170 ? -5.375 13.227 14.670 1.00 93.69 170 THR A O 1
ATOM 1253 N N . THR A 1 171 ? -5.383 15.111 13.437 1.00 93.50 171 THR A N 1
ATOM 1254 C CA . THR A 1 171 ? -6.639 14.842 12.741 1.00 93.50 171 THR A CA 1
ATOM 1255 C C . THR A 1 171 ? -6.335 14.268 11.358 1.00 93.50 171 THR A C 1
ATOM 1257 O O . THR A 1 171 ? -5.610 14.875 10.565 1.00 93.50 171 THR A O 1
ATOM 1260 N N . VAL A 1 172 ? -6.923 13.111 11.043 1.00 93.19 172 VAL A N 1
ATOM 1261 C CA . VAL A 1 172 ? -6.762 12.448 9.741 1.00 93.19 172 VAL A CA 1
ATOM 1262 C C . VAL A 1 172 ? -7.887 12.848 8.787 1.00 93.19 172 VAL A C 1
ATOM 1264 O O . VAL A 1 172 ? -9.063 12.793 9.139 1.00 93.19 172 VAL A O 1
ATOM 1267 N N . SER A 1 173 ? -7.540 13.190 7.550 1.00 90.38 173 SER A N 1
ATOM 1268 C CA . SER A 1 173 ? -8.473 13.486 6.462 1.00 90.38 173 SER A CA 1
ATOM 1269 C C . SER A 1 173 ? -8.099 12.735 5.180 1.00 90.38 173 SER A C 1
ATOM 1271 O O . SER A 1 173 ? -6.964 12.294 4.994 1.00 90.38 173 SER A O 1
ATOM 1273 N N . THR A 1 174 ? -9.072 12.593 4.282 1.00 88.50 174 THR A N 1
ATOM 1274 C CA . THR A 1 174 ? -8.883 12.100 2.905 1.00 88.50 174 THR A CA 1
ATOM 1275 C C . THR A 1 174 ? -8.845 13.238 1.880 1.00 88.50 174 THR A C 1
ATOM 1277 O O . THR A 1 174 ? -8.672 12.985 0.693 1.00 88.50 174 THR A O 1
ATOM 1280 N N . GLU A 1 175 ? -8.967 14.495 2.322 1.00 89.38 175 GLU A N 1
ATOM 1281 C CA . GLU A 1 175 ? -8.892 15.694 1.479 1.00 89.38 175 GLU A CA 1
ATOM 1282 C C . GLU A 1 175 ? -7.441 15.987 1.058 1.00 89.38 175 GLU A C 1
ATOM 1284 O O . GLU A 1 175 ? -6.778 16.901 1.556 1.00 89.38 175 GLU A O 1
ATOM 1289 N N . THR A 1 176 ? -6.917 15.159 0.159 1.00 87.00 176 THR A N 1
ATOM 1290 C CA . THR A 1 176 ? -5.576 15.274 -0.418 1.00 87.00 176 THR A CA 1
ATOM 1291 C C . THR A 1 176 ? -5.511 14.567 -1.772 1.00 87.00 176 THR A C 1
ATOM 1293 O O . THR A 1 176 ? -6.342 13.717 -2.080 1.00 87.00 176 THR A O 1
ATOM 1296 N N . ILE A 1 177 ? -4.515 14.923 -2.587 1.00 83.12 177 ILE A N 1
ATOM 1297 C CA . ILE A 1 177 ? -4.178 14.190 -3.816 1.00 83.12 177 ILE A CA 1
ATOM 1298 C C . ILE A 1 177 ? -3.447 12.871 -3.530 1.00 83.12 177 ILE A C 1
ATOM 1300 O O . ILE A 1 177 ? -3.370 12.011 -4.408 1.00 83.12 177 ILE A O 1
ATOM 1304 N N . LEU A 1 178 ? -2.887 12.733 -2.321 1.00 89.62 178 LEU A N 1
ATOM 1305 C CA . LEU A 1 178 ? -2.315 11.493 -1.801 1.00 89.62 178 LEU A CA 1
ATOM 1306 C C . LEU A 1 178 ? -3.427 10.650 -1.157 1.00 89.62 178 LEU A C 1
ATOM 1308 O O . LEU A 1 178 ? -4.585 10.759 -1.547 1.00 89.62 178 LEU A O 1
ATOM 1312 N N . ASP A 1 179 ? -3.103 9.788 -0.194 1.00 90.69 179 ASP A N 1
ATOM 1313 C CA . ASP A 1 179 ? -4.104 8.881 0.376 1.00 90.69 179 ASP A CA 1
ATOM 1314 C C . ASP A 1 179 ? -4.688 9.411 1.683 1.00 90.69 179 ASP A C 1
ATOM 1316 O O . ASP A 1 179 ? -5.893 9.300 1.928 1.00 90.69 179 ASP A O 1
ATOM 1320 N N . ARG A 1 180 ? -3.832 9.963 2.547 1.00 94.88 180 ARG A N 1
ATOM 1321 C CA . ARG A 1 180 ? -4.217 10.550 3.833 1.00 94.88 180 ARG A CA 1
ATOM 1322 C C . ARG A 1 180 ? -3.494 11.861 4.057 1.00 94.88 180 ARG A C 1
ATOM 1324 O O . ARG A 1 180 ? -2.343 12.010 3.661 1.00 94.88 180 ARG A O 1
ATOM 1331 N N . LYS A 1 181 ? -4.176 12.794 4.710 1.00 96.38 181 LYS A N 1
ATOM 1332 C CA . LYS A 1 181 ? -3.613 14.034 5.235 1.00 96.38 181 LYS A CA 1
ATOM 1333 C C . LYS A 1 181 ? -3.737 14.022 6.749 1.00 96.38 181 LYS A C 1
ATOM 1335 O O . LYS A 1 181 ? -4.829 13.807 7.263 1.00 96.38 181 LYS A O 1
ATOM 1340 N N . PHE A 1 182 ? -2.635 14.281 7.426 1.00 96.69 182 PHE A N 1
ATOM 1341 C CA . PHE A 1 182 ? -2.543 14.421 8.869 1.00 96.69 182 PHE A CA 1
ATOM 1342 C C . PHE A 1 182 ? -2.348 15.903 9.184 1.00 96.69 182 PHE A C 1
ATOM 1344 O O . PHE A 1 182 ? -1.482 16.552 8.591 1.00 96.69 182 PHE A O 1
ATOM 1351 N N . VAL A 1 183 ? -3.185 16.444 10.065 1.00 96.75 183 VAL A N 1
ATOM 1352 C CA . VAL A 1 183 ? -3.074 17.811 10.592 1.00 96.75 183 VAL A CA 1
ATOM 1353 C C . VAL A 1 183 ? -2.646 17.706 12.046 1.00 96.75 183 VAL A C 1
ATOM 1355 O O . VAL A 1 183 ? -3.347 17.073 12.829 1.00 96.75 183 VAL A O 1
ATOM 1358 N N . PHE A 1 184 ? -1.496 18.274 12.400 1.00 96.56 184 PHE A N 1
ATOM 1359 C CA . PHE A 1 184 ? -0.941 18.155 13.746 1.00 96.56 184 PHE A CA 1
ATOM 1360 C C . PHE A 1 184 ? -1.719 19.023 14.736 1.00 96.56 184 PHE A C 1
ATOM 1362 O O . PHE A 1 184 ? -1.862 20.226 14.537 1.00 96.56 184 PHE A O 1
ATOM 1369 N N . GLU A 1 185 ? -2.196 18.429 15.828 1.00 96.25 185 GLU A N 1
ATOM 1370 C CA . GLU A 1 185 ? -2.938 19.145 16.880 1.00 96.25 185 GLU A CA 1
ATOM 1371 C C . GLU A 1 185 ? -2.005 19.692 17.971 1.00 96.25 185 GLU A C 1
ATOM 1373 O O . GLU A 1 185 ? -2.346 20.611 18.716 1.00 96.25 185 GLU A O 1
ATOM 1378 N N . LYS A 1 186 ? -0.799 19.126 18.072 1.00 94.31 186 LYS A N 1
ATOM 1379 C CA . LYS A 1 186 ? 0.226 19.496 19.051 1.00 94.31 186 LYS A CA 1
ATOM 1380 C C . LYS A 1 186 ? 1.624 19.369 18.439 1.00 94.31 186 LYS A C 1
ATOM 1382 O O . LYS A 1 186 ? 1.794 18.567 17.520 1.00 94.31 186 LYS A O 1
ATOM 1387 N N . PRO A 1 187 ? 2.625 20.104 18.954 1.00 94.94 187 PRO A N 1
ATOM 1388 C CA . PRO A 1 187 ? 3.985 19.989 18.451 1.00 94.94 187 PRO A CA 1
ATOM 1389 C C . PRO A 1 187 ? 4.575 18.601 18.703 1.00 94.94 187 PRO A C 1
ATOM 1391 O O . PRO A 1 187 ? 4.519 18.110 19.835 1.00 94.94 187 PRO A O 1
ATOM 1394 N N . ILE A 1 188 ? 5.171 17.997 17.675 1.00 95.00 188 ILE A N 1
ATOM 1395 C CA . ILE A 1 188 ? 5.873 16.710 17.773 1.00 95.00 188 ILE A CA 1
ATOM 1396 C C . ILE A 1 188 ? 7.127 16.687 16.895 1.00 95.00 188 ILE A C 1
ATOM 1398 O O . ILE A 1 188 ? 7.314 17.525 16.015 1.00 95.00 188 ILE A O 1
ATOM 1402 N N . VAL A 1 189 ? 7.979 15.689 17.111 1.00 94.06 189 VAL A N 1
ATOM 1403 C CA . VAL A 1 189 ? 9.015 15.303 16.150 1.00 94.06 189 VAL A CA 1
ATOM 1404 C C . VAL A 1 189 ? 8.589 13.978 15.540 1.00 94.06 189 VAL A C 1
ATOM 1406 O O . VAL A 1 189 ? 8.250 13.064 16.284 1.00 94.06 189 VAL A O 1
ATOM 1409 N N . TRP A 1 190 ? 8.574 13.903 14.212 1.00 94.31 190 TRP A N 1
ATOM 1410 C CA . TRP A 1 190 ? 8.239 12.684 13.483 1.00 94.31 190 TRP A CA 1
ATOM 1411 C C . TRP A 1 190 ? 9.014 12.615 12.168 1.00 94.31 190 TRP A C 1
ATOM 1413 O O . TRP A 1 190 ? 9.049 13.595 11.411 1.00 94.31 190 TRP A O 1
ATOM 1423 N N . SER A 1 191 ? 9.633 11.461 11.915 1.00 91.69 191 SER A N 1
ATOM 1424 C CA . SER A 1 191 ? 10.480 11.157 10.754 1.00 91.69 191 SER A CA 1
ATOM 1425 C C . SER A 1 191 ? 11.578 12.207 10.541 1.00 91.69 191 SER A C 1
ATOM 1427 O O . SER A 1 191 ? 11.734 12.799 9.469 1.00 91.69 191 SER A O 1
ATOM 1429 N N . GLY A 1 192 ? 12.303 12.517 11.622 1.00 89.62 192 GLY A N 1
ATOM 1430 C CA . GLY A 1 192 ? 13.434 13.453 11.617 1.00 89.62 192 GLY A CA 1
ATOM 1431 C C . GLY A 1 192 ? 13.070 14.935 11.452 1.00 89.62 192 GLY A C 1
ATOM 1432 O O . GLY A 1 192 ? 13.964 15.770 11.298 1.00 89.62 192 GLY A O 1
ATOM 1433 N N . ARG A 1 193 ? 11.780 15.289 11.490 1.00 94.12 193 ARG A N 1
ATOM 1434 C CA . ARG A 1 193 ? 11.290 16.665 11.339 1.00 94.12 193 ARG A CA 1
ATOM 1435 C C . ARG A 1 193 ? 10.458 17.101 12.543 1.00 94.12 193 ARG A C 1
ATOM 1437 O O . ARG A 1 193 ? 9.641 16.338 13.046 1.00 94.12 193 ARG A O 1
ATOM 1444 N N . SER A 1 194 ? 10.645 18.348 12.974 1.00 95.50 194 SER A N 1
ATOM 1445 C CA . SER A 1 194 ? 9.746 19.015 13.921 1.00 95.50 194 SER A CA 1
ATOM 1446 C C . SER A 1 194 ? 8.504 19.536 13.202 1.00 95.50 194 SER A C 1
ATOM 1448 O O . SER A 1 194 ? 8.615 20.146 12.135 1.00 95.50 194 SER A O 1
ATOM 1450 N N . TRP A 1 195 ? 7.350 19.312 13.816 1.00 96.44 195 TRP A N 1
ATOM 1451 C CA . TRP A 1 195 ? 6.038 19.737 13.350 1.00 96.44 195 TRP A CA 1
ATOM 1452 C C . TRP A 1 195 ? 5.376 20.565 14.438 1.00 96.44 195 TRP A C 1
ATOM 1454 O O . TRP A 1 195 ? 5.338 20.137 15.592 1.00 96.44 195 TRP A O 1
ATOM 1464 N N . ASP A 1 196 ? 4.861 21.731 14.072 1.00 97.50 196 ASP A N 1
ATOM 1465 C CA . ASP A 1 196 ? 4.083 22.587 14.958 1.00 97.50 196 ASP A CA 1
ATOM 1466 C C . ASP A 1 196 ? 2.584 22.271 14.849 1.00 97.50 196 ASP A C 1
ATOM 1468 O O . ASP A 1 196 ? 2.111 21.637 13.904 1.00 97.50 196 ASP A O 1
ATOM 1472 N N . ALA A 1 197 ? 1.799 22.726 15.828 1.00 96.62 197 ALA A N 1
ATOM 1473 C CA . ALA A 1 197 ? 0.346 22.614 15.745 1.00 96.62 197 ALA A CA 1
ATOM 1474 C C . ALA A 1 197 ? -0.189 23.398 14.530 1.00 96.62 197 ALA A C 1
ATOM 1476 O O . ALA A 1 197 ? 0.169 24.557 14.315 1.00 96.62 197 ALA A O 1
ATOM 1477 N N . GLY A 1 198 ? -1.071 22.770 13.755 1.00 96.44 198 GLY A N 1
ATOM 1478 C CA . GLY A 1 198 ? -1.603 23.282 12.494 1.00 96.44 198 GLY A CA 1
ATOM 1479 C C . GLY A 1 198 ? -0.773 22.917 11.261 1.00 96.44 198 GLY A C 1
ATOM 1480 O O . GLY A 1 198 ? -1.282 23.061 10.145 1.00 96.44 198 GLY A O 1
ATOM 1481 N N . ASP A 1 199 ? 0.453 22.406 11.428 1.00 97.50 199 ASP A N 1
ATOM 1482 C CA . ASP A 1 199 ? 1.207 21.857 10.305 1.00 97.50 199 ASP A CA 1
ATOM 1483 C C . ASP A 1 199 ? 0.489 20.643 9.711 1.00 97.50 199 ASP A C 1
ATOM 1485 O O . ASP A 1 199 ? -0.354 19.998 10.345 1.00 97.50 199 ASP A O 1
ATOM 1489 N N . THR A 1 200 ? 0.837 20.302 8.469 1.00 97.00 200 THR A N 1
ATOM 1490 C CA . THR A 1 200 ? 0.227 19.163 7.787 1.00 97.00 200 THR A CA 1
ATOM 1491 C C . THR A 1 200 ? 1.242 18.325 7.038 1.00 97.00 200 THR A C 1
ATOM 1493 O O . THR A 1 200 ? 2.130 18.873 6.382 1.00 97.00 200 THR A O 1
ATOM 1496 N N . VAL A 1 201 ? 1.023 17.012 7.043 1.00 96.44 201 VAL A N 1
ATOM 1497 C CA . VAL A 1 201 ? 1.696 16.071 6.148 1.00 96.44 201 VAL A CA 1
ATOM 1498 C C . VAL A 1 201 ? 0.664 15.211 5.431 1.00 96.44 201 VAL A C 1
ATOM 1500 O O . VAL A 1 201 ? -0.238 14.651 6.048 1.00 96.44 201 VAL A O 1
ATOM 1503 N N . ALA A 1 202 ? 0.764 15.117 4.112 1.00 95.75 202 ALA A N 1
ATOM 1504 C CA . ALA A 1 202 ? 0.025 14.139 3.332 1.00 95.75 202 ALA A CA 1
ATOM 1505 C C . ALA A 1 202 ? 0.927 12.949 3.004 1.00 95.75 202 ALA A C 1
ATOM 1507 O O . ALA A 1 202 ? 2.118 13.127 2.768 1.00 95.75 202 ALA A O 1
ATOM 1508 N N . VAL A 1 203 ? 0.363 11.742 2.985 1.00 94.94 203 VAL A N 1
ATOM 1509 C CA . VAL A 1 203 ? 1.100 10.493 2.773 1.00 94.94 203 VAL A CA 1
ATOM 1510 C C . VAL A 1 203 ? 0.354 9.605 1.780 1.00 94.94 203 VAL A C 1
ATOM 1512 O O . VAL A 1 203 ? -0.867 9.443 1.857 1.00 94.94 203 VAL A O 1
ATOM 1515 N N . ARG A 1 204 ? 1.106 9.012 0.852 1.00 93.06 204 ARG A N 1
ATOM 1516 C CA . ARG A 1 204 ? 0.719 7.862 0.028 1.00 93.06 204 ARG A CA 1
ATOM 1517 C C . ARG A 1 204 ? 1.764 6.776 0.234 1.00 93.06 204 ARG A C 1
ATOM 1519 O O . ARG A 1 204 ? 2.955 7.070 0.225 1.00 93.06 204 ARG A O 1
ATOM 1526 N N . TRP A 1 205 ? 1.340 5.537 0.421 1.00 93.12 205 TRP A N 1
ATOM 1527 C CA . TRP A 1 205 ? 2.254 4.440 0.746 1.00 93.12 205 TRP A CA 1
ATOM 1528 C C . TRP A 1 205 ? 1.889 3.156 0.007 1.00 93.12 205 TRP A C 1
ATOM 1530 O O . TRP A 1 205 ? 0.802 3.023 -0.556 1.00 93.12 205 TRP A O 1
ATOM 1540 N N . MET A 1 206 ? 2.802 2.196 0.018 1.00 92.38 206 MET A N 1
ATOM 1541 C CA . MET A 1 206 ? 2.509 0.809 -0.320 1.00 92.38 206 MET A CA 1
ATOM 1542 C C . MET A 1 206 ? 2.619 -0.015 0.960 1.00 92.38 206 MET A C 1
ATOM 1544 O O . MET A 1 206 ? 3.497 0.244 1.773 1.00 92.38 206 MET A O 1
ATOM 1548 N N . ASP A 1 207 ? 1.733 -0.981 1.150 1.00 93.75 207 ASP A N 1
ATOM 1549 C CA . ASP A 1 207 ? 1.802 -1.988 2.212 1.00 93.75 207 ASP A CA 1
ATOM 1550 C C . ASP A 1 207 ? 1.503 -3.371 1.612 1.00 93.75 207 ASP A C 1
ATOM 1552 O O . ASP A 1 207 ? 1.330 -3.509 0.396 1.00 93.75 207 ASP A O 1
ATOM 1556 N N . ALA A 1 208 ? 1.471 -4.412 2.445 1.00 95.56 208 ALA A N 1
ATOM 1557 C CA . ALA A 1 208 ? 1.297 -5.781 1.970 1.00 95.56 208 ALA A CA 1
ATOM 1558 C C . ALA A 1 208 ? -0.078 -6.010 1.316 1.00 95.56 208 ALA A C 1
ATOM 1560 O O . ALA A 1 208 ? -0.152 -6.716 0.312 1.00 95.56 208 ALA A O 1
ATOM 1561 N N . ALA A 1 209 ? -1.148 -5.378 1.813 1.00 96.44 209 ALA A N 1
ATOM 1562 C CA . ALA A 1 209 ? -2.488 -5.486 1.232 1.00 96.44 209 ALA A CA 1
ATOM 1563 C C . ALA A 1 209 ? -2.544 -4.885 -0.178 1.00 96.44 209 ALA A C 1
ATOM 1565 O O . ALA A 1 209 ? -2.982 -5.545 -1.121 1.00 96.44 209 ALA A O 1
ATOM 1566 N N . ARG A 1 210 ? -2.017 -3.670 -0.367 1.00 95.50 210 ARG A N 1
ATOM 1567 C CA . ARG A 1 210 ? -1.959 -3.049 -1.701 1.00 95.50 210 ARG A CA 1
ATOM 1568 C C . ARG A 1 210 ? -1.010 -3.769 -2.652 1.00 95.50 210 ARG A C 1
ATOM 1570 O O . ARG A 1 210 ? -1.330 -3.895 -3.834 1.00 95.50 210 ARG A O 1
ATOM 1577 N N . LEU A 1 211 ? 0.118 -4.281 -2.154 1.00 95.88 211 LEU A N 1
ATOM 1578 C CA . LEU A 1 211 ? 1.029 -5.104 -2.949 1.00 95.88 211 LEU A CA 1
ATOM 1579 C C . LEU A 1 211 ? 0.329 -6.388 -3.412 1.00 95.88 211 LEU A C 1
ATOM 1581 O O . LEU A 1 211 ? 0.414 -6.750 -4.584 1.00 95.88 211 LEU A O 1
ATOM 1585 N N . HIS A 1 212 ? -0.407 -7.047 -2.520 1.00 96.62 212 HIS A N 1
ATOM 1586 C CA . HIS A 1 212 ? -1.180 -8.240 -2.845 1.00 96.62 212 HIS A CA 1
ATOM 1587 C C . HIS A 1 212 ? -2.252 -7.963 -3.903 1.00 96.62 212 HIS A C 1
ATOM 1589 O O . HIS A 1 212 ? -2.357 -8.704 -4.882 1.00 96.62 212 HIS A O 1
ATOM 1595 N N . ALA A 1 213 ? -2.992 -6.862 -3.763 1.00 95.69 213 ALA A N 1
ATOM 1596 C CA . ALA A 1 213 ? -3.981 -6.440 -4.749 1.00 95.69 213 ALA A CA 1
ATOM 1597 C C . ALA A 1 213 ? -3.349 -6.147 -6.123 1.00 95.69 213 ALA A C 1
ATOM 1599 O O . ALA A 1 213 ? -3.858 -6.622 -7.140 1.00 95.69 213 ALA A O 1
ATOM 1600 N N . ALA A 1 214 ? -2.213 -5.438 -6.157 1.00 94.81 214 ALA A N 1
ATOM 1601 C CA . ALA A 1 214 ? -1.466 -5.155 -7.384 1.00 94.81 214 ALA A CA 1
ATOM 1602 C C . ALA A 1 214 ? -0.996 -6.444 -8.078 1.00 94.81 214 ALA A C 1
ATOM 1604 O O . ALA A 1 214 ? -1.228 -6.632 -9.271 1.00 94.81 214 ALA A O 1
ATOM 1605 N N . LEU A 1 215 ? -0.402 -7.376 -7.327 1.00 95.19 215 LEU A N 1
ATOM 1606 C CA . LEU A 1 215 ? 0.021 -8.681 -7.846 1.00 95.19 215 LEU A CA 1
ATOM 1607 C C . LEU A 1 215 ? -1.167 -9.505 -8.363 1.00 95.19 215 LEU A C 1
ATOM 1609 O O . LEU A 1 215 ? -1.072 -10.135 -9.417 1.00 95.19 215 LEU A O 1
ATOM 1613 N N . GLY A 1 216 ? -2.304 -9.460 -7.666 1.00 94.62 216 GLY A N 1
ATOM 1614 C CA . GLY A 1 216 ? -3.543 -10.099 -8.101 1.00 94.62 216 GLY A CA 1
ATOM 1615 C C . GLY A 1 216 ? -4.135 -9.477 -9.370 1.00 94.62 216 GLY A C 1
ATOM 1616 O O . GLY A 1 216 ? -4.752 -10.178 -10.171 1.00 94.62 216 GLY A O 1
ATOM 1617 N N . GLU A 1 217 ? -3.970 -8.173 -9.591 1.00 94.62 217 GLU A N 1
ATOM 1618 C CA . GLU A 1 217 ? -4.331 -7.530 -10.857 1.00 94.62 217 GLU A CA 1
ATOM 1619 C C . GLU A 1 217 ? -3.385 -7.943 -11.988 1.00 94.62 217 GLU A C 1
ATOM 1621 O O . GLU A 1 217 ? -3.863 -8.381 -13.031 1.00 94.62 217 GLU A O 1
ATOM 1626 N N . ILE A 1 218 ? -2.069 -7.912 -11.757 1.00 94.19 218 ILE A N 1
ATOM 1627 C CA . ILE A 1 218 ? -1.048 -8.351 -12.722 1.00 94.19 218 ILE A CA 1
ATOM 1628 C C . ILE A 1 218 ? -1.306 -9.790 -13.178 1.00 94.19 218 ILE A C 1
ATOM 1630 O O . ILE A 1 218 ? -1.314 -10.065 -14.375 1.00 94.19 218 ILE A O 1
ATOM 1634 N N . HIS A 1 219 ? -1.577 -10.699 -12.239 1.00 91.75 219 HIS A N 1
ATOM 1635 C CA . HIS A 1 219 ? -1.823 -12.110 -12.537 1.00 91.75 219 HIS A CA 1
ATOM 1636 C C . HIS A 1 219 ? -3.098 -12.354 -13.362 1.00 91.75 219 HIS A C 1
ATOM 1638 O O . HIS A 1 219 ? -3.207 -13.370 -14.045 1.00 91.75 219 HIS A O 1
ATOM 1644 N N . ARG A 1 220 ? -4.075 -11.440 -13.303 1.00 92.06 220 ARG A N 1
ATOM 1645 C CA . ARG A 1 220 ? -5.334 -11.554 -14.052 1.00 92.06 220 ARG A CA 1
ATOM 1646 C C . ARG A 1 220 ? -5.235 -11.043 -15.488 1.00 92.06 220 ARG A C 1
ATOM 1648 O O . ARG A 1 220 ? -6.125 -11.348 -16.280 1.00 92.06 220 ARG A O 1
ATOM 1655 N N . VAL A 1 221 ? -4.192 -10.287 -15.839 1.00 89.88 221 VAL A N 1
ATOM 1656 C CA . VAL A 1 221 ? -4.010 -9.786 -17.207 1.00 89.88 221 VAL A CA 1
ATOM 1657 C C . VAL A 1 221 ? -3.597 -10.936 -18.122 1.00 89.88 221 VAL A C 1
ATOM 1659 O O . VAL A 1 221 ? -2.508 -11.486 -17.997 1.00 89.88 221 VAL A O 1
ATOM 1662 N N . ALA A 1 222 ? -4.474 -11.286 -19.063 1.00 79.50 222 ALA A N 1
ATOM 1663 C CA . ALA A 1 222 ? -4.213 -12.342 -20.040 1.00 79.50 222 ALA A CA 1
ATOM 1664 C C . ALA A 1 222 ? -3.495 -11.831 -21.301 1.00 79.50 222 ALA A C 1
ATOM 1666 O O . ALA A 1 222 ? -2.760 -12.580 -21.943 1.00 79.50 222 ALA A O 1
ATOM 1667 N N . VAL A 1 223 ? -3.744 -10.575 -21.688 1.00 76.62 223 VAL A N 1
ATOM 1668 C CA . VAL A 1 223 ? -3.164 -9.938 -22.877 1.00 76.62 223 VAL A CA 1
ATOM 1669 C C . VAL A 1 223 ? -2.836 -8.478 -22.544 1.00 76.62 223 VAL A C 1
ATOM 1671 O O . VAL A 1 223 ? -3.716 -7.780 -22.038 1.00 76.62 223 VAL A O 1
ATOM 1674 N N . PRO A 1 224 ? -1.622 -7.976 -22.851 1.00 81.06 224 PRO A N 1
ATOM 1675 C CA . PRO A 1 224 ? -0.468 -8.660 -23.457 1.00 81.06 224 PRO A CA 1
ATOM 1676 C C . PRO A 1 224 ? 0.184 -9.699 -22.523 1.00 81.06 224 PRO A C 1
ATOM 1678 O O . PRO A 1 224 ? -0.226 -9.845 -21.377 1.00 81.06 224 PRO A O 1
ATOM 1681 N N . ASP A 1 225 ? 1.195 -10.418 -23.025 1.00 81.75 225 ASP A N 1
ATOM 1682 C CA . ASP A 1 225 ? 1.976 -11.397 -22.250 1.00 81.75 225 ASP A CA 1
ATOM 1683 C C . ASP A 1 225 ? 2.724 -10.687 -21.106 1.00 81.75 225 ASP A C 1
ATOM 1685 O O . ASP A 1 225 ? 3.717 -9.982 -21.335 1.00 81.75 225 ASP A O 1
ATOM 1689 N N . ILE A 1 226 ? 2.224 -10.835 -19.875 1.00 86.62 226 ILE A N 1
ATOM 1690 C CA . ILE A 1 226 ? 2.922 -10.370 -18.678 1.00 86.62 226 ILE A CA 1
ATOM 1691 C C . ILE A 1 226 ? 4.007 -11.387 -18.326 1.00 86.62 226 ILE A C 1
ATOM 1693 O O . ILE A 1 226 ? 3.733 -12.478 -17.832 1.00 86.62 226 ILE A O 1
ATOM 1697 N N . ALA A 1 227 ? 5.260 -11.002 -18.547 1.00 87.81 227 ALA A N 1
ATOM 1698 C CA . ALA A 1 227 ? 6.423 -11.836 -18.271 1.00 87.81 227 ALA A CA 1
ATOM 1699 C C . ALA A 1 227 ? 6.847 -11.820 -16.794 1.00 87.81 227 ALA A C 1
ATOM 1701 O O . ALA A 1 227 ? 7.622 -12.679 -16.376 1.00 87.81 227 ALA A O 1
ATOM 1702 N N . GLY A 1 228 ? 6.370 -10.853 -16.005 1.00 89.69 228 GLY A N 1
ATOM 1703 C CA . GLY A 1 228 ? 6.682 -10.760 -14.582 1.00 89.69 228 GLY A CA 1
ATOM 1704 C C . GLY A 1 228 ? 6.361 -9.401 -13.969 1.00 89.69 228 GLY A C 1
ATOM 1705 O O . GLY A 1 228 ? 5.615 -8.596 -14.531 1.00 89.69 228 GLY A O 1
ATOM 1706 N N . TRP A 1 229 ? 6.944 -9.151 -12.802 1.00 91.38 229 TRP A N 1
ATOM 1707 C CA . TRP A 1 229 ? 6.815 -7.902 -12.059 1.00 91.38 229 TRP A CA 1
ATOM 1708 C C . TRP A 1 229 ? 8.127 -7.538 -11.366 1.00 91.38 229 TRP A C 1
ATOM 1710 O O . TRP A 1 229 ? 8.947 -8.411 -11.086 1.00 91.38 229 TRP A O 1
ATOM 1720 N N . ASP A 1 230 ? 8.295 -6.250 -11.080 1.00 88.19 230 ASP A N 1
ATOM 1721 C CA . ASP A 1 230 ? 9.464 -5.675 -10.415 1.00 88.19 230 ASP A CA 1
ATOM 1722 C C . ASP A 1 230 ? 9.036 -4.871 -9.185 1.00 88.19 230 ASP A C 1
ATOM 1724 O O . ASP A 1 230 ? 8.032 -4.161 -9.224 1.00 88.19 230 ASP A O 1
ATOM 1728 N N . LEU A 1 231 ? 9.814 -4.935 -8.103 1.00 87.50 231 LEU A N 1
ATOM 1729 C CA . LEU A 1 231 ? 9.622 -4.100 -6.911 1.00 87.50 231 LEU A CA 1
ATOM 1730 C C . LEU A 1 231 ? 10.677 -2.999 -6.897 1.00 87.50 231 LEU A C 1
ATOM 1732 O O . LEU A 1 231 ? 11.870 -3.301 -6.942 1.00 87.50 231 LEU A O 1
ATOM 1736 N N . VAL A 1 232 ? 10.253 -1.732 -6.849 1.00 81.81 232 VAL A N 1
ATOM 1737 C CA . VAL A 1 232 ? 11.166 -0.601 -7.068 1.00 81.81 232 VAL A CA 1
ATOM 1738 C C . VAL A 1 232 ? 10.925 0.562 -6.095 1.00 81.81 232 VAL A C 1
ATOM 1740 O O . VAL A 1 232 ? 9.812 1.068 -5.998 1.00 81.81 232 VAL A O 1
ATOM 1743 N N . PRO A 1 233 ? 11.966 1.059 -5.410 1.00 78.50 233 PRO A N 1
ATOM 1744 C CA . PRO A 1 233 ? 13.074 0.250 -4.907 1.00 78.50 233 PRO A CA 1
ATOM 1745 C C . PRO A 1 233 ? 12.560 -0.775 -3.882 1.00 78.50 233 PRO A C 1
ATOM 1747 O O . PRO A 1 233 ? 11.422 -0.694 -3.412 1.00 78.50 233 PRO A O 1
ATOM 1750 N N . LEU A 1 234 ? 13.410 -1.719 -3.482 1.00 82.00 234 LEU A N 1
ATOM 1751 C CA . LEU A 1 234 ? 13.134 -2.475 -2.263 1.00 82.00 234 LEU A CA 1
ATOM 1752 C C . LEU A 1 234 ? 13.207 -1.528 -1.049 1.00 82.00 234 LEU A C 1
ATOM 1754 O O . LEU A 1 234 ? 14.022 -0.598 -1.057 1.00 82.00 234 LEU A O 1
ATOM 1758 N N . PRO A 1 235 ? 12.373 -1.728 -0.012 1.00 84.12 235 PRO A N 1
ATOM 1759 C CA . PRO A 1 235 ? 12.436 -0.920 1.199 1.00 84.12 235 PRO A CA 1
ATOM 1760 C C . PRO A 1 235 ? 13.814 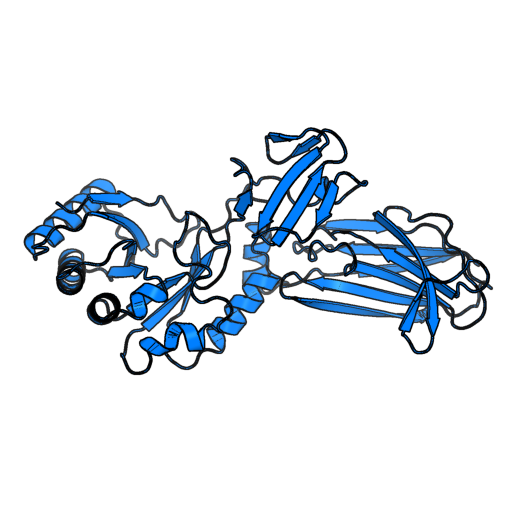-1.041 1.854 1.00 84.12 235 PRO A C 1
ATOM 1762 O O . PRO A 1 235 ? 14.364 -2.142 1.944 1.00 84.12 235 PRO A O 1
ATOM 1765 N N . ALA A 1 236 ? 14.365 0.079 2.323 1.00 83.75 236 ALA A N 1
ATOM 1766 C CA . ALA A 1 236 ? 15.591 0.060 3.111 1.00 83.75 236 ALA A CA 1
ATOM 1767 C C . ALA A 1 236 ? 15.327 -0.560 4.498 1.00 83.75 236 ALA A C 1
ATOM 1769 O O . ALA A 1 236 ? 14.186 -0.605 4.958 1.00 83.75 236 ALA A O 1
ATOM 1770 N N . GLU A 1 237 ? 16.379 -1.049 5.163 1.00 83.75 237 GLU A N 1
ATOM 1771 C CA . GLU A 1 237 ? 16.280 -1.694 6.489 1.00 83.75 237 GLU A CA 1
ATOM 1772 C C . GLU A 1 237 ? 15.647 -0.785 7.552 1.00 83.75 237 GLU A C 1
ATOM 1774 O O . GLU A 1 237 ? 14.955 -1.250 8.452 1.00 83.75 237 GLU A O 1
ATOM 1779 N N . ASP A 1 238 ? 15.893 0.517 7.448 1.00 83.31 238 ASP A N 1
ATOM 1780 C CA . ASP A 1 238 ? 15.415 1.543 8.367 1.00 83.31 238 ASP A CA 1
ATOM 1781 C C . ASP A 1 238 ? 14.033 2.095 7.999 1.00 83.31 238 ASP A C 1
ATOM 1783 O O . ASP A 1 238 ? 13.428 2.783 8.813 1.00 83.31 238 ASP A O 1
ATOM 1787 N N . THR A 1 239 ? 13.494 1.780 6.815 1.00 83.75 239 THR A N 1
ATOM 1788 C CA . THR A 1 239 ? 12.175 2.271 6.395 1.00 83.75 239 THR A CA 1
ATOM 1789 C C . THR A 1 239 ? 11.067 1.589 7.193 1.00 83.75 239 THR A C 1
ATOM 1791 O O . THR A 1 239 ? 10.908 0.366 7.142 1.00 83.75 239 THR A O 1
ATOM 1794 N N . ARG A 1 240 ? 10.252 2.395 7.880 1.00 87.50 240 ARG A N 1
ATOM 1795 C CA . ARG A 1 240 ? 9.084 1.931 8.645 1.00 87.50 240 ARG A CA 1
ATOM 1796 C C . ARG A 1 240 ? 7.756 2.444 8.103 1.00 87.50 240 ARG A C 1
ATOM 1798 O O . ARG A 1 240 ? 6.734 1.801 8.326 1.00 87.50 240 ARG A O 1
ATOM 1805 N N . LEU A 1 241 ? 7.750 3.550 7.357 1.00 90.62 241 LEU A N 1
ATOM 1806 C CA . LEU A 1 241 ? 6.519 4.077 6.771 1.00 90.62 241 LEU A CA 1
ATOM 1807 C C . LEU A 1 241 ? 6.068 3.266 5.547 1.00 90.62 241 LEU A C 1
ATOM 1809 O O . LEU A 1 241 ? 6.711 3.299 4.493 1.00 90.62 241 LEU A O 1
ATOM 1813 N N . GLY A 1 242 ? 4.901 2.629 5.646 1.00 90.19 242 GLY A N 1
ATOM 1814 C CA . GLY A 1 242 ? 4.351 1.774 4.594 1.00 90.19 242 GLY A CA 1
ATOM 1815 C C . GLY A 1 242 ? 4.835 0.334 4.745 1.00 90.19 242 GLY A C 1
ATOM 1816 O O . GLY A 1 242 ? 4.615 -0.283 5.783 1.00 90.19 242 GLY A O 1
ATOM 1817 N N . LEU A 1 243 ? 5.471 -0.216 3.709 1.00 91.25 243 LEU A N 1
ATOM 1818 C CA . LEU A 1 243 ? 5.974 -1.585 3.709 1.00 91.25 243 LEU A CA 1
ATOM 1819 C C . LEU A 1 243 ? 7.433 -1.615 4.165 1.00 91.25 243 LEU A C 1
ATOM 1821 O O . LEU A 1 243 ? 8.330 -1.265 3.399 1.00 91.25 243 LEU A O 1
ATOM 1825 N N . SER A 1 244 ? 7.676 -2.070 5.394 1.00 91.50 244 SER A N 1
ATOM 1826 C CA . SER A 1 244 ? 9.037 -2.309 5.882 1.00 91.50 244 SER A CA 1
ATOM 1827 C C . SER A 1 244 ? 9.690 -3.500 5.172 1.00 91.50 244 SER A C 1
ATOM 1829 O O . SER A 1 244 ? 9.012 -4.366 4.603 1.00 91.50 244 SER A O 1
ATOM 1831 N N . ARG A 1 245 ? 11.025 -3.588 5.229 1.00 90.62 245 ARG A N 1
ATOM 1832 C CA . ARG A 1 245 ? 11.753 -4.721 4.639 1.00 90.62 245 ARG A CA 1
ATOM 1833 C C . ARG A 1 245 ? 11.406 -6.051 5.310 1.00 90.62 245 ARG A C 1
ATOM 1835 O O . ARG A 1 245 ? 11.247 -7.051 4.613 1.00 90.62 245 ARG A O 1
ATOM 1842 N N . GLU A 1 246 ? 11.233 -6.064 6.632 1.00 91.12 246 GLU A N 1
ATOM 1843 C CA . GLU A 1 246 ? 10.782 -7.259 7.356 1.00 91.12 246 GLU A CA 1
ATOM 1844 C C . GLU A 1 246 ? 9.395 -7.707 6.881 1.00 91.12 246 GLU A C 1
ATOM 1846 O O . GLU A 1 246 ? 9.211 -8.876 6.534 1.00 91.12 246 GLU A O 1
ATOM 1851 N N . ALA A 1 247 ? 8.432 -6.781 6.819 1.00 93.62 247 ALA A N 1
ATOM 1852 C CA . ALA A 1 247 ? 7.076 -7.085 6.378 1.00 93.62 247 ALA A CA 1
ATOM 1853 C C . ALA A 1 247 ? 7.059 -7.596 4.928 1.00 93.62 247 ALA A C 1
ATOM 1855 O O . ALA A 1 247 ? 6.361 -8.564 4.630 1.00 93.62 247 ALA A O 1
ATOM 1856 N N . LEU A 1 248 ? 7.876 -7.014 4.039 1.00 94.00 248 LEU A N 1
ATOM 1857 C CA . LEU A 1 248 ? 8.038 -7.507 2.670 1.00 94.00 248 LEU A CA 1
ATOM 1858 C C . LEU A 1 248 ? 8.560 -8.950 2.645 1.00 94.00 248 LEU A C 1
ATOM 1860 O O . LEU A 1 248 ? 8.000 -9.785 1.939 1.00 94.00 248 LEU A O 1
ATOM 1864 N N . LEU A 1 249 ? 9.613 -9.263 3.405 1.00 93.19 249 LEU A N 1
ATOM 1865 C CA . LEU A 1 249 ? 10.186 -10.612 3.435 1.00 93.19 249 LEU A CA 1
ATOM 1866 C C . LEU A 1 249 ? 9.199 -11.643 3.995 1.00 93.19 249 LEU A C 1
ATOM 1868 O O . LEU A 1 249 ? 9.081 -12.730 3.432 1.00 93.19 249 LEU A O 1
ATOM 1872 N N . ARG A 1 250 ? 8.453 -11.300 5.052 1.00 94.62 250 ARG A N 1
ATOM 1873 C CA . ARG A 1 250 ? 7.397 -12.162 5.607 1.00 94.62 250 ARG A CA 1
ATOM 1874 C C . ARG A 1 250 ? 6.251 -12.374 4.621 1.00 94.62 250 ARG A C 1
ATOM 1876 O O . ARG A 1 250 ? 5.814 -13.508 4.440 1.00 94.62 250 ARG A O 1
ATOM 1883 N N . TYR A 1 251 ? 5.826 -11.320 3.922 1.00 96.12 251 TYR A N 1
ATOM 1884 C CA . TYR A 1 251 ? 4.820 -11.420 2.863 1.00 96.12 251 TYR A CA 1
ATOM 1885 C C . TYR A 1 251 ? 5.274 -12.339 1.720 1.00 96.12 251 TYR A C 1
ATOM 1887 O O . TYR A 1 251 ? 4.552 -13.253 1.329 1.00 96.12 251 TYR A O 1
ATOM 1895 N N . LEU A 1 252 ? 6.505 -12.164 1.224 1.00 92.69 252 LEU A N 1
ATOM 1896 C CA . LEU A 1 252 ? 7.084 -13.042 0.198 1.00 92.69 252 LEU A CA 1
ATOM 1897 C C . LEU A 1 252 ? 7.291 -14.483 0.703 1.00 92.69 252 LEU A C 1
ATOM 1899 O O . LEU A 1 252 ? 7.266 -15.420 -0.093 1.00 92.69 252 LEU A O 1
ATOM 1903 N N . GLY A 1 253 ? 7.462 -14.664 2.015 1.00 93.19 253 GLY A N 1
ATOM 1904 C CA . GLY A 1 253 ? 7.472 -15.959 2.697 1.00 93.19 253 GLY A CA 1
ATOM 1905 C C . GLY A 1 253 ? 6.092 -16.611 2.858 1.00 93.19 253 GLY A C 1
ATOM 1906 O O . GLY A 1 253 ? 6.025 -17.765 3.278 1.00 93.19 253 GLY A O 1
ATOM 1907 N N . GLY A 1 254 ? 5.008 -15.911 2.500 1.00 93.44 254 GLY A N 1
ATOM 1908 C CA . GLY A 1 254 ? 3.633 -16.416 2.515 1.00 93.44 254 GLY A CA 1
ATOM 1909 C C . GLY A 1 254 ? 2.761 -15.934 3.681 1.00 93.44 254 GLY A C 1
ATOM 1910 O O . GLY A 1 254 ? 1.634 -16.409 3.807 1.00 93.44 254 GLY A O 1
ATOM 1911 N N . GLU A 1 255 ? 3.244 -15.023 4.531 1.00 95.12 255 GLU A N 1
ATOM 1912 C CA . GLU A 1 255 ? 2.431 -14.397 5.586 1.00 95.12 255 GLU A CA 1
ATOM 1913 C C . GLU A 1 255 ? 1.562 -13.239 5.042 1.00 95.12 255 GLU A C 1
ATOM 1915 O O . GLU A 1 255 ? 1.817 -12.688 3.971 1.00 95.12 255 GLU A O 1
ATOM 1920 N N . GLY A 1 256 ? 0.550 -12.816 5.809 1.00 91.00 256 GLY A N 1
ATOM 1921 C CA . GLY A 1 256 ? -0.295 -11.661 5.477 1.00 91.00 256 GLY A CA 1
ATOM 1922 C C . GLY A 1 256 ? -1.415 -11.990 4.475 1.00 91.00 256 GLY A C 1
ATOM 1923 O O . GLY A 1 256 ? -1.923 -13.112 4.482 1.00 91.00 256 GLY A O 1
ATOM 1924 N N . PRO A 1 257 ? -1.865 -11.032 3.636 1.00 93.56 257 PRO A N 1
ATOM 1925 C CA . PRO A 1 257 ? -1.361 -9.661 3.468 1.00 93.56 257 PRO A CA 1
ATOM 1926 C C . PRO A 1 257 ? -1.912 -8.642 4.484 1.00 93.56 257 PRO A C 1
ATOM 1928 O O . PRO A 1 257 ? -1.490 -7.488 4.480 1.00 93.56 257 PRO A O 1
ATOM 1931 N N . GLY A 1 258 ? -2.880 -9.042 5.313 1.00 94.12 258 GLY A N 1
ATOM 1932 C CA . GLY A 1 258 ? -3.460 -8.212 6.372 1.00 94.12 258 GLY A CA 1
ATOM 1933 C C . GLY A 1 258 ? -2.891 -8.522 7.764 1.00 94.12 258 GLY A C 1
ATOM 1934 O O . GLY A 1 258 ? -2.120 -9.474 7.909 1.00 94.12 258 GLY A O 1
ATOM 1935 N N . PRO A 1 259 ? -3.289 -7.742 8.785 1.00 95.44 259 PRO A N 1
ATOM 1936 C CA . PRO A 1 259 ? -2.934 -7.996 10.176 1.00 95.44 259 PRO A CA 1
ATOM 1937 C C . PRO A 1 259 ? -3.505 -9.330 10.675 1.00 95.44 259 PRO A C 1
ATOM 1939 O O . PRO A 1 259 ? -4.614 -9.718 10.296 1.00 95.44 259 PRO A O 1
ATOM 1942 N N . ASP A 1 260 ? -2.793 -9.993 11.588 1.00 95.62 260 ASP A N 1
ATOM 1943 C CA . ASP A 1 260 ? -3.338 -11.104 12.380 1.00 95.62 260 ASP A CA 1
ATOM 1944 C C . ASP A 1 260 ? -4.040 -10.540 13.616 1.00 95.62 260 ASP A C 1
ATOM 1946 O O . ASP A 1 260 ? -3.405 -10.275 14.631 1.00 95.62 260 ASP A O 1
ATOM 1950 N N . ILE A 1 261 ? -5.344 -10.290 13.527 1.00 95.88 261 ILE A N 1
ATOM 1951 C CA . ILE A 1 261 ? -6.087 -9.686 14.633 1.00 95.88 261 ILE A CA 1
ATOM 1952 C C . ILE A 1 261 ? -6.580 -10.741 15.620 1.00 95.88 261 ILE A C 1
ATOM 1954 O O . ILE A 1 261 ? -7.412 -11.589 15.291 1.00 95.88 261 ILE A O 1
ATOM 1958 N N . GLN A 1 262 ? -6.153 -10.598 16.872 1.00 96.88 262 GLN A N 1
ATOM 1959 C CA . GLN A 1 262 ? -6.588 -11.426 17.988 1.00 96.88 262 GLN A CA 1
ATOM 1960 C C . GLN A 1 262 ? -7.450 -10.601 18.946 1.00 96.88 262 GLN A C 1
ATOM 1962 O O . GLN A 1 262 ? -7.067 -9.518 19.385 1.00 96.88 262 GLN A O 1
ATOM 1967 N N . VAL A 1 263 ? -8.644 -11.115 19.258 1.00 97.31 263 VAL A N 1
ATOM 1968 C CA . VAL A 1 263 ? -9.603 -10.466 20.161 1.00 97.31 263 VAL A CA 1
ATOM 1969 C C . VAL A 1 263 ? -9.885 -11.379 21.344 1.00 97.31 263 VAL A C 1
ATOM 1971 O O . VAL A 1 263 ? -10.426 -12.478 21.200 1.00 97.31 263 VAL A O 1
ATOM 1974 N N . GLU A 1 264 ? -9.552 -10.897 22.534 1.00 97.25 264 GLU A N 1
ATOM 1975 C CA . GLU A 1 264 ? -9.795 -11.572 23.802 1.00 97.25 264 GLU A CA 1
ATOM 1976 C C . GLU A 1 264 ? -10.843 -10.815 24.615 1.00 97.25 264 GLU A C 1
ATOM 1978 O O . GLU A 1 264 ? -10.890 -9.586 24.630 1.00 97.25 264 GLU A O 1
ATOM 1983 N N . VAL A 1 265 ? -11.696 -11.558 25.317 1.00 96.56 265 VAL A N 1
ATOM 1984 C CA . VAL A 1 265 ? -12.772 -10.991 26.133 1.00 96.56 265 VAL A CA 1
ATOM 1985 C C . VAL A 1 265 ? -12.607 -11.493 27.553 1.00 96.56 265 VAL A C 1
ATOM 1987 O O . VAL A 1 265 ? -12.772 -12.688 27.807 1.00 96.56 265 VAL A O 1
ATOM 1990 N N . ASP A 1 266 ? -12.317 -10.574 28.466 1.00 95.94 266 ASP A N 1
ATOM 1991 C CA . ASP A 1 266 ? -12.280 -10.845 29.897 1.00 95.94 266 ASP A CA 1
ATOM 1992 C C . ASP A 1 266 ? -13.605 -10.430 30.541 1.00 95.94 266 ASP A C 1
ATOM 1994 O O . ASP A 1 266 ? -14.166 -9.371 30.243 1.00 95.94 266 ASP A O 1
ATOM 1998 N N . ARG A 1 267 ? -14.120 -11.276 31.432 1.00 94.88 267 ARG A N 1
ATOM 1999 C CA . ARG A 1 267 ? -15.402 -11.073 32.101 1.00 94.88 267 ARG A CA 1
ATOM 2000 C C . ARG A 1 267 ? -15.260 -11.289 33.593 1.00 94.88 267 ARG A C 1
ATOM 2002 O O . ARG A 1 267 ? -15.060 -12.406 34.063 1.00 94.88 267 ARG A O 1
ATOM 2009 N N . ASN A 1 268 ? -15.532 -10.231 34.343 1.00 94.56 268 ASN A N 1
ATOM 2010 C CA . ASN A 1 268 ? -15.604 -10.272 35.792 1.00 94.56 268 ASN A CA 1
ATOM 2011 C C . ASN A 1 268 ? -16.997 -9.836 36.266 1.00 94.56 268 ASN A C 1
ATOM 2013 O O . ASN A 1 268 ? -17.324 -8.649 36.367 1.00 94.56 268 ASN A O 1
ATOM 2017 N N . GLY A 1 269 ? -17.862 -10.821 36.518 1.00 94.06 269 GLY A N 1
ATOM 2018 C CA . GLY A 1 269 ? -19.250 -10.587 36.903 1.00 94.06 269 GLY A CA 1
ATOM 2019 C C . GLY A 1 269 ? -20.018 -9.819 35.824 1.00 94.06 269 GLY A C 1
ATOM 2020 O O . GLY A 1 269 ? -20.295 -10.349 34.750 1.00 94.06 269 GLY A O 1
ATOM 2021 N N . ARG A 1 270 ? -20.405 -8.575 36.131 1.00 95.31 270 ARG A N 1
ATOM 2022 C CA . ARG A 1 270 ? -21.121 -7.664 35.216 1.00 95.31 270 ARG A CA 1
ATOM 2023 C C . ARG A 1 270 ? -20.195 -6.737 34.423 1.00 95.31 270 ARG A C 1
ATOM 2025 O O . ARG A 1 270 ? -20.699 -5.844 33.752 1.00 95.31 270 ARG A O 1
ATOM 2032 N N . SER A 1 271 ? -18.884 -6.888 34.555 1.00 96.25 271 SER A N 1
ATOM 2033 C CA . SER A 1 271 ? -17.888 -6.115 33.819 1.00 96.25 271 SER A CA 1
ATOM 2034 C C . SER A 1 271 ? -17.282 -6.988 32.727 1.00 96.25 271 SER A C 1
ATOM 2036 O O . SER A 1 271 ? -16.976 -8.158 32.966 1.00 96.25 271 SER A O 1
ATOM 2038 N N . VAL A 1 272 ? -17.145 -6.417 31.537 1.00 97.19 272 VAL A N 1
ATOM 2039 C CA . VAL A 1 272 ? -16.479 -7.010 30.381 1.00 97.19 272 VAL A CA 1
ATOM 2040 C C . VAL A 1 272 ? -15.394 -6.053 29.915 1.00 97.19 272 VAL A C 1
ATOM 2042 O O . VAL A 1 272 ? -15.623 -4.846 29.851 1.00 97.19 272 VAL A O 1
ATOM 2045 N N . ARG A 1 273 ? -14.226 -6.584 29.569 1.00 97.44 273 ARG A N 1
ATOM 2046 C CA . ARG A 1 273 ? -13.176 -5.862 28.852 1.00 97.44 273 ARG A CA 1
ATOM 2047 C C . ARG A 1 273 ? -12.792 -6.640 27.613 1.00 97.44 273 ARG A C 1
ATOM 2049 O O . ARG A 1 273 ? -12.871 -7.867 27.596 1.00 97.44 273 ARG A O 1
ATOM 2056 N N . VAL A 1 274 ? -12.377 -5.913 26.592 1.00 97.69 274 VAL A N 1
ATOM 2057 C CA . VAL A 1 274 ? -11.875 -6.484 25.354 1.00 97.69 274 VAL A CA 1
ATOM 2058 C C . VAL A 1 274 ? -10.422 -6.083 25.197 1.00 97.69 274 VAL A C 1
ATOM 2060 O O . VAL A 1 274 ? -10.080 -4.913 25.350 1.00 97.69 274 VAL A O 1
ATOM 2063 N N . LYS A 1 275 ? -9.581 -7.066 24.909 1.00 97.94 275 LYS A N 1
ATOM 2064 C CA . LYS A 1 275 ? -8.194 -6.876 24.513 1.00 97.94 275 LYS A CA 1
ATOM 2065 C C . LYS A 1 275 ? -8.080 -7.202 23.029 1.00 97.94 275 LYS A C 1
ATOM 2067 O O . LYS A 1 275 ? -8.614 -8.213 22.575 1.00 97.94 275 LYS A O 1
ATOM 2072 N N . LEU A 1 276 ? -7.424 -6.321 22.294 1.00 97.81 276 LEU A N 1
ATOM 2073 C CA . LEU A 1 276 ? -7.115 -6.455 20.879 1.00 97.81 276 LEU A CA 1
ATOM 2074 C C . LEU A 1 276 ? -5.594 -6.497 20.749 1.00 97.81 276 LEU A C 1
ATOM 2076 O O . LEU A 1 276 ? -4.914 -5.653 21.330 1.00 97.81 276 LEU A O 1
ATOM 2080 N N . SER A 1 277 ? -5.069 -7.456 19.996 1.00 97.69 277 SER A N 1
ATOM 2081 C CA . SER A 1 277 ? -3.647 -7.514 19.666 1.00 97.69 277 SER A CA 1
ATOM 2082 C C . SER A 1 277 ? -3.420 -7.840 18.194 1.00 97.69 277 SER A C 1
ATOM 2084 O O . SER A 1 277 ? -4.205 -8.557 17.569 1.00 97.69 277 SER A O 1
ATOM 2086 N N . ASN A 1 278 ? -2.324 -7.311 17.655 1.00 96.88 278 ASN A N 1
ATOM 2087 C CA . ASN A 1 278 ? -1.830 -7.600 16.315 1.00 96.88 278 ASN A CA 1
ATOM 2088 C C . ASN A 1 278 ? -0.373 -8.085 16.385 1.00 96.88 278 ASN A C 1
ATOM 2090 O O . ASN A 1 278 ? 0.542 -7.284 16.226 1.00 96.88 278 ASN A O 1
ATOM 2094 N N . PRO A 1 279 ? -0.102 -9.381 16.617 1.00 95.88 279 PRO A N 1
ATOM 2095 C CA . PRO A 1 279 ? 1.267 -9.903 16.649 1.00 95.88 279 PRO A CA 1
ATOM 2096 C C . PRO A 1 279 ? 1.970 -9.931 15.281 1.00 95.88 279 PRO A C 1
ATOM 2098 O O . PRO A 1 279 ? 3.152 -10.271 15.217 1.00 95.88 279 PRO A O 1
ATOM 2101 N N . SER A 1 280 ? 1.264 -9.640 14.186 1.00 95.12 280 SER A N 1
ATOM 2102 C CA . SER A 1 280 ? 1.823 -9.694 12.832 1.00 95.12 280 SER A CA 1
ATOM 2103 C C . SER A 1 280 ? 2.636 -8.435 12.483 1.00 95.12 280 SER A C 1
ATOM 2105 O O . SER A 1 280 ? 2.437 -7.384 13.095 1.00 95.12 280 SER A O 1
ATOM 2107 N N . PRO A 1 281 ? 3.512 -8.489 11.459 1.00 94.56 281 PRO A N 1
ATOM 2108 C CA . PRO A 1 281 ? 4.227 -7.313 10.954 1.00 94.56 281 PRO A CA 1
ATOM 2109 C C . PRO A 1 281 ? 3.342 -6.383 10.094 1.00 94.56 281 PRO A C 1
ATOM 2111 O O . PRO A 1 281 ? 3.850 -5.414 9.532 1.00 94.56 281 PRO A O 1
ATOM 2114 N N . PHE A 1 282 ? 2.057 -6.699 9.900 1.00 95.50 282 PHE A N 1
ATOM 2115 C CA . PHE A 1 282 ? 1.167 -5.992 8.977 1.00 95.50 282 PHE A CA 1
ATOM 2116 C C . PHE A 1 282 ? 0.174 -5.143 9.761 1.00 95.50 282 PHE A C 1
ATOM 2118 O O . PHE A 1 282 ? -0.449 -5.640 10.692 1.00 95.50 282 PHE A O 1
ATOM 2125 N N . GLY A 1 283 ? 0.015 -3.873 9.392 1.00 94.50 283 GLY A N 1
ATOM 2126 C CA . GLY A 1 283 ? -0.968 -2.977 10.004 1.00 94.50 283 GLY A CA 1
ATOM 2127 C C . GLY A 1 283 ? -2.302 -2.942 9.252 1.00 94.50 283 GLY A C 1
ATOM 2128 O O . GLY A 1 283 ? -2.424 -3.439 8.130 1.00 94.50 283 GLY A O 1
ATOM 2129 N N . THR A 1 284 ? -3.314 -2.319 9.855 1.00 95.94 284 THR A N 1
ATOM 2130 C CA . THR A 1 284 ? -4.570 -1.990 9.154 1.00 95.94 284 THR A CA 1
ATOM 2131 C C . THR A 1 284 ? -4.399 -0.767 8.246 1.00 95.94 284 THR A C 1
ATOM 2133 O O . THR A 1 284 ? -3.389 -0.074 8.274 1.00 95.94 284 THR A O 1
ATOM 2136 N N . ALA A 1 285 ? -5.426 -0.401 7.481 1.00 94.50 285 ALA A N 1
ATOM 2137 C CA . ALA A 1 285 ? -5.487 0.939 6.905 1.00 94.50 285 ALA A CA 1
ATOM 2138 C C . ALA A 1 285 ? -5.609 2.006 8.002 1.00 94.50 285 ALA A C 1
ATOM 2140 O O . ALA A 1 285 ? -6.259 1.782 9.025 1.00 94.50 285 ALA A O 1
ATOM 2141 N N . VAL A 1 286 ? -5.092 3.207 7.730 1.00 94.56 286 VAL A N 1
ATOM 2142 C CA . VAL A 1 286 ? -5.406 4.413 8.509 1.00 94.56 286 VAL A CA 1
ATOM 2143 C C . VAL A 1 286 ? -6.848 4.833 8.198 1.00 94.56 286 VAL A C 1
ATOM 2145 O O . VAL A 1 286 ? -7.174 5.207 7.060 1.00 94.56 286 VAL A O 1
ATOM 2148 N N . SER A 1 287 ? -7.736 4.751 9.187 1.00 91.69 287 SER A N 1
ATOM 2149 C CA . SER A 1 287 ? -9.169 4.984 9.017 1.00 91.69 287 SER A CA 1
ATOM 2150 C C . SER A 1 287 ? -9.852 5.518 10.273 1.00 91.69 287 SER A C 1
ATOM 2152 O O . SER A 1 287 ? -9.994 4.824 11.274 1.00 91.69 287 SER A O 1
ATOM 2154 N N . ASN A 1 288 ? -10.453 6.703 10.153 1.00 87.44 288 ASN A N 1
ATOM 2155 C CA . ASN A 1 288 ? -11.284 7.287 11.207 1.00 87.44 288 ASN A CA 1
ATOM 2156 C C . ASN A 1 288 ? -12.594 6.543 11.449 1.00 87.44 288 ASN A C 1
ATOM 2158 O O . ASN A 1 288 ? -13.328 6.954 12.329 1.00 87.44 288 ASN A O 1
ATOM 2162 N N . HIS A 1 289 ? -12.968 5.502 10.700 1.00 85.62 289 HIS A N 1
ATOM 2163 C CA . HIS A 1 289 ? -14.273 4.827 10.868 1.00 85.62 289 HIS A CA 1
ATOM 2164 C C . HIS A 1 289 ? -14.236 3.317 10.618 1.00 85.62 289 HIS A C 1
ATOM 2166 O O . HIS A 1 289 ? -15.152 2.613 11.034 1.00 85.62 289 HIS A O 1
ATOM 2172 N N . GLY A 1 290 ? -13.198 2.824 9.947 1.00 88.81 290 GLY A N 1
ATOM 2173 C CA . GLY A 1 290 ? -13.113 1.445 9.471 1.00 88.81 290 GLY A CA 1
ATOM 2174 C C . GLY A 1 290 ? -12.577 0.439 10.483 1.00 88.81 290 GLY A C 1
ATOM 2175 O O . GLY A 1 290 ? -12.786 -0.750 10.282 1.00 88.81 290 GLY A O 1
ATOM 2176 N N . ASN A 1 291 ? -11.934 0.906 11.558 1.00 96.00 291 ASN A N 1
ATOM 2177 C CA . ASN A 1 291 ? -11.257 0.059 12.539 1.00 96.00 291 ASN A CA 1
ATOM 2178 C C . ASN A 1 291 ? -11.965 0.164 13.891 1.00 96.00 291 ASN A C 1
ATOM 2180 O O . ASN A 1 291 ? -11.927 1.212 14.544 1.00 96.00 291 ASN A O 1
ATOM 2184 N N . TRP A 1 292 ? -12.665 -0.895 14.289 1.00 96.50 292 TRP A N 1
ATOM 2185 C CA . TRP A 1 292 ? -13.373 -0.934 15.564 1.00 96.50 292 TRP A CA 1
ATOM 2186 C C . TRP A 1 292 ? -13.636 -2.349 16.074 1.00 96.50 292 TRP A C 1
ATOM 2188 O O . TRP A 1 292 ? -13.796 -3.307 15.315 1.00 96.50 292 TRP A O 1
ATOM 2198 N N . VAL A 1 293 ? -13.793 -2.431 17.394 1.00 97.44 293 VAL A N 1
ATOM 2199 C CA . VAL A 1 293 ? -14.322 -3.575 18.129 1.00 97.44 293 VAL A CA 1
ATOM 2200 C C . VAL A 1 293 ? -15.598 -3.152 18.853 1.00 97.44 293 VAL A C 1
ATOM 2202 O O . VAL A 1 293 ? -15.645 -2.152 19.563 1.00 97.44 293 VAL A O 1
ATOM 2205 N N . GLN A 1 294 ? -16.669 -3.906 18.654 1.00 97.12 294 GLN A N 1
ATOM 2206 C CA . GLN A 1 294 ? -17.995 -3.643 19.184 1.00 97.12 294 GLN A CA 1
ATOM 2207 C C . GLN A 1 294 ? -18.352 -4.674 20.243 1.00 97.12 294 GLN A C 1
ATOM 2209 O O . GLN A 1 294 ? -18.326 -5.868 19.964 1.00 97.12 294 GLN A O 1
ATOM 2214 N N . VAL A 1 295 ? -18.786 -4.212 21.411 1.00 96.94 295 VAL A N 1
ATOM 2215 C CA . VAL A 1 295 ? -19.419 -5.040 22.443 1.00 96.94 295 VAL A CA 1
ATOM 2216 C C . VAL A 1 295 ? -20.912 -4.756 22.424 1.00 96.94 295 VAL A C 1
ATOM 2218 O O . VAL A 1 295 ? -21.317 -3.597 22.444 1.00 96.94 295 VAL A O 1
ATOM 2221 N N . SER A 1 296 ? -21.738 -5.798 22.380 1.00 95.88 296 SER A N 1
ATOM 2222 C CA . SER A 1 296 ? -23.198 -5.669 22.333 1.00 95.88 296 SER A CA 1
ATOM 2223 C C . SER A 1 296 ? -23.906 -6.737 23.162 1.00 95.88 296 SER A C 1
ATOM 2225 O O . SER A 1 296 ? -23.375 -7.832 23.361 1.00 95.88 296 SER A O 1
ATOM 2227 N N . VAL A 1 297 ? -25.104 -6.404 23.640 1.00 94.44 297 VAL A N 1
ATOM 2228 C CA . VAL A 1 297 ? -26.029 -7.322 24.320 1.00 94.44 297 VAL A CA 1
ATOM 2229 C C . VAL A 1 297 ? -27.367 -7.342 23.587 1.00 94.44 297 VAL A C 1
ATOM 2231 O O . VAL A 1 297 ? -27.824 -6.310 23.097 1.00 94.44 297 VAL A O 1
ATOM 2234 N N . ASP A 1 298 ? -28.000 -8.513 23.527 1.00 89.44 298 ASP A N 1
ATOM 2235 C CA . ASP A 1 298 ? -29.290 -8.673 22.841 1.00 89.44 298 ASP A CA 1
ATOM 2236 C C . ASP A 1 298 ? -30.443 -8.046 23.642 1.00 89.44 298 ASP A C 1
ATOM 2238 O O . ASP A 1 298 ? -31.363 -7.459 23.074 1.00 89.44 298 ASP A O 1
ATOM 2242 N N . GLU A 1 299 ? -30.375 -8.135 24.973 1.00 86.31 299 GLU A N 1
ATOM 2243 C CA . GLU A 1 299 ? -31.392 -7.621 25.891 1.00 86.31 299 GLU A CA 1
ATOM 2244 C C . GLU A 1 299 ? -30.778 -6.703 26.950 1.00 86.31 299 GLU A C 1
ATOM 2246 O O . GLU A 1 299 ? -29.727 -6.995 27.523 1.00 86.31 299 GLU A O 1
ATOM 2251 N N . GLY A 1 300 ? -31.484 -5.616 27.264 1.00 87.12 300 GLY A N 1
ATOM 2252 C CA . GLY A 1 300 ? -31.077 -4.637 28.269 1.00 87.12 300 GLY A CA 1
ATOM 2253 C C . GLY A 1 300 ? -30.142 -3.559 27.722 1.00 87.12 300 GLY A C 1
ATOM 2254 O O . GLY A 1 300 ? -30.108 -3.287 26.526 1.00 87.12 300 GLY A O 1
ATOM 2255 N N . TRP A 1 301 ? -29.418 -2.912 28.634 1.00 89.75 301 TRP A N 1
ATOM 2256 C CA . TRP A 1 301 ? -28.505 -1.814 28.332 1.00 89.75 301 TRP A CA 1
ATOM 2257 C C . TRP A 1 301 ? -27.085 -2.124 28.799 1.00 89.75 301 TRP A C 1
ATOM 2259 O O . TRP A 1 301 ? -26.876 -2.858 29.770 1.00 89.75 301 TRP A O 1
ATOM 2269 N N . LEU A 1 302 ? -26.100 -1.525 28.138 1.00 92.06 302 LEU A N 1
ATOM 2270 C CA . LEU A 1 302 ? -24.710 -1.554 28.582 1.00 92.06 302 LEU A CA 1
ATOM 2271 C C . LEU A 1 302 ? -24.125 -0.144 28.652 1.00 92.06 302 LEU A C 1
ATOM 2273 O O . LEU A 1 302 ? -24.619 0.775 28.006 1.00 92.06 302 LEU A O 1
ATOM 2277 N N . VAL A 1 303 ? -23.088 0.031 29.468 1.00 92.69 303 VAL A N 1
ATOM 2278 C CA . VAL A 1 303 ? -22.369 1.305 29.622 1.00 92.69 303 VAL A CA 1
ATOM 2279 C C . VAL A 1 303 ? -20.878 1.021 29.699 1.00 92.69 303 VAL A C 1
ATOM 2281 O O . VAL A 1 303 ? -20.454 0.240 30.548 1.00 92.69 303 VAL A O 1
ATOM 2284 N N . ALA A 1 304 ? -20.086 1.666 28.848 1.00 94.25 304 ALA A N 1
ATOM 2285 C CA . ALA A 1 304 ? -18.632 1.702 28.974 1.00 94.25 304 ALA A CA 1
ATOM 2286 C C . ALA A 1 304 ? -18.209 2.906 29.827 1.00 94.25 304 ALA A C 1
ATOM 2288 O O . ALA A 1 304 ? -18.787 3.984 29.704 1.00 94.25 304 ALA A O 1
ATOM 2289 N N . ASP A 1 305 ? -17.231 2.714 30.711 1.00 93.19 305 ASP A N 1
ATOM 2290 C CA . ASP A 1 305 ? -16.715 3.773 31.587 1.00 93.19 305 ASP A CA 1
ATOM 2291 C C . ASP A 1 305 ? -15.715 4.711 30.890 1.00 93.19 305 ASP A C 1
ATOM 2293 O O . ASP A 1 305 ? -15.698 5.907 31.175 1.00 93.19 305 ASP A O 1
ATOM 2297 N N . ALA A 1 306 ? -14.907 4.176 29.978 1.00 94.44 306 ALA A N 1
ATOM 2298 C CA . ALA A 1 306 ? -13.903 4.880 29.188 1.00 94.44 306 ALA A CA 1
ATOM 2299 C C . ALA A 1 306 ? -13.571 4.086 27.911 1.00 94.44 306 ALA A C 1
ATOM 2301 O O . ALA A 1 306 ? -13.954 2.922 27.783 1.00 94.44 306 ALA A O 1
ATOM 2302 N N . SER A 1 307 ? -12.825 4.686 26.977 1.00 94.25 307 SER A N 1
ATOM 2303 C CA . SER A 1 307 ? -12.275 3.964 25.817 1.00 94.25 307 SER A CA 1
ATOM 2304 C C . SER A 1 307 ? -11.186 2.960 26.211 1.00 94.25 307 SER A C 1
ATOM 2306 O O . SER A 1 307 ? -11.042 1.933 25.555 1.00 94.25 307 SER A O 1
ATOM 2308 N N . GLY A 1 308 ? -10.485 3.194 27.324 1.00 94.88 308 GLY A N 1
ATOM 2309 C CA . GLY A 1 308 ? -9.284 2.436 27.680 1.00 94.88 308 GLY A CA 1
ATOM 2310 C C . GLY A 1 308 ? -8.087 2.960 26.893 1.00 94.88 308 GLY A C 1
ATOM 2311 O O . GLY A 1 308 ? -7.914 4.174 26.816 1.00 94.88 308 GLY A O 1
ATOM 2312 N N . SER A 1 309 ? -7.291 2.058 26.318 1.00 94.25 309 SER A N 1
ATOM 2313 C CA . SER A 1 309 ? -6.191 2.412 25.410 1.00 94.25 309 SER A CA 1
ATOM 2314 C C . SER A 1 309 ? -6.659 2.764 23.998 1.00 94.25 309 SER A C 1
ATOM 2316 O O . SER A 1 309 ? -5.861 3.286 23.238 1.00 94.25 309 SER A O 1
ATOM 2318 N N . PHE A 1 310 ? -7.927 2.507 23.664 1.00 94.44 310 PHE A N 1
ATOM 2319 C CA . PHE A 1 310 ? -8.461 2.824 22.342 1.00 94.44 310 PHE A CA 1
ATOM 2320 C C . PHE A 1 310 ? -8.584 4.328 22.101 1.00 94.44 310 PHE A C 1
ATOM 2322 O O . PHE A 1 310 ? -9.008 5.069 23.001 1.00 94.44 310 PHE A O 1
ATOM 2329 N N . ASP A 1 311 ? -8.361 4.750 20.852 1.00 91.94 311 ASP A N 1
ATOM 2330 C CA . ASP A 1 311 ? -8.482 6.149 20.417 1.00 91.94 311 ASP A CA 1
ATOM 2331 C C . ASP A 1 311 ? -9.868 6.758 20.688 1.00 91.94 311 ASP A C 1
ATOM 2333 O O . ASP A 1 311 ? -10.017 7.969 20.893 1.00 91.94 311 ASP A O 1
ATOM 2337 N N . ARG A 1 312 ? -10.924 5.933 20.662 1.00 92.25 312 ARG A N 1
ATOM 2338 C CA . ARG A 1 312 ? -12.311 6.403 20.807 1.00 92.25 312 ARG A CA 1
ATOM 2339 C C . ARG A 1 312 ? -13.271 5.363 21.363 1.00 92.25 312 ARG A C 1
ATOM 2341 O O . ARG A 1 312 ? -13.105 4.156 21.203 1.00 92.25 312 ARG A O 1
ATOM 2348 N N . LEU A 1 313 ? -14.363 5.881 21.917 1.00 94.00 313 LEU A N 1
ATOM 2349 C CA . LEU A 1 313 ? -15.533 5.135 22.361 1.00 94.00 313 LEU A CA 1
ATOM 2350 C C . LEU A 1 313 ? -16.800 5.780 21.790 1.00 94.00 313 LEU A C 1
ATOM 2352 O O . LEU A 1 313 ? -17.029 6.974 21.972 1.00 94.00 313 LEU A O 1
ATOM 2356 N N . VAL A 1 314 ? -17.651 4.983 21.146 1.00 92.69 314 VAL A N 1
ATOM 2357 C CA . VAL A 1 314 ? -18.960 5.414 20.638 1.00 92.69 314 VAL A CA 1
ATOM 2358 C C . VAL A 1 314 ? -20.043 4.502 21.199 1.00 92.69 314 VAL A C 1
ATOM 2360 O O . VAL A 1 314 ? -19.954 3.283 21.079 1.00 92.69 314 VAL A O 1
ATOM 2363 N N . SER A 1 315 ? -21.077 5.084 21.801 1.00 93.12 315 SER A N 1
ATOM 2364 C CA . SER A 1 315 ? -22.252 4.347 22.283 1.00 93.12 315 SER A CA 1
ATOM 2365 C C . SER A 1 315 ? -23.353 4.336 21.226 1.00 93.12 315 SER A C 1
ATOM 2367 O O . SER A 1 315 ? -23.538 5.317 20.504 1.00 93.12 315 SER A O 1
ATOM 2369 N N . GLY A 1 316 ? -24.093 3.237 21.128 1.00 92.44 316 GLY A N 1
ATOM 2370 C CA . GLY A 1 316 ? -25.139 3.105 20.126 1.00 92.44 316 GLY A CA 1
ATOM 2371 C C . GLY A 1 316 ? -26.084 1.938 20.341 1.00 92.44 316 GLY A C 1
ATOM 2372 O O . GLY A 1 316 ? -26.103 1.275 21.382 1.00 92.44 316 GLY A O 1
ATOM 2373 N N . ILE A 1 317 ? -26.909 1.736 19.324 1.00 90.88 317 ILE A N 1
ATOM 2374 C CA . ILE A 1 317 ? -27.946 0.723 19.265 1.00 90.88 317 ILE A CA 1
ATOM 2375 C C . ILE A 1 317 ? -27.649 -0.184 18.079 1.00 90.88 317 ILE A C 1
ATOM 2377 O O . ILE A 1 317 ? -27.402 0.281 16.968 1.00 90.88 317 ILE A O 1
ATOM 2381 N N . VAL A 1 318 ? -27.683 -1.490 18.315 1.00 88.56 318 VAL A N 1
ATOM 2382 C CA . VAL A 1 318 ? -27.602 -2.517 17.283 1.00 88.56 318 VAL A CA 1
ATOM 2383 C C . VAL A 1 318 ? -28.961 -3.193 17.165 1.00 88.56 318 VAL A C 1
ATOM 2385 O O . VAL A 1 318 ? -29.412 -3.850 18.104 1.00 88.56 318 VAL A O 1
ATOM 2388 N N . GLN A 1 319 ? -29.604 -3.050 16.006 1.00 82.94 319 GLN A N 1
ATOM 2389 C CA . GLN A 1 319 ? -30.867 -3.711 15.656 1.00 82.94 319 GLN A CA 1
ATOM 2390 C C . GLN A 1 319 ? -30.744 -4.356 14.278 1.00 82.94 319 GLN A C 1
ATOM 2392 O O . GLN A 1 319 ? -30.272 -3.731 13.335 1.00 82.94 319 GLN A O 1
ATOM 2397 N N . GLY A 1 320 ? -31.100 -5.639 14.150 1.00 76.62 320 GLY A N 1
ATOM 2398 C CA . GLY A 1 320 ? -30.944 -6.363 12.877 1.00 76.62 320 GLY A CA 1
ATOM 2399 C C . GLY A 1 320 ? -29.501 -6.361 12.343 1.00 76.62 320 GLY A C 1
ATOM 2400 O O . GLY A 1 320 ? -29.277 -6.376 11.136 1.00 76.62 320 GLY A O 1
ATOM 2401 N N . GLY A 1 321 ? -28.507 -6.259 13.234 1.00 76.38 321 GLY A N 1
ATOM 2402 C CA . GLY A 1 321 ? -27.090 -6.127 12.881 1.00 76.38 321 GLY A CA 1
ATOM 2403 C C . GLY A 1 321 ? -26.660 -4.742 12.383 1.00 76.38 321 GLY A C 1
ATOM 2404 O O . GLY A 1 321 ? -25.480 -4.560 12.097 1.00 76.38 321 GLY A O 1
ATOM 2405 N N . HIS A 1 322 ? -27.576 -3.777 12.306 1.00 83.44 322 HIS A N 1
ATOM 2406 C CA . HIS A 1 322 ? -27.306 -2.411 11.868 1.00 83.44 322 HIS A CA 1
ATOM 2407 C C . HIS A 1 322 ? -27.028 -1.525 13.077 1.00 83.44 322 HIS A C 1
ATOM 2409 O O . HIS A 1 322 ? -27.665 -1.682 14.115 1.00 83.44 322 HIS A O 1
ATOM 2415 N N . TRP A 1 323 ? -26.050 -0.630 12.941 1.00 87.19 323 TRP A N 1
ATOM 2416 C CA . TRP A 1 323 ? -25.653 0.297 13.995 1.00 87.19 323 TRP A CA 1
ATOM 2417 C C . TRP A 1 323 ? -26.312 1.654 13.801 1.00 87.19 323 TRP A C 1
ATOM 2419 O O . TRP A 1 323 ? -26.194 2.249 12.730 1.00 87.19 323 TRP A O 1
ATOM 2429 N N . GLU A 1 324 ? -26.889 2.173 14.875 1.00 85.75 324 GLU A N 1
ATOM 2430 C CA . GLU A 1 324 ? -27.390 3.536 14.978 1.00 85.75 324 GLU A CA 1
ATOM 2431 C C . GLU A 1 324 ? -26.777 4.213 16.205 1.00 85.75 324 GLU A C 1
ATOM 2433 O O . GLU A 1 324 ? -26.651 3.613 17.273 1.00 85.75 324 GLU A O 1
ATOM 2438 N N . THR A 1 325 ? -26.379 5.476 16.070 1.00 78.62 325 THR A N 1
ATOM 2439 C CA . THR A 1 325 ? -25.933 6.266 17.223 1.00 78.62 325 THR A CA 1
ATOM 2440 C C . THR A 1 325 ? -27.139 6.525 18.126 1.00 78.62 325 THR A C 1
ATOM 2442 O O . THR A 1 325 ? -28.140 7.075 17.676 1.00 78.62 325 THR A O 1
ATOM 2445 N N . GLY A 1 326 ? -27.062 6.089 19.384 1.00 64.56 326 GLY A N 1
ATOM 2446 C CA . GLY A 1 326 ? -28.188 6.110 20.320 1.00 64.56 326 GLY A CA 1
ATOM 2447 C C . GLY A 1 326 ? -28.153 7.289 21.290 1.00 64.56 326 GLY A C 1
ATOM 2448 O O . GLY A 1 326 ? -27.083 7.798 21.621 1.00 64.56 326 GLY A O 1
ATOM 2449 N N . GLU A 1 327 ? -29.323 7.672 21.804 1.00 60.88 327 GLU A N 1
ATOM 2450 C CA . GLU A 1 327 ? -29.443 8.452 23.042 1.00 60.88 327 GLU A CA 1
ATOM 2451 C C . GLU A 1 327 ? -29.175 7.545 24.262 1.00 60.88 327 GLU A C 1
ATOM 2453 O O . GLU A 1 327 ? -29.439 6.338 24.217 1.00 60.88 327 GLU A O 1
ATOM 2458 N N . LEU A 1 328 ? -28.642 8.121 25.349 1.00 57.88 328 LEU A N 1
ATOM 2459 C CA . LEU A 1 328 ? -28.077 7.414 26.517 1.00 57.88 328 LEU A CA 1
ATOM 2460 C C . LEU A 1 328 ? -28.980 6.313 27.111 1.00 57.88 328 LEU A C 1
ATOM 2462 O O . LEU A 1 328 ? -28.473 5.319 27.629 1.00 57.88 328 LEU A O 1
ATOM 2466 N N . ASP A 1 329 ? -30.299 6.441 26.985 1.00 61.62 329 ASP A N 1
ATOM 2467 C CA . ASP A 1 329 ? -31.264 5.594 27.692 1.00 61.62 329 ASP A CA 1
ATOM 2468 C C . ASP A 1 329 ? -31.626 4.290 26.949 1.00 61.62 329 ASP A C 1
ATOM 2470 O O . ASP A 1 329 ? -32.446 3.505 27.434 1.00 61.62 329 ASP A O 1
ATOM 2474 N N . ARG A 1 330 ? -31.043 4.034 25.765 1.00 74.81 330 ARG A N 1
ATOM 2475 C CA . ARG A 1 330 ? -31.328 2.836 24.939 1.00 74.81 330 ARG A CA 1
ATOM 2476 C C . ARG A 1 330 ? -30.089 2.119 24.391 1.00 74.81 330 ARG A C 1
ATOM 2478 O O . ARG A 1 330 ? -30.214 1.279 23.504 1.00 74.81 330 ARG A O 1
ATOM 2485 N N . VAL A 1 331 ? -28.903 2.429 24.909 1.00 89.12 331 VAL A N 1
ATOM 2486 C CA . VAL A 1 331 ? -27.627 1.871 24.432 1.00 89.12 331 VAL A CA 1
ATOM 2487 C C . VAL A 1 331 ? -27.537 0.371 24.732 1.00 89.12 331 VAL A C 1
ATOM 2489 O O . VAL A 1 331 ? -27.451 -0.032 25.892 1.00 89.12 331 VAL A O 1
ATOM 2492 N N . ASN A 1 332 ? -27.501 -0.462 23.690 1.00 92.44 332 ASN A N 1
ATOM 2493 C CA . ASN A 1 332 ? -27.242 -1.906 23.801 1.00 92.44 332 ASN A CA 1
ATOM 2494 C C . ASN A 1 332 ? -25.887 -2.313 23.197 1.00 92.44 332 ASN A C 1
ATOM 2496 O O . ASN A 1 332 ? -25.539 -3.497 23.205 1.00 92.44 332 ASN A O 1
ATOM 2500 N N . ALA A 1 333 ? -25.116 -1.348 22.685 1.00 95.00 333 ALA A N 1
ATOM 2501 C CA . ALA A 1 333 ? -23.821 -1.593 22.082 1.00 95.00 333 ALA A CA 1
ATOM 2502 C C . ALA A 1 333 ? -22.850 -0.417 22.255 1.00 95.00 333 ALA A C 1
ATOM 2504 O O . ALA A 1 333 ? -23.235 0.750 22.269 1.00 95.00 333 ALA A O 1
ATOM 2505 N N . VAL A 1 334 ? -21.563 -0.733 22.348 1.00 95.38 334 VAL A N 1
ATOM 2506 C CA . VAL A 1 334 ? -20.459 0.233 22.338 1.00 95.38 334 VAL A CA 1
ATOM 2507 C C . VAL A 1 334 ? -19.422 -0.198 21.314 1.00 95.38 334 VAL A C 1
ATOM 2509 O O . VAL A 1 334 ? -19.174 -1.391 21.157 1.00 95.38 334 VAL A O 1
ATOM 2512 N N . ARG A 1 335 ? -18.817 0.768 20.624 1.00 95.94 335 ARG A N 1
ATOM 2513 C CA . ARG A 1 335 ? -17.683 0.581 19.718 1.00 95.94 335 ARG A CA 1
ATOM 2514 C C . ARG A 1 335 ? -16.458 1.266 20.290 1.00 95.94 335 ARG A C 1
ATOM 2516 O O . ARG A 1 335 ? -16.465 2.481 20.473 1.00 95.94 335 ARG A O 1
ATOM 2523 N N . PHE A 1 336 ? -15.424 0.478 20.523 1.00 96.69 336 PHE A N 1
ATOM 2524 C CA . PHE A 1 336 ? -14.062 0.938 20.720 1.00 96.69 336 PHE A CA 1
ATOM 2525 C C . PHE A 1 336 ? -13.413 1.021 19.349 1.00 96.69 336 PHE A C 1
ATOM 2527 O O . PHE A 1 336 ? -13.505 0.068 18.578 1.00 96.69 336 PHE A O 1
ATOM 2534 N N . GLY A 1 337 ? -12.850 2.165 18.993 1.00 95.19 337 GLY A N 1
ATOM 2535 C CA . GLY A 1 337 ? -12.279 2.358 17.668 1.00 95.19 337 GLY A CA 1
ATOM 2536 C C . GLY A 1 337 ? -10.827 2.769 17.744 1.00 95.19 337 GLY A C 1
ATOM 2537 O O . GLY A 1 337 ? -10.464 3.497 18.658 1.00 95.19 337 GLY A O 1
ATOM 2538 N N . GLU A 1 338 ? -10.076 2.355 16.732 1.00 95.38 338 GLU A N 1
ATOM 2539 C CA . GLU A 1 338 ? -8.723 2.835 16.459 1.00 95.38 338 GLU A CA 1
ATOM 2540 C C . GLU A 1 338 ? -8.719 3.627 15.159 1.00 95.38 338 GLU A C 1
ATOM 2542 O O . GLU A 1 338 ? -9.627 3.489 14.322 1.00 95.38 338 GLU A O 1
ATOM 2547 N N . VAL A 1 339 ? -7.708 4.469 14.987 1.00 94.75 339 VAL A N 1
ATOM 2548 C CA . VAL A 1 339 ? -7.379 5.062 13.692 1.00 94.75 339 VAL A CA 1
ATOM 2549 C C . VAL A 1 339 ? -6.517 4.098 12.875 1.00 94.75 339 VAL A C 1
ATOM 2551 O O . VAL A 1 339 ? -6.750 3.939 11.676 1.00 94.75 339 VAL A O 1
ATOM 2554 N N . TYR A 1 340 ? -5.575 3.400 13.501 1.00 95.12 340 TYR A N 1
ATOM 2555 C CA . TYR A 1 340 ? -4.655 2.455 12.868 1.00 95.12 340 TYR A CA 1
ATOM 2556 C C . TYR A 1 340 ? -4.267 1.395 13.893 1.00 95.12 340 TYR A C 1
ATOM 2558 O O . TYR A 1 340 ? -3.936 1.765 15.006 1.00 95.12 340 TYR A O 1
ATOM 2566 N N . VAL A 1 341 ? -4.330 0.112 13.520 1.00 95.56 341 VAL A N 1
ATOM 2567 C CA . VAL A 1 341 ? -3.777 -0.968 14.343 1.00 95.56 341 VAL A CA 1
ATOM 2568 C C . VAL A 1 341 ? -2.394 -1.314 13.800 1.00 95.56 341 VAL A C 1
ATOM 2570 O O . VAL A 1 341 ? -2.282 -1.903 12.718 1.00 95.56 341 VAL A O 1
ATOM 2573 N N . ALA A 1 342 ? -1.354 -0.908 14.517 1.00 94.12 342 ALA A N 1
ATOM 2574 C CA . ALA A 1 342 ? 0.041 -1.054 14.143 1.00 94.12 342 ALA A CA 1
ATOM 2575 C C . ALA A 1 342 ? 0.546 -2.503 14.297 1.00 94.12 342 ALA A C 1
ATOM 2577 O O . ALA A 1 342 ? -0.044 -3.318 15.018 1.00 94.12 342 ALA A O 1
ATOM 2578 N N . PRO A 1 343 ? 1.650 -2.861 13.618 1.00 92.94 343 PRO A N 1
ATOM 2579 C CA . PRO A 1 343 ? 2.372 -4.099 13.881 1.00 92.94 343 PRO A CA 1
ATOM 2580 C C . PRO A 1 343 ? 2.801 -4.218 15.347 1.00 92.94 343 PRO A C 1
ATOM 2582 O O . PRO A 1 343 ? 3.408 -3.304 15.901 1.00 92.94 343 PRO A O 1
ATOM 2585 N N . GLY A 1 344 ? 2.522 -5.359 15.970 1.00 92.81 344 GLY A N 1
ATOM 2586 C CA . GLY A 1 344 ? 2.864 -5.629 17.369 1.00 92.81 344 GLY A CA 1
ATOM 2587 C C . GLY A 1 344 ? 2.000 -4.900 18.404 1.00 92.81 344 GLY A C 1
ATOM 2588 O O . GLY A 1 344 ? 2.293 -5.003 19.595 1.00 92.81 344 GLY A O 1
ATOM 2589 N N . GLU A 1 345 ? 0.964 -4.169 17.987 1.00 94.19 345 GLU A N 1
ATOM 2590 C CA . GLU A 1 345 ? 0.145 -3.374 18.900 1.00 94.19 345 GLU A CA 1
ATOM 2591 C C . GLU A 1 345 ? -0.725 -4.241 19.818 1.00 94.19 345 GLU A C 1
ATOM 2593 O O . GLU A 1 345 ? -1.234 -5.299 19.429 1.00 94.19 345 GLU A O 1
ATOM 2598 N N . GLU A 1 346 ? -0.925 -3.756 21.043 1.00 96.44 346 GLU A N 1
ATOM 2599 C CA . GLU A 1 346 ? -1.874 -4.298 22.005 1.00 96.44 346 GLU A CA 1
ATOM 2600 C C . GLU A 1 346 ? -2.652 -3.163 22.681 1.00 96.44 346 GLU A C 1
ATOM 2602 O O . GLU A 1 346 ? -2.072 -2.306 23.348 1.00 96.44 346 GLU A O 1
ATOM 2607 N N . VAL A 1 347 ? -3.981 -3.212 22.580 1.00 95.62 347 VAL A N 1
ATOM 2608 C CA . VAL A 1 347 ? -4.887 -2.239 23.202 1.00 95.62 347 VAL A CA 1
ATOM 2609 C C . VAL A 1 347 ? -5.961 -2.937 24.021 1.00 95.62 347 VAL A C 1
ATOM 2611 O O . VAL A 1 347 ? -6.405 -4.051 23.731 1.00 95.62 347 VAL A O 1
ATOM 2614 N N . VAL A 1 348 ? -6.385 -2.275 25.097 1.00 97.31 348 VAL A N 1
ATOM 2615 C CA . VAL A 1 348 ? -7.362 -2.811 26.046 1.00 97.31 348 VAL A CA 1
ATOM 2616 C C . VAL A 1 348 ? -8.464 -1.792 26.272 1.00 97.31 348 VAL A C 1
ATOM 2618 O O . VAL A 1 348 ? -8.206 -0.614 26.513 1.00 97.31 348 VAL A O 1
ATOM 2621 N N . SER A 1 349 ? -9.709 -2.252 26.225 1.00 97.69 349 SER A N 1
ATOM 2622 C CA . SER A 1 349 ? -10.876 -1.405 26.417 1.00 97.69 349 SER A CA 1
ATOM 2623 C C . SER A 1 349 ? -11.042 -0.975 27.875 1.00 97.69 349 SER A C 1
ATOM 2625 O O . SER A 1 349 ? -10.617 -1.660 28.813 1.00 97.69 349 SER A O 1
ATOM 2627 N N . GLY A 1 350 ? -11.789 0.110 28.083 1.00 96.50 350 GLY A N 1
ATOM 2628 C CA . GLY A 1 350 ? -12.426 0.368 29.374 1.00 96.50 350 GLY A CA 1
ATOM 2629 C C . GLY A 1 350 ? -13.383 -0.763 29.775 1.00 96.50 350 GLY A C 1
ATOM 2630 O O . GLY A 1 350 ? -13.702 -1.664 28.990 1.00 96.50 350 GLY A O 1
ATOM 2631 N N . SER A 1 351 ? -13.852 -0.738 31.020 1.00 96.88 351 SER A N 1
ATOM 2632 C CA . SER A 1 351 ? -14.834 -1.700 31.510 1.00 96.88 351 SER A CA 1
ATOM 2633 C C . SER A 1 351 ? -16.225 -1.395 30.951 1.00 96.88 351 SER A C 1
ATOM 2635 O O . SER A 1 351 ? -16.848 -0.388 31.286 1.00 96.88 351 SER A O 1
ATOM 2637 N N . VAL A 1 352 ? -16.786 -2.351 30.214 1.00 97.06 352 VAL A N 1
ATOM 2638 C CA . VAL A 1 352 ? -18.190 -2.365 29.799 1.00 97.06 352 VAL A CA 1
ATOM 2639 C C . VAL A 1 352 ? -19.032 -3.043 30.869 1.00 97.06 352 VAL A C 1
ATOM 2641 O O . VAL A 1 352 ? -18.912 -4.240 31.130 1.00 97.06 352 VAL A O 1
ATOM 2644 N N . ARG A 1 353 ? -19.923 -2.282 31.497 1.00 96.19 353 ARG A N 1
ATOM 2645 C CA . ARG A 1 353 ? -20.924 -2.805 32.420 1.00 96.19 353 ARG A CA 1
ATOM 2646 C C . ARG A 1 353 ? -22.139 -3.297 31.643 1.00 96.19 353 ARG A C 1
ATOM 2648 O O . ARG A 1 353 ? -22.767 -2.525 30.930 1.00 96.19 353 ARG A O 1
ATOM 2655 N N . ILE A 1 354 ? -22.500 -4.556 31.851 1.00 95.06 354 ILE A N 1
ATOM 2656 C CA . ILE A 1 354 ? -23.627 -5.238 31.196 1.00 95.06 354 ILE A CA 1
ATOM 2657 C C . ILE A 1 354 ? -24.807 -5.470 32.173 1.00 95.06 354 ILE A C 1
ATOM 2659 O O . ILE A 1 354 ? -24.636 -5.344 33.401 1.00 95.06 354 ILE A O 1
ATOM 2663 N N . PRO A 1 355 ? -26.018 -5.816 31.681 1.00 93.38 355 PRO A N 1
ATOM 2664 C CA . PRO A 1 355 ? -27.225 -5.914 32.513 1.00 93.38 355 PRO A CA 1
ATOM 2665 C C . PRO A 1 355 ? -27.099 -6.923 33.655 1.00 93.38 355 PRO A C 1
ATOM 2667 O O . PRO A 1 355 ? -27.467 -6.636 34.793 1.00 93.38 355 PRO A O 1
ATOM 2670 N N . SER A 1 356 ? -26.530 -8.095 33.377 1.00 93.06 356 SER A N 1
ATOM 2671 C CA . SER A 1 356 ? -26.322 -9.156 34.360 1.00 93.06 356 SER A CA 1
ATOM 2672 C C . SER A 1 356 ? -25.055 -9.956 34.060 1.00 93.06 356 SER A C 1
ATOM 2674 O O . SER A 1 356 ? -24.557 -9.981 32.935 1.00 93.06 356 SER A O 1
ATOM 2676 N N . SER A 1 357 ? -24.536 -10.665 35.065 1.00 91.75 357 SER A N 1
ATOM 2677 C CA . SER A 1 357 ? -23.345 -11.509 34.899 1.00 91.75 357 SER A CA 1
ATOM 2678 C C . SER A 1 357 ? -23.559 -12.707 33.973 1.00 91.75 357 SER A C 1
ATOM 2680 O O . SER A 1 357 ? -22.591 -13.339 33.572 1.00 91.75 357 SER A O 1
ATOM 2682 N N . ARG A 1 358 ? -24.816 -13.006 33.623 1.00 90.75 358 ARG A N 1
ATOM 2683 C CA . ARG A 1 358 ? -25.211 -14.085 32.710 1.00 90.75 358 ARG A CA 1
ATOM 2684 C C . ARG A 1 358 ? -25.703 -13.581 31.352 1.00 90.75 358 ARG A C 1
ATOM 2686 O O . ARG A 1 358 ? -26.122 -14.395 30.543 1.00 90.75 358 ARG A O 1
ATOM 2693 N N . SER A 1 359 ? -25.707 -12.266 31.113 1.00 91.62 359 SER A N 1
ATOM 2694 C CA . SER A 1 359 ? -26.167 -11.719 29.828 1.00 91.62 359 SER A CA 1
ATOM 2695 C C . SER A 1 359 ? -25.262 -12.236 28.703 1.00 91.62 359 SER A C 1
ATOM 2697 O O . SER A 1 359 ? -24.046 -12.115 28.849 1.00 91.62 359 SER A O 1
ATOM 2699 N N . PRO A 1 360 ? -25.779 -12.809 27.610 1.00 92.81 360 PRO A N 1
ATOM 2700 C CA . PRO A 1 360 ? -24.933 -13.139 26.471 1.00 92.81 360 PRO A CA 1
ATOM 2701 C C . PRO A 1 360 ? -24.329 -11.852 25.900 1.00 92.81 360 PRO A C 1
ATOM 2703 O O . PRO A 1 360 ? -25.026 -10.846 25.749 1.00 92.81 360 PRO A O 1
ATOM 2706 N N . VAL A 1 361 ? -23.028 -11.878 25.626 1.00 94.88 361 VAL A N 1
ATOM 2707 C CA . VAL A 1 361 ? -22.297 -10.750 25.046 1.00 94.88 361 VAL A CA 1
ATOM 2708 C C . VAL A 1 361 ? -21.793 -11.154 23.674 1.00 94.88 361 VAL A C 1
ATOM 2710 O O . VAL A 1 361 ? -21.105 -12.163 23.527 1.00 94.88 361 VAL A O 1
ATOM 2713 N N . THR A 1 362 ? -22.110 -10.343 22.672 1.00 96.44 362 THR A N 1
ATOM 2714 C CA . THR A 1 362 ? -21.569 -10.491 21.323 1.00 96.44 362 THR A CA 1
ATOM 2715 C C . THR A 1 362 ? -20.481 -9.448 21.120 1.00 96.44 362 THR A C 1
ATOM 2717 O O . THR A 1 362 ? -20.741 -8.246 21.250 1.00 96.44 362 THR A O 1
ATOM 2720 N N . VAL A 1 363 ? -19.277 -9.912 20.787 1.00 97.00 363 VAL A N 1
ATOM 2721 C CA . VAL A 1 363 ? -18.149 -9.067 20.394 1.00 97.00 363 VAL A CA 1
ATOM 2722 C C . VAL A 1 363 ? -17.916 -9.224 18.898 1.00 97.00 363 VAL A C 1
ATOM 2724 O O . VAL A 1 363 ? -17.723 -10.335 18.415 1.00 97.00 363 VAL A O 1
ATOM 2727 N N . ARG A 1 364 ? -17.970 -8.114 18.162 1.00 96.81 364 ARG A N 1
ATOM 2728 C CA . ARG A 1 364 ? -17.725 -8.048 16.714 1.00 96.81 364 ARG A CA 1
ATOM 2729 C C . ARG A 1 364 ? -16.563 -7.129 16.434 1.00 96.81 364 ARG A C 1
ATOM 2731 O O . ARG A 1 364 ? -16.379 -6.161 17.159 1.00 96.81 364 ARG A O 1
ATOM 2738 N N . TRP A 1 365 ? -15.853 -7.358 15.348 1.00 97.06 365 TRP A N 1
ATOM 2739 C CA . TRP A 1 365 ? -14.832 -6.428 14.897 1.00 97.06 365 TRP A CA 1
ATOM 2740 C C . TRP A 1 365 ? -14.846 -6.272 13.387 1.00 97.06 365 TRP A C 1
ATOM 2742 O O . TRP A 1 365 ? -15.288 -7.160 12.651 1.00 97.06 365 TRP A O 1
ATOM 2752 N N . ARG A 1 366 ? -14.371 -5.111 12.951 1.00 96.94 366 ARG A N 1
ATOM 2753 C CA . ARG A 1 366 ? -14.141 -4.762 11.555 1.00 96.94 366 ARG A CA 1
ATOM 2754 C C . ARG A 1 366 ? -12.890 -3.908 11.492 1.00 96.94 366 ARG A C 1
ATOM 2756 O O . ARG A 1 366 ? -12.773 -2.945 12.247 1.00 96.94 366 ARG A O 1
ATOM 2763 N N . PHE A 1 367 ? -12.001 -4.267 10.581 1.00 97.19 367 PHE A N 1
ATOM 2764 C CA . PHE A 1 367 ? -10.794 -3.520 10.277 1.00 97.19 367 PHE A CA 1
ATOM 2765 C C . PHE A 1 367 ? -10.677 -3.364 8.769 1.00 97.19 367 PHE A C 1
ATOM 2767 O O . PHE A 1 367 ? -10.831 -4.332 8.022 1.00 97.19 367 PHE A O 1
ATOM 2774 N N . SER A 1 368 ? -10.433 -2.139 8.321 1.00 96.75 368 SER A N 1
ATOM 2775 C CA . SER A 1 368 ? -10.226 -1.848 6.906 1.00 96.75 368 SER A CA 1
ATOM 2776 C C . SER A 1 368 ? -8.785 -2.144 6.522 1.00 96.75 368 SER A C 1
ATOM 2778 O O . SER A 1 368 ? -7.861 -1.775 7.246 1.00 96.75 368 SER A O 1
ATOM 2780 N N . LEU A 1 369 ? -8.589 -2.749 5.356 1.00 96.31 369 LEU A N 1
ATOM 2781 C CA . LEU A 1 369 ? -7.288 -2.860 4.708 1.00 96.31 369 LEU A CA 1
ATOM 2782 C C . LEU A 1 369 ? -7.143 -1.762 3.651 1.00 96.31 369 LEU A C 1
ATOM 2784 O O . LEU A 1 369 ? -8.113 -1.149 3.198 1.00 96.31 369 LEU A O 1
ATOM 2788 N N . SER A 1 370 ? -5.904 -1.437 3.312 1.00 93.56 370 SER A N 1
ATOM 2789 C CA . SER A 1 370 ? -5.567 -0.288 2.463 1.00 93.56 370 SER A CA 1
ATOM 2790 C C . SER A 1 370 ? -5.864 -0.516 0.975 1.00 93.56 370 SER A C 1
ATOM 2792 O O . SER A 1 370 ? -5.850 0.449 0.205 1.00 93.56 370 SER A O 1
ATOM 2794 N N . ASP A 1 371 ? -6.149 -1.762 0.587 1.00 92.19 371 ASP A N 1
ATOM 2795 C CA . ASP A 1 371 ? -6.683 -2.171 -0.716 1.00 92.19 371 ASP A CA 1
ATOM 2796 C C . ASP A 1 371 ? -8.220 -2.044 -0.798 1.00 92.19 371 ASP A C 1
ATOM 2798 O O . ASP A 1 371 ? -8.814 -2.296 -1.845 1.00 92.19 371 ASP A O 1
ATOM 2802 N N . GLY A 1 372 ? -8.868 -1.629 0.298 1.00 92.12 372 GLY A N 1
ATOM 2803 C CA . GLY A 1 372 ? -10.317 -1.468 0.410 1.00 92.12 372 GLY A CA 1
ATOM 2804 C C . GLY A 1 372 ? -11.062 -2.721 0.873 1.00 92.12 372 GLY A C 1
ATOM 2805 O O . GLY A 1 372 ? -12.276 -2.652 1.067 1.00 92.12 372 GLY A O 1
ATOM 2806 N N . SER A 1 373 ? -10.371 -3.847 1.069 1.00 94.88 373 SER A N 1
ATOM 2807 C CA . SER A 1 373 ? -10.959 -5.044 1.669 1.00 94.88 373 SER A CA 1
ATOM 2808 C C . SER A 1 373 ? -11.117 -4.900 3.189 1.00 94.88 373 SER A C 1
ATOM 2810 O O . SER A 1 373 ? -10.678 -3.920 3.800 1.00 94.88 373 SER A O 1
ATOM 2812 N N . GLU A 1 374 ? -11.803 -5.860 3.814 1.00 95.50 374 GLU A N 1
ATOM 2813 C CA . GLU A 1 374 ? -12.147 -5.801 5.235 1.00 95.50 374 GLU A CA 1
ATOM 2814 C C . GLU A 1 374 ? -11.867 -7.118 5.941 1.00 95.50 374 GLU A C 1
ATOM 2816 O O . GLU A 1 374 ? -12.270 -8.188 5.484 1.00 95.50 374 GLU A O 1
ATOM 2821 N N . LEU A 1 375 ? -11.248 -7.016 7.114 1.00 95.25 375 LEU A N 1
ATOM 2822 C CA . LEU A 1 375 ? -11.128 -8.107 8.064 1.00 95.25 375 LEU A CA 1
ATOM 2823 C C . LEU A 1 375 ? -12.254 -7.981 9.088 1.00 95.25 375 LEU A C 1
ATOM 2825 O O . LEU A 1 375 ? -12.350 -6.982 9.801 1.00 95.25 375 LEU A O 1
ATOM 2829 N N . THR A 1 376 ? -13.116 -8.991 9.171 1.00 96.12 376 THR A N 1
ATOM 2830 C CA . THR A 1 376 ? -14.245 -9.003 10.109 1.00 96.12 376 THR A CA 1
ATOM 2831 C C . THR A 1 376 ? -14.279 -10.291 10.911 1.00 96.12 376 THR A C 1
ATOM 2833 O O . THR A 1 376 ? -13.786 -11.329 10.472 1.00 96.12 376 THR A O 1
ATOM 2836 N N . GLY A 1 377 ? -14.886 -10.232 12.091 1.00 95.81 377 GLY A N 1
ATOM 2837 C CA . GLY A 1 377 ? -15.148 -11.419 12.888 1.00 95.81 377 GLY A CA 1
ATOM 2838 C C . GLY A 1 377 ? -16.152 -11.167 14.002 1.00 95.81 377 GLY A C 1
ATOM 2839 O O . GLY A 1 377 ? -16.552 -10.032 14.279 1.00 95.81 377 GLY A O 1
ATOM 2840 N N . GLU A 1 378 ? -16.610 -12.260 14.603 1.00 95.81 378 GLU A N 1
ATOM 2841 C CA . GLU A 1 378 ? -17.596 -12.265 15.676 1.00 95.81 378 GLU A CA 1
ATOM 2842 C C . GLU A 1 378 ? -17.276 -13.382 16.670 1.00 95.81 378 GLU A C 1
ATOM 2844 O O . GLU A 1 378 ? -16.894 -14.489 16.288 1.00 95.81 378 GLU A O 1
ATOM 2849 N N . MET A 1 379 ? -17.516 -13.113 17.950 1.00 95.38 379 MET A N 1
ATOM 2850 C CA . MET A 1 379 ? -17.566 -14.127 18.992 1.00 95.38 379 MET A CA 1
ATOM 2851 C C . MET A 1 379 ? -18.691 -13.854 19.995 1.00 95.38 379 MET A C 1
ATOM 2853 O O . MET A 1 379 ? -19.087 -12.709 20.217 1.00 95.38 379 MET A O 1
ATOM 2857 N N . LYS A 1 380 ? -19.182 -14.918 20.638 1.00 92.12 380 LYS A N 1
ATOM 2858 C CA . LYS A 1 380 ? -20.210 -14.857 21.689 1.00 92.12 380 LYS A CA 1
ATOM 2859 C C . LYS A 1 380 ? -19.657 -15.383 23.015 1.00 92.12 380 LYS A C 1
ATOM 2861 O O . LYS A 1 380 ? -18.937 -16.384 23.015 1.00 92.12 380 LYS A O 1
ATOM 2866 N N . ARG A 1 381 ? -19.971 -14.710 24.126 1.00 85.44 381 ARG A N 1
ATOM 2867 C CA . ARG A 1 381 ? -19.445 -14.984 25.477 1.00 85.44 381 ARG A CA 1
ATOM 2868 C C . ARG A 1 381 ? -20.488 -14.870 26.585 1.00 85.44 381 ARG A C 1
ATOM 2870 O O . ARG A 1 381 ? -21.479 -14.121 26.430 1.00 85.44 381 ARG A O 1
#

Secondary structure (DSSP, 8-state):
--EEEE-----SS---EEEEEEEE--S---HHHHHHHHHHHHHHHTT---SEEEEE-SS--TTHHHHHHHHHHHHSSEEEEE--TTGGGSHHHHHHHHHTTEEEEEEEE--BTTBTTTTTTTTS-HHHHHGGGTTS--EEEEEEE-S-EEES--S---S-SHHHHSTT-EEEE--SSSSEEEEESS-EEETTEEE-TT-EEEEE---HHHHHHHHHHHHH--SS-EEEEEEESPPPTT--SSS-HHHHHHHHTT--SS---EEEEEEETTEEEEEEE--SS------TTTEEEEEEESSS--EES--BTSSEEEEEEEETTEEEEPPGGG--EEEEEES---TT-EEEBPPEE-S-TT--EEEEEEEE-TTS-EEEEEEE-

pLDDT: mean 87.8, std 11.57, range [32.88, 97.94]

Sequence (381 aa):
MLRIEPVGEVVGSIPVGIALEVGRVRPGLDKAAAEAVWWGIEAEFGKSVPAELILNLPHLAEGLGDFIVHLSQASGLAVVPLLGFEQLRTELGMEVAKAAHGCIVPAFGTDNADLRGVGELGPLPLEQKLSPLAGSGVRVRAAIVLRSRTEPPLAALDEDFNPLTEGQTTTVSTETILDRKFVFEKPIVWSGRSWDAGDTVAVRWMDAARLHAALGEIHRVAVPDIAGWDLVPLPAEDTRLGLSREALLRYLGGEGPGPDIQVEVDRNGRSVRVKLSNPSPFGTAVSNHGNWVQVSVDEGWLVADASGSFDRLVSGIVQGGHWETGELDRVNAVRFGEVYVAPGEEVVSGSVRIPSSRSPVTVRWRFSLSDGSELTGEMKR

Foldseek 3Di:
DWDWDFPDDLPDDDLQETEIETPDDDPDLALVVLLVVLVVVCVVVPPPQGQAYEYEPPDFDPCLLVNQLSNCVNSVHQYAYEDALVLLVDPRSLSNQLSSLEYEYADEWDCDPQHHRHQPPPPDFPLVSCVSCFPSSYEYAYEYEADKAKVVGAPFQLDECDCQFFDPQWDWDCPDPARIKTAGCAWDDDRNDTDHHRDMMGMHGAALVRVVVVVVSLVPRPPPHHPYYHYTRQADCSHHYHYHNVRVVVVVVPDDSAFPWDWDWDADWQWIKIKIWTQHQHKFAQAPPFWKKKKFFPDDAKDFPFQFRAPDKAFFDADPNDTDRDDPRHTGMMIRGGRMRHHGDMTMGGIMGHPTSPTKMKMKTWTHHPNRDIDIDIDID

Radius of gyration: 26.0 Å; chains: 1; bounding box: 66×40×72 Å